Protein AF-A0A2E7MCP9-F1 (afdb_monomer)

Radius of gyration: 29.77 Å; Cα contacts (8 Å, |Δi|>4): 727; chains: 1; bounding box: 70×108×78 Å

Foldseek 3Di:
DDDDDPDPDDDDDDPPDDAFKKKKFKDFPNHTDDIDTDDPAKFFEWCAPPGPHHDDDPPPQTDNGAKIWGDDVNWIWIAGPTPNFKDKPNHTHPRDTHTDDQQIWIDGGRMIIHMHTDDDDDDDDDDDDDDDDDDDPDDDDDPPDDDDDDDDDDDDPDDDFADFPQVVVLLVLLLVLLADLAFEEEEEAAQLCSVVSLLSSQCSHPQVVADEAEDELVPDDLVCSLCQAQWAAQPLDDPSNHTDHHSLVNRPQGAYEYEAPLNDAPVVLVQVLCCLVVQWGAHRPGPDIDGRNHRYYYYHHDDLVVCCVVVSHPPSSCVRNVPHYRYRDFQLSRQCSLVSLLQVLQVVPAPDQRAAEDPQNSVVSNPDPPSNGSVQSSVQSNQLNRVDPDSYRDPVSGDRDPCSVPPPPDPDPDDDDDDDDDQDLVNLVVLLVVLCVVVVNPLVNSCVVVVHDSVVNVVSCVVSVNDDDDDDDDDDDDDDDPDDD

Structure (mmCIF, N/CA/C/O backbone):
data_AF-A0A2E7MCP9-F1
#
_entry.id   AF-A0A2E7MCP9-F1
#
loop_
_atom_site.group_PDB
_atom_site.id
_atom_site.type_symbol
_atom_site.label_atom_id
_atom_site.label_alt_id
_atom_site.label_comp_id
_atom_site.label_asym_id
_atom_site.label_entity_id
_atom_site.label_seq_id
_atom_site.pdbx_PDB_ins_code
_atom_site.Cartn_x
_atom_site.Cartn_y
_atom_site.Cartn_z
_atom_site.occupancy
_atom_site.B_iso_or_equiv
_atom_site.auth_seq_id
_atom_site.auth_comp_id
_atom_site.auth_asym_id
_atom_site.auth_atom_id
_atom_site.pdbx_PDB_model_num
ATOM 1 N N . MET A 1 1 ? -6.381 66.215 -7.737 1.00 43.28 1 MET A N 1
ATOM 2 C CA . MET A 1 1 ? -7.112 64.954 -7.479 1.00 43.28 1 MET A CA 1
ATOM 3 C C . MET A 1 1 ? -7.066 64.076 -8.720 1.00 43.28 1 MET A C 1
ATOM 5 O O . MET A 1 1 ? -7.737 64.404 -9.688 1.00 43.28 1 MET A O 1
ATOM 9 N N . LYS A 1 2 ? -6.268 63.003 -8.702 1.00 30.89 2 LYS A N 1
ATOM 10 C CA . LYS A 1 2 ? -6.578 61.686 -9.289 1.00 30.89 2 LYS A CA 1
ATOM 11 C C . LYS A 1 2 ? -5.417 60.742 -8.963 1.00 30.89 2 LYS A C 1
ATOM 13 O O . LYS A 1 2 ? -4.257 61.071 -9.175 1.00 30.89 2 LYS A O 1
ATOM 18 N N . SER A 1 3 ? -5.788 59.647 -8.314 1.00 30.17 3 SER A N 1
ATOM 19 C CA . SER A 1 3 ? -4.945 58.634 -7.688 1.00 30.17 3 SER A CA 1
ATOM 20 C C . SER A 1 3 ? -4.241 57.767 -8.736 1.00 30.17 3 SER A C 1
ATOM 22 O O . SER A 1 3 ? -4.821 57.402 -9.757 1.00 30.17 3 SER A O 1
ATOM 24 N N . THR A 1 4 ? -2.975 57.473 -8.461 1.00 31.97 4 THR A N 1
ATOM 25 C CA . THR A 1 4 ? -2.096 56.540 -9.163 1.00 31.97 4 THR A CA 1
ATOM 26 C C . THR A 1 4 ? -2.498 55.092 -8.867 1.00 31.97 4 THR A C 1
ATOM 28 O O . THR A 1 4 ? -2.631 54.706 -7.710 1.00 31.97 4 THR A O 1
ATOM 31 N N . ASN A 1 5 ? -2.647 54.276 -9.912 1.00 29.77 5 ASN A N 1
ATOM 32 C CA . ASN A 1 5 ? -2.808 52.824 -9.812 1.00 29.77 5 ASN A CA 1
ATOM 33 C C . ASN A 1 5 ? -1.615 52.145 -10.519 1.00 29.77 5 ASN A C 1
ATOM 35 O O . ASN A 1 5 ? -1.566 52.172 -11.750 1.00 29.77 5 ASN A O 1
ATOM 39 N N . PRO A 1 6 ? -0.626 51.584 -9.798 1.00 28.30 6 PRO A N 1
ATOM 40 C CA . PRO A 1 6 ? 0.521 50.920 -10.403 1.00 28.30 6 PRO A CA 1
ATOM 41 C C . PRO A 1 6 ? 0.312 49.398 -10.416 1.00 28.30 6 PRO A C 1
ATOM 43 O O . PRO A 1 6 ? 0.850 48.676 -9.585 1.00 28.30 6 PRO A O 1
ATOM 46 N N . LEU A 1 7 ? -0.467 48.894 -11.374 1.00 29.62 7 LEU A N 1
ATOM 47 C CA . LEU A 1 7 ? -0.565 47.457 -11.675 1.00 29.62 7 LEU A CA 1
ATOM 48 C C . LEU A 1 7 ? -0.579 47.229 -13.190 1.00 29.62 7 LEU A C 1
ATOM 50 O O . LEU A 1 7 ? -1.516 46.680 -13.758 1.00 29.62 7 LEU A O 1
ATOM 54 N N . ALA A 1 8 ? 0.480 47.674 -13.858 1.00 31.83 8 ALA A N 1
ATOM 55 C CA . ALA A 1 8 ? 0.742 47.333 -15.251 1.00 31.83 8 ALA A CA 1
ATOM 56 C C . ALA A 1 8 ? 2.246 47.428 -15.525 1.00 31.83 8 ALA A C 1
ATOM 58 O O . ALA A 1 8 ? 2.688 48.372 -16.161 1.00 31.83 8 ALA A O 1
ATOM 59 N N . ASN A 1 9 ? 3.035 46.507 -14.959 1.00 31.52 9 ASN A N 1
ATOM 60 C CA . ASN A 1 9 ? 4.353 46.099 -15.469 1.00 31.52 9 ASN A CA 1
ATOM 61 C C . ASN A 1 9 ? 4.980 45.046 -14.546 1.00 31.52 9 ASN A C 1
ATOM 63 O O . ASN A 1 9 ? 5.752 45.377 -13.658 1.00 31.52 9 ASN A O 1
ATOM 67 N N . LEU A 1 10 ? 4.653 43.769 -14.761 1.00 29.30 10 LEU A N 1
ATOM 68 C CA . LEU A 1 10 ? 5.465 42.626 -14.315 1.00 29.30 10 LEU A CA 1
ATOM 69 C C . LEU A 1 10 ? 5.114 41.400 -15.172 1.00 29.30 10 LEU A C 1
ATOM 71 O O . LEU A 1 10 ? 4.518 40.420 -14.736 1.00 29.30 10 LEU A O 1
ATOM 75 N N . ARG A 1 11 ? 5.473 41.481 -16.454 1.00 35.03 11 ARG A N 1
ATOM 76 C CA . ARG A 1 11 ? 5.697 40.316 -17.316 1.00 35.03 11 ARG A CA 1
ATOM 77 C C . ARG A 1 11 ? 7.065 40.474 -17.960 1.00 35.03 11 ARG A C 1
ATOM 79 O O . ARG A 1 11 ? 7.162 40.921 -19.095 1.00 35.03 11 ARG A O 1
ATOM 86 N N . LYS A 1 12 ? 8.109 40.153 -17.201 1.00 33.12 12 LYS A N 1
ATOM 87 C CA . LYS A 1 12 ? 9.425 39.724 -17.689 1.00 33.12 12 LYS A CA 1
ATOM 88 C C . LYS A 1 12 ? 10.235 39.219 -16.492 1.00 33.12 12 LYS A C 1
ATOM 90 O O . LYS A 1 12 ? 10.178 39.801 -15.419 1.00 33.12 12 LYS A O 1
ATOM 95 N N . ASP A 1 13 ? 10.917 38.106 -16.725 1.00 37.12 13 ASP A N 1
ATOM 96 C CA . ASP A 1 13 ? 11.891 37.428 -15.870 1.00 37.12 13 ASP A CA 1
ATOM 97 C C . ASP A 1 13 ? 11.443 36.745 -14.570 1.00 37.12 13 ASP A C 1
ATOM 99 O O . ASP A 1 13 ? 11.336 37.321 -13.494 1.00 37.12 13 ASP A O 1
ATOM 103 N N . SER A 1 14 ? 11.352 35.414 -14.655 1.00 28.69 14 SER A N 1
ATOM 104 C CA . SER A 1 14 ? 11.778 34.526 -13.566 1.00 28.69 14 SER A CA 1
ATOM 105 C C . SER A 1 14 ? 12.477 33.276 -14.119 1.00 28.69 14 SER A C 1
ATOM 107 O O . SER A 1 14 ? 12.122 32.137 -13.818 1.00 28.69 14 SER A O 1
ATOM 109 N N . ARG A 1 15 ? 13.536 33.472 -14.922 1.00 33.66 15 ARG A N 1
ATOM 110 C CA . ARG A 1 15 ? 14.598 32.459 -15.029 1.00 33.66 15 ARG A CA 1
ATOM 111 C C . ARG A 1 15 ? 15.288 32.394 -13.663 1.00 33.66 15 ARG A C 1
ATOM 113 O O . ARG A 1 15 ? 16.106 33.246 -13.336 1.00 33.66 15 ARG A O 1
ATOM 120 N N . ARG A 1 16 ? 14.918 31.416 -12.829 1.00 32.38 16 ARG A N 1
ATOM 121 C CA . ARG A 1 16 ? 15.667 31.112 -11.598 1.00 32.38 16 ARG A CA 1
ATOM 122 C C . ARG A 1 16 ? 17.108 30.736 -11.982 1.00 32.38 16 ARG A C 1
ATOM 124 O O . ARG A 1 16 ? 17.268 29.938 -12.908 1.00 32.38 16 ARG A O 1
ATOM 131 N N . PRO A 1 17 ? 18.140 31.248 -11.291 1.00 31.36 17 PRO A N 1
ATOM 132 C CA . PRO A 1 17 ? 19.518 30.887 -11.595 1.00 31.36 17 PRO A CA 1
ATOM 133 C C . PRO A 1 17 ? 19.727 29.388 -11.332 1.00 31.36 17 PRO A C 1
ATOM 135 O O . PRO A 1 17 ? 19.459 28.894 -10.233 1.00 31.36 17 PRO A O 1
ATOM 138 N N . ARG A 1 18 ? 20.179 28.649 -12.355 1.00 40.28 18 ARG A N 1
ATOM 139 C CA . ARG A 1 18 ? 20.712 27.291 -12.194 1.00 40.28 18 ARG A CA 1
ATOM 140 C C . ARG A 1 18 ? 22.057 27.434 -11.479 1.00 40.28 18 ARG A C 1
ATOM 142 O O . ARG A 1 18 ? 23.017 27.904 -12.073 1.00 40.28 18 ARG A O 1
ATOM 149 N N . GLY A 1 19 ? 22.100 27.110 -10.186 1.00 42.62 19 GLY A N 1
ATOM 150 C CA . GLY A 1 19 ? 23.375 26.929 -9.484 1.00 42.62 19 GLY A CA 1
ATOM 151 C C . GLY A 1 19 ? 24.185 25.787 -10.121 1.00 42.62 19 GLY A C 1
ATOM 152 O O . GLY A 1 19 ? 23.592 24.977 -10.837 1.00 42.62 19 GLY A O 1
ATOM 153 N N . PRO A 1 20 ? 25.504 25.712 -9.872 1.00 48.84 20 PRO A N 1
ATOM 154 C CA . PRO A 1 20 ? 26.382 24.731 -10.509 1.00 48.84 20 PRO A CA 1
ATOM 155 C C . PRO A 1 20 ? 25.870 23.307 -10.267 1.00 48.84 20 PRO A C 1
ATOM 157 O O . PRO A 1 20 ? 25.572 22.942 -9.124 1.00 48.84 20 PRO A O 1
ATOM 160 N N . SER A 1 21 ? 25.745 22.518 -11.335 1.00 62.84 21 SER A N 1
ATOM 161 C CA . SER A 1 21 ? 25.334 21.117 -11.235 1.00 62.84 21 SER A CA 1
ATOM 162 C C . SER A 1 21 ? 26.470 20.314 -10.584 1.00 62.84 21 SER A C 1
ATOM 164 O O . SER A 1 21 ? 27.649 20.488 -10.887 1.00 62.84 21 SER A O 1
ATOM 166 N N . GLN A 1 22 ? 26.126 19.486 -9.605 1.00 73.94 22 GLN A N 1
ATOM 167 C CA . GLN A 1 22 ? 27.057 18.664 -8.829 1.00 73.94 22 GLN A CA 1
ATOM 168 C C . GLN A 1 22 ? 26.779 17.182 -9.091 1.00 73.94 22 GLN A C 1
ATOM 170 O O . GLN A 1 22 ? 25.619 16.774 -9.111 1.00 73.94 22 GLN A O 1
ATOM 175 N N . ASN A 1 23 ? 27.806 16.359 -9.239 1.00 80.38 23 ASN A N 1
ATOM 176 C CA . ASN A 1 23 ? 27.662 14.916 -9.409 1.00 80.38 23 ASN A CA 1
ATOM 177 C C . ASN A 1 23 ? 28.069 14.191 -8.122 1.00 80.38 23 ASN A C 1
ATOM 179 O O . ASN A 1 23 ? 28.967 14.636 -7.412 1.00 80.38 23 ASN A O 1
ATOM 183 N N . LEU A 1 24 ? 27.401 13.080 -7.822 1.00 82.69 24 LEU A N 1
ATOM 184 C CA . LEU A 1 24 ? 27.770 12.146 -6.763 1.00 82.69 24 LEU A CA 1
ATOM 185 C C . LEU A 1 24 ? 28.426 10.924 -7.408 1.00 82.69 24 LEU A C 1
ATOM 187 O O . LEU A 1 24 ? 27.754 10.132 -8.068 1.00 82.69 24 LEU A O 1
ATOM 191 N N . LEU A 1 25 ? 29.735 10.782 -7.232 1.00 84.44 25 LEU A N 1
ATOM 192 C CA . LEU A 1 25 ? 30.512 9.631 -7.681 1.00 84.44 25 LEU A CA 1
ATOM 193 C C . LEU A 1 25 ? 30.605 8.606 -6.546 1.00 84.44 25 LEU A C 1
ATOM 195 O O . LEU A 1 25 ? 31.109 8.923 -5.473 1.00 84.44 25 LEU A O 1
ATOM 199 N N . PHE A 1 26 ? 30.148 7.379 -6.787 1.00 85.19 26 PHE A N 1
ATOM 200 C CA . PHE A 1 26 ? 30.194 6.277 -5.828 1.00 85.19 26 PHE A CA 1
ATOM 201 C C . PHE A 1 26 ? 31.405 5.389 -6.109 1.00 85.19 26 PHE A C 1
ATOM 203 O O . PHE A 1 26 ? 31.575 4.885 -7.220 1.00 85.19 26 PHE A O 1
ATOM 210 N N . VAL A 1 27 ? 32.239 5.187 -5.094 1.00 80.62 27 VAL A N 1
ATOM 211 C CA . VAL A 1 27 ? 33.505 4.451 -5.156 1.00 80.62 27 VAL A CA 1
ATOM 212 C C . VAL A 1 27 ? 33.468 3.314 -4.138 1.00 80.62 27 VAL A C 1
ATOM 214 O O . VAL A 1 27 ? 33.108 3.526 -2.980 1.00 80.62 27 VAL A O 1
ATOM 217 N N . LEU A 1 28 ? 33.875 2.115 -4.554 1.00 80.25 28 LEU A N 1
ATOM 218 C CA . LEU A 1 28 ? 34.007 0.935 -3.695 1.00 80.25 28 LEU A CA 1
ATOM 219 C C . LEU A 1 28 ? 35.430 0.385 -3.825 1.00 80.25 28 LEU A C 1
ATOM 221 O O . LEU A 1 28 ? 35.890 0.105 -4.932 1.00 80.25 28 LEU A O 1
ATOM 225 N N . GLY A 1 29 ? 36.158 0.258 -2.711 1.00 72.38 29 GLY A N 1
ATOM 226 C CA . GLY A 1 29 ? 37.532 -0.271 -2.724 1.00 72.38 29 GLY A CA 1
ATOM 227 C C . GLY A 1 29 ? 38.505 0.518 -3.617 1.00 72.38 29 GLY A C 1
ATOM 228 O O . GLY A 1 29 ? 39.414 -0.061 -4.204 1.00 72.38 29 GLY A O 1
ATOM 229 N N . GLY A 1 30 ? 38.282 1.828 -3.778 1.00 69.25 30 GLY A N 1
ATOM 230 C CA . GLY A 1 30 ? 39.098 2.706 -4.625 1.00 69.25 30 GLY A CA 1
ATOM 231 C C . GLY A 1 30 ? 38.777 2.664 -6.124 1.00 69.25 30 GLY A C 1
ATOM 232 O O . GLY A 1 30 ? 39.382 3.423 -6.878 1.00 69.25 30 GLY A O 1
ATOM 233 N N . ARG A 1 31 ? 37.822 1.833 -6.567 1.00 70.06 31 ARG A N 1
ATOM 234 C CA . ARG A 1 31 ? 37.329 1.807 -7.953 1.00 70.06 31 ARG A CA 1
ATOM 235 C C . ARG A 1 31 ? 36.015 2.568 -8.073 1.00 70.06 31 ARG A C 1
ATOM 237 O O . ARG A 1 31 ? 35.112 2.388 -7.254 1.00 70.06 31 ARG A O 1
ATOM 244 N N . GLU A 1 32 ? 35.912 3.412 -9.093 1.00 79.88 32 GLU A N 1
ATOM 245 C CA . GLU A 1 32 ? 34.659 4.083 -9.440 1.00 79.88 32 GLU A CA 1
ATOM 246 C C . GLU A 1 32 ? 33.616 3.044 -9.853 1.00 79.88 32 GLU A C 1
ATOM 248 O O . GLU A 1 32 ? 33.888 2.190 -10.693 1.00 79.88 32 GLU A O 1
ATOM 253 N N . SER A 1 33 ? 32.439 3.096 -9.232 1.00 78.88 33 SER A N 1
ATOM 254 C CA . SER A 1 33 ? 31.354 2.159 -9.508 1.00 78.88 33 SER A CA 1
ATOM 255 C C . SER A 1 33 ? 30.305 2.787 -10.419 1.00 78.88 33 SER A C 1
ATOM 257 O O . SER A 1 33 ? 30.012 2.231 -11.470 1.00 78.88 33 SER A O 1
ATOM 259 N N . PHE A 1 34 ? 29.749 3.940 -10.041 1.00 74.56 34 PHE A N 1
ATOM 260 C CA . PHE A 1 34 ? 28.776 4.673 -10.856 1.00 74.56 34 PHE A CA 1
ATOM 261 C C . PHE A 1 34 ? 28.677 6.139 -10.414 1.00 74.56 34 PHE A C 1
ATOM 263 O O . PHE A 1 34 ? 29.043 6.498 -9.292 1.00 74.56 34 PHE A O 1
ATOM 270 N N . ARG A 1 35 ? 28.170 6.999 -11.302 1.00 79.31 35 ARG A N 1
ATOM 271 C CA . ARG A 1 35 ? 27.974 8.436 -11.058 1.00 79.31 35 ARG A CA 1
ATOM 272 C C . ARG A 1 35 ? 26.500 8.783 -11.173 1.00 79.31 35 ARG A C 1
ATOM 274 O O . ARG A 1 35 ? 25.819 8.306 -12.074 1.00 79.31 35 ARG A O 1
ATOM 281 N N . ILE A 1 36 ? 26.013 9.631 -10.275 1.00 76.00 36 ILE A N 1
ATOM 282 C CA . ILE A 1 36 ? 24.634 10.120 -10.294 1.00 76.00 36 ILE A CA 1
ATOM 283 C C . ILE A 1 36 ? 24.666 11.650 -10.370 1.00 76.00 36 ILE A C 1
ATOM 285 O O . ILE A 1 36 ? 25.337 12.278 -9.546 1.00 76.00 36 ILE A O 1
ATOM 289 N N . PRO A 1 37 ? 23.971 12.276 -11.336 1.00 74.75 37 PRO A N 1
ATOM 290 C CA . PRO A 1 37 ? 23.863 13.730 -11.395 1.00 74.75 37 PRO A CA 1
ATOM 291 C C . PRO A 1 37 ? 23.069 14.270 -10.202 1.00 74.75 37 PRO A C 1
ATOM 293 O O . PRO A 1 37 ? 22.394 13.513 -9.505 1.00 74.75 37 PRO A O 1
ATOM 296 N N . THR A 1 38 ? 23.121 15.585 -9.956 1.00 71.62 38 THR A N 1
ATOM 297 C CA . THR A 1 38 ? 22.435 16.194 -8.800 1.00 71.62 38 THR A CA 1
ATOM 298 C C . THR A 1 38 ? 20.985 15.707 -8.723 1.00 71.62 38 THR A C 1
ATOM 300 O O . THR A 1 38 ? 20.205 15.964 -9.646 1.00 71.62 38 THR A O 1
ATOM 303 N N . PRO A 1 39 ? 20.583 15.035 -7.635 1.00 68.19 39 PRO A N 1
ATOM 304 C CA . PRO A 1 39 ? 19.268 14.432 -7.576 1.00 68.19 39 PRO A CA 1
ATOM 305 C C . PRO A 1 39 ? 18.168 15.490 -7.551 1.00 68.19 39 PRO A C 1
ATOM 307 O O . PRO A 1 39 ? 18.279 16.522 -6.887 1.00 68.19 39 PRO A O 1
ATOM 310 N N . ALA A 1 40 ? 17.080 15.237 -8.284 1.00 65.31 40 ALA A N 1
ATOM 311 C CA . ALA A 1 40 ? 15.953 16.166 -8.375 1.00 65.31 40 ALA A CA 1
ATOM 312 C C . ALA A 1 40 ? 15.158 16.273 -7.058 1.00 65.31 40 ALA A C 1
ATOM 314 O O . ALA A 1 40 ? 14.591 17.333 -6.779 1.00 65.31 40 ALA A O 1
ATOM 315 N N . HIS A 1 41 ? 15.173 15.207 -6.249 1.00 74.94 41 HIS A N 1
ATOM 316 C CA . HIS A 1 41 ? 14.449 15.036 -4.984 1.00 74.94 41 HIS A CA 1
ATOM 317 C C . HIS A 1 41 ? 15.375 14.462 -3.899 1.00 74.94 41 HIS A C 1
ATOM 319 O O . HIS A 1 41 ? 16.541 14.177 -4.173 1.00 74.94 41 HIS A O 1
ATOM 325 N N . SER A 1 42 ? 14.879 14.297 -2.667 1.00 81.06 42 SER A N 1
ATOM 326 C CA . SER A 1 42 ? 15.643 13.602 -1.631 1.00 81.06 42 SER A CA 1
ATOM 327 C C . SER A 1 42 ? 15.858 12.130 -1.995 1.00 81.06 42 SER A C 1
ATOM 329 O O . SER A 1 42 ? 14.953 11.480 -2.513 1.00 81.06 42 SER A O 1
ATOM 331 N N . LEU A 1 43 ? 17.052 11.608 -1.722 1.00 82.88 43 LEU A N 1
ATOM 332 C CA . LEU A 1 43 ? 17.430 10.222 -1.995 1.00 82.88 43 LEU A CA 1
ATOM 333 C C . LEU A 1 43 ? 17.886 9.531 -0.719 1.00 82.88 43 LEU A C 1
ATOM 335 O O . LEU A 1 43 ? 18.702 10.074 0.024 1.00 82.88 43 LEU A O 1
ATOM 339 N N . ARG A 1 44 ? 17.406 8.314 -0.492 1.00 85.31 44 ARG A N 1
ATOM 340 C CA . ARG A 1 44 ? 17.882 7.401 0.542 1.00 85.31 44 ARG A CA 1
ATOM 341 C C . ARG A 1 44 ? 18.874 6.425 -0.076 1.00 85.31 44 ARG A C 1
ATOM 343 O O . ARG A 1 44 ? 18.641 5.857 -1.144 1.00 85.31 44 ARG A O 1
ATOM 350 N N . ILE A 1 45 ? 19.982 6.230 0.621 1.00 85.88 45 ILE A N 1
ATOM 351 C CA . ILE A 1 45 ? 21.098 5.394 0.193 1.00 85.88 45 ILE A CA 1
ATOM 352 C C . ILE A 1 45 ? 21.357 4.364 1.290 1.00 85.88 45 ILE A C 1
ATOM 354 O O . ILE A 1 45 ? 21.475 4.722 2.465 1.00 85.88 45 ILE A O 1
ATOM 358 N N . GLY A 1 46 ? 21.443 3.086 0.936 1.00 85.50 46 GLY A N 1
ATOM 359 C CA . GLY A 1 46 ? 21.660 2.005 1.899 1.00 85.50 46 GLY A CA 1
ATOM 360 C C . GLY A 1 46 ? 21.494 0.622 1.279 1.00 85.50 46 GLY A C 1
ATOM 361 O O . GLY A 1 46 ? 21.338 0.491 0.069 1.00 85.50 46 GLY A O 1
ATOM 362 N N . ARG A 1 47 ? 21.515 -0.433 2.103 1.00 79.75 47 ARG A N 1
ATOM 363 C CA . ARG A 1 47 ? 21.351 -1.825 1.623 1.00 79.75 47 ARG A CA 1
ATOM 364 C C . ARG A 1 47 ? 19.894 -2.300 1.549 1.00 79.75 47 ARG A C 1
ATOM 366 O O . ARG A 1 47 ? 19.615 -3.387 1.034 1.00 79.75 47 ARG A O 1
ATOM 373 N N . GLY A 1 48 ? 18.973 -1.539 2.141 1.00 66.69 48 GLY A N 1
ATOM 374 C CA . GLY A 1 48 ? 17.555 -1.876 2.251 1.00 66.69 48 GLY A CA 1
ATOM 375 C C . GLY A 1 48 ? 16.800 -1.701 0.936 1.00 66.69 48 GLY A C 1
ATOM 376 O O . GLY A 1 48 ? 17.253 -1.014 0.028 1.00 66.69 48 GLY A O 1
ATOM 377 N N . HIS A 1 49 ? 15.632 -2.332 0.847 1.00 67.25 49 HIS A N 1
ATOM 378 C CA . HIS A 1 49 ? 14.760 -2.263 -0.329 1.00 67.25 49 HIS A CA 1
ATOM 379 C C . HIS A 1 49 ? 14.007 -0.927 -0.450 1.00 67.25 49 HIS A C 1
ATOM 381 O O . HIS A 1 49 ? 13.493 -0.622 -1.520 1.00 67.25 49 HIS A O 1
ATOM 387 N N . ASP A 1 50 ? 13.981 -0.129 0.621 1.00 71.50 50 ASP A N 1
ATOM 388 C CA . ASP A 1 50 ? 13.354 1.199 0.670 1.00 71.50 50 ASP A CA 1
ATOM 389 C C . ASP A 1 50 ? 14.283 2.334 0.200 1.00 71.50 50 ASP A C 1
ATOM 391 O O . ASP A 1 50 ? 13.903 3.505 0.253 1.00 71.50 50 ASP A O 1
ATOM 395 N N . CYS A 1 51 ? 15.516 2.011 -0.212 1.00 75.50 51 CYS A N 1
ATOM 396 C CA . CYS A 1 51 ? 16.482 2.989 -0.711 1.00 75.50 51 CYS A CA 1
ATOM 397 C C . CYS A 1 51 ? 16.361 3.170 -2.223 1.00 75.50 51 CYS A C 1
ATOM 399 O O . CYS A 1 51 ? 16.371 2.191 -2.968 1.00 75.50 51 CYS A O 1
ATOM 401 N N . GLU A 1 52 ? 16.318 4.423 -2.678 1.00 80.88 52 GLU A N 1
ATOM 402 C CA . GLU A 1 52 ? 16.374 4.754 -4.102 1.00 80.88 52 GLU A CA 1
ATOM 403 C C . GLU A 1 52 ? 17.728 4.371 -4.719 1.00 80.88 52 GLU A C 1
ATOM 405 O O . GLU A 1 52 ? 17.773 3.976 -5.881 1.00 80.88 52 GLU A O 1
ATOM 410 N N . ILE A 1 53 ? 18.815 4.443 -3.941 1.00 79.38 53 ILE A N 1
ATOM 411 C CA . ILE A 1 53 ? 20.130 3.917 -4.328 1.00 79.38 53 ILE A CA 1
ATOM 412 C C . ILE A 1 53 ? 20.487 2.772 -3.391 1.00 79.38 53 ILE A C 1
ATOM 414 O O . ILE A 1 53 ? 20.771 2.975 -2.204 1.00 79.38 53 ILE A O 1
ATOM 418 N N . ARG A 1 54 ? 20.492 1.558 -3.941 1.00 80.62 54 ARG A N 1
ATOM 419 C CA . ARG A 1 54 ? 20.859 0.359 -3.200 1.00 80.62 54 ARG A CA 1
ATOM 420 C C . ARG A 1 54 ? 22.328 0.035 -3.417 1.00 80.62 54 ARG A C 1
ATOM 422 O O . ARG A 1 54 ? 22.731 -0.312 -4.522 1.00 80.62 54 ARG A O 1
ATOM 429 N N . LEU A 1 55 ? 23.109 0.127 -2.350 1.00 80.69 55 LEU A N 1
ATOM 430 C CA . LEU A 1 55 ? 24.530 -0.195 -2.385 1.00 80.69 55 LEU A CA 1
ATOM 431 C C . LEU A 1 55 ? 24.740 -1.655 -1.955 1.00 80.69 55 LEU A C 1
ATOM 433 O O . LEU A 1 55 ? 24.272 -2.030 -0.871 1.00 80.69 55 LEU A O 1
ATOM 437 N N . PRO A 1 56 ? 25.393 -2.497 -2.779 1.00 69.19 56 PRO A N 1
ATOM 438 C CA . PRO A 1 56 ? 25.757 -3.842 -2.368 1.00 69.19 56 PRO A CA 1
ATOM 439 C C . PRO A 1 56 ? 26.797 -3.784 -1.250 1.00 69.19 56 PRO A C 1
ATOM 441 O O . PRO A 1 56 ? 27.738 -2.991 -1.275 1.00 69.19 56 PRO A O 1
ATOM 444 N N . ASP A 1 57 ? 26.592 -4.624 -0.246 1.00 69.25 57 ASP A N 1
ATOM 445 C CA . ASP A 1 57 ? 27.409 -4.652 0.958 1.00 69.25 57 ASP A CA 1
ATOM 446 C C . ASP A 1 57 ? 27.456 -6.079 1.519 1.00 69.25 57 ASP A C 1
ATOM 448 O O . ASP A 1 57 ? 26.646 -6.452 2.374 1.00 69.25 57 ASP A O 1
ATOM 452 N N . PRO A 1 58 ? 28.363 -6.915 0.988 1.00 57.16 58 PRO A N 1
ATOM 453 C CA . PRO A 1 58 ? 28.535 -8.287 1.454 1.00 57.16 58 PRO A CA 1
ATOM 454 C C . PRO A 1 58 ? 29.044 -8.359 2.905 1.00 57.16 58 PRO A C 1
ATOM 456 O O . PRO A 1 58 ? 28.832 -9.375 3.562 1.00 57.16 58 PRO A O 1
ATOM 459 N N . SER A 1 59 ? 29.640 -7.281 3.425 1.00 60.75 59 SER A N 1
ATOM 460 C CA . SER A 1 59 ? 30.170 -7.181 4.792 1.00 60.75 59 SER A CA 1
ATOM 461 C C . SER A 1 59 ? 29.121 -6.761 5.834 1.00 60.75 59 SER A C 1
ATOM 463 O O . SER A 1 59 ? 29.396 -6.797 7.030 1.00 60.75 59 SER A O 1
ATOM 465 N N . CYS A 1 60 ? 27.904 -6.394 5.406 1.00 64.31 60 CYS A N 1
ATOM 466 C CA . CYS A 1 60 ? 26.810 -5.910 6.264 1.00 64.31 60 CYS A CA 1
ATOM 467 C C . CYS A 1 60 ? 27.148 -4.663 7.117 1.00 64.31 60 CYS A C 1
ATOM 469 O O . CYS A 1 60 ? 26.529 -4.438 8.162 1.00 64.31 60 CYS A O 1
ATOM 471 N N . GLU A 1 61 ? 28.084 -3.827 6.669 1.00 70.38 61 GLU A N 1
ATOM 472 C CA . GLU A 1 61 ? 28.489 -2.572 7.314 1.00 70.38 61 GLU A CA 1
ATOM 473 C C . GLU A 1 61 ? 27.555 -1.382 7.001 1.00 70.38 61 GLU A C 1
ATOM 475 O O . GLU A 1 61 ? 27.526 -0.389 7.736 1.00 70.38 61 GLU A O 1
ATOM 480 N N . LEU A 1 62 ? 26.743 -1.482 5.949 1.00 78.31 62 LEU A N 1
ATOM 481 C CA . LEU A 1 62 ? 25.704 -0.533 5.571 1.00 78.31 62 LEU A CA 1
ATOM 482 C C . LEU A 1 62 ? 24.398 -0.811 6.316 1.00 78.31 62 LEU A C 1
ATOM 484 O O . LEU A 1 62 ? 23.963 -1.940 6.548 1.00 78.31 62 LEU A O 1
ATOM 488 N N . SER A 1 63 ? 23.686 0.261 6.640 1.00 76.62 63 SER A N 1
ATOM 489 C CA . SER A 1 63 ? 22.365 0.189 7.266 1.00 76.62 63 SER A CA 1
ATOM 490 C C . SER A 1 63 ? 21.284 0.096 6.188 1.00 76.62 63 SER A C 1
ATOM 492 O O . SER A 1 63 ? 21.513 0.440 5.026 1.00 76.62 63 SER A O 1
ATOM 494 N N . ARG A 1 64 ? 20.086 -0.391 6.553 1.00 77.81 64 ARG A N 1
ATOM 495 C CA . ARG A 1 64 ? 18.963 -0.525 5.602 1.00 77.81 64 ARG A CA 1
ATOM 496 C C . ARG A 1 64 ? 18.639 0.805 4.919 1.00 77.81 64 ARG A C 1
ATOM 498 O O . ARG A 1 64 ? 18.426 0.805 3.717 1.00 77.81 64 ARG A O 1
ATOM 505 N N . ILE A 1 65 ? 18.686 1.897 5.676 1.00 83.38 65 ILE A N 1
ATOM 506 C CA . ILE A 1 65 ? 18.816 3.272 5.195 1.00 83.38 65 ILE A CA 1
ATOM 507 C C . ILE A 1 65 ? 20.045 3.817 5.922 1.00 83.38 65 ILE A C 1
ATOM 509 O O . ILE A 1 65 ? 20.056 3.827 7.148 1.00 83.38 65 ILE A O 1
ATOM 513 N N . HIS A 1 66 ? 21.102 4.168 5.197 1.00 80.81 66 HIS A N 1
ATOM 514 C CA . HIS A 1 66 ? 22.375 4.595 5.785 1.00 80.81 66 HIS A CA 1
ATOM 515 C C . HIS A 1 66 ? 22.548 6.113 5.671 1.00 80.81 66 HIS A C 1
ATOM 517 O O . HIS A 1 66 ? 22.890 6.770 6.647 1.00 80.81 66 HIS A O 1
ATOM 523 N N . LEU A 1 67 ? 22.212 6.687 4.515 1.00 86.44 67 LEU A N 1
ATOM 524 C CA . LEU A 1 67 ? 22.279 8.123 4.258 1.00 86.44 67 LEU A CA 1
ATOM 525 C C . LEU A 1 67 ? 20.987 8.625 3.627 1.00 86.44 67 LEU A C 1
ATOM 527 O O . LEU A 1 67 ? 20.341 7.915 2.855 1.00 86.44 67 LEU A O 1
ATOM 531 N N . VAL A 1 68 ? 20.651 9.881 3.903 1.00 85.12 68 VAL A N 1
ATOM 532 C CA . VAL A 1 68 ? 19.636 10.624 3.155 1.00 85.12 68 VAL A CA 1
ATOM 533 C C . VAL A 1 68 ? 20.267 11.891 2.601 1.00 85.12 68 VAL A C 1
ATOM 535 O O . VAL A 1 68 ? 20.772 12.720 3.356 1.00 85.12 68 VAL A O 1
ATOM 538 N N . VAL A 1 69 ? 20.230 12.049 1.283 1.00 85.75 69 VAL A N 1
ATOM 539 C CA . VAL A 1 69 ? 20.640 13.268 0.586 1.00 85.75 69 VAL A CA 1
ATOM 540 C C . VAL A 1 69 ? 19.393 14.108 0.343 1.00 85.75 69 VAL A C 1
ATOM 542 O O . VAL A 1 69 ? 18.456 13.656 -0.305 1.00 85.75 69 VAL A O 1
ATOM 545 N N . GLU A 1 70 ? 19.358 15.329 0.865 1.00 82.31 70 GLU A N 1
ATOM 546 C CA . GLU A 1 70 ? 18.292 16.306 0.649 1.00 82.31 70 GLU A CA 1
ATOM 547 C C . GLU A 1 70 ? 18.775 17.418 -0.288 1.00 82.31 70 GLU A C 1
ATOM 549 O O . GLU A 1 70 ? 19.837 18.015 -0.089 1.00 82.31 70 GLU A O 1
ATOM 554 N N . ARG A 1 71 ? 17.959 17.760 -1.290 1.00 73.81 71 ARG A N 1
ATOM 555 C CA . ARG A 1 71 ? 18.218 18.917 -2.148 1.00 73.81 71 ARG A CA 1
ATOM 556 C C . ARG A 1 71 ? 17.731 20.200 -1.473 1.00 73.81 71 ARG A C 1
ATOM 558 O O . ARG A 1 71 ? 16.559 20.318 -1.121 1.00 73.81 71 ARG A O 1
ATOM 565 N N . ARG A 1 72 ? 18.610 21.195 -1.358 1.00 72.56 72 ARG A N 1
ATOM 566 C CA . ARG A 1 72 ? 18.286 22.579 -0.975 1.00 72.56 72 ARG A CA 1
ATOM 567 C C . ARG A 1 72 ? 18.503 23.501 -2.187 1.00 72.56 72 ARG A C 1
ATOM 569 O O . ARG A 1 72 ? 19.245 23.148 -3.107 1.00 72.56 72 ARG A O 1
ATOM 576 N N . PRO A 1 73 ? 17.872 24.687 -2.246 1.00 62.53 73 PRO A N 1
ATOM 577 C CA . PRO A 1 73 ? 18.152 25.652 -3.309 1.00 62.53 73 PRO A CA 1
ATOM 578 C C . PRO A 1 73 ? 19.657 25.978 -3.355 1.00 62.53 73 PRO A C 1
ATOM 580 O O . PRO A 1 73 ? 20.209 26.495 -2.387 1.00 62.53 73 PRO A O 1
ATOM 583 N N . GLY A 1 74 ? 20.338 25.613 -4.447 1.00 62.16 74 GLY A N 1
ATOM 584 C CA . GLY A 1 74 ? 21.772 25.873 -4.649 1.00 62.16 74 GLY A CA 1
ATOM 585 C C . GLY A 1 74 ? 22.748 25.057 -3.784 1.00 62.16 74 GLY A C 1
ATOM 586 O O . GLY A 1 74 ? 23.927 25.400 -3.729 1.00 62.16 74 GLY A O 1
ATOM 587 N N . SER A 1 75 ? 22.299 24.009 -3.081 1.00 70.06 75 SER A N 1
ATOM 588 C CA . SER A 1 75 ? 23.197 23.101 -2.347 1.00 70.06 75 SER A CA 1
ATOM 589 C C . SER A 1 75 ? 22.575 21.733 -2.081 1.00 70.06 75 SER A C 1
ATOM 591 O O . SER A 1 75 ? 21.357 21.597 -1.991 1.00 70.06 75 SER A O 1
ATOM 593 N N . MET A 1 76 ? 23.410 20.711 -1.925 1.00 80.38 76 MET A N 1
ATOM 594 C CA . MET A 1 76 ? 22.985 19.432 -1.362 1.00 80.38 76 MET A CA 1
ATOM 595 C C . MET A 1 76 ? 23.276 19.416 0.132 1.00 80.38 76 MET A C 1
ATOM 597 O O . MET A 1 76 ? 24.210 20.065 0.601 1.00 80.38 76 MET A O 1
ATOM 601 N N . ALA A 1 77 ? 22.474 18.683 0.886 1.00 83.00 77 ALA A N 1
ATOM 602 C CA . ALA A 1 77 ? 22.762 18.392 2.274 1.00 83.00 77 ALA A CA 1
ATOM 603 C C . ALA A 1 77 ? 22.585 16.902 2.535 1.00 83.00 77 ALA A C 1
ATOM 605 O O . ALA A 1 77 ? 21.767 16.247 1.896 1.00 83.00 77 ALA A O 1
ATOM 606 N N . ILE A 1 78 ? 23.353 16.373 3.474 1.00 85.56 78 ILE A N 1
ATOM 607 C CA . ILE A 1 78 ? 23.335 14.966 3.830 1.00 85.56 78 ILE A CA 1
ATOM 608 C C . ILE A 1 78 ? 22.965 14.791 5.294 1.00 85.56 78 ILE A C 1
ATOM 610 O O . ILE A 1 78 ? 23.359 15.580 6.156 1.00 85.56 78 ILE A O 1
ATOM 614 N N . ARG A 1 79 ? 22.186 13.750 5.563 1.00 84.56 79 ARG A N 1
ATOM 615 C CA . ARG A 1 79 ? 21.836 13.289 6.898 1.00 84.56 79 ARG A CA 1
ATOM 616 C C . ARG A 1 79 ? 22.312 11.857 7.060 1.00 84.56 79 ARG A C 1
ATOM 618 O O . ARG A 1 79 ? 22.030 11.009 6.215 1.00 84.56 79 ARG A O 1
ATOM 625 N N . ASP A 1 80 ? 22.986 11.606 8.171 1.00 84.31 80 ASP A N 1
ATOM 626 C CA . ASP A 1 80 ? 23.308 10.255 8.602 1.00 84.31 80 ASP A CA 1
ATOM 627 C C . ASP A 1 80 ? 22.074 9.596 9.225 1.00 84.31 80 ASP A C 1
ATOM 629 O O . ASP A 1 80 ? 21.415 10.174 10.091 1.00 84.31 80 ASP A O 1
ATOM 633 N N . CYS A 1 81 ? 21.727 8.410 8.743 1.00 79.00 81 CYS A N 1
ATOM 634 C CA . CYS A 1 81 ? 20.660 7.563 9.284 1.00 79.00 81 CYS A CA 1
ATOM 635 C C . CYS A 1 81 ? 21.194 6.173 9.658 1.00 79.00 81 CYS A C 1
ATOM 637 O O . CYS A 1 81 ? 20.414 5.252 9.906 1.00 79.00 81 CYS A O 1
ATOM 639 N N . SER A 1 82 ? 22.517 6.013 9.669 1.00 76.88 82 SER A N 1
ATOM 640 C CA . SER A 1 82 ? 23.183 4.745 9.901 1.00 76.88 82 SER A CA 1
ATOM 641 C C . SER A 1 82 ? 23.317 4.400 11.383 1.00 76.88 82 SER A C 1
ATOM 643 O O . SER A 1 82 ? 23.329 5.259 12.260 1.00 76.88 82 SER A O 1
ATOM 645 N N . THR A 1 83 ? 23.454 3.104 11.658 1.00 70.12 83 THR A N 1
ATOM 646 C CA . THR A 1 83 ? 23.805 2.586 12.991 1.00 70.12 83 THR A CA 1
ATOM 647 C C . THR A 1 83 ? 25.316 2.647 13.244 1.00 70.12 83 THR A C 1
ATOM 649 O O . THR A 1 83 ? 25.735 2.780 14.388 1.00 70.12 83 THR A O 1
ATOM 652 N N . ASN A 1 84 ? 26.124 2.581 12.178 1.00 66.44 84 ASN A N 1
ATOM 653 C CA . ASN A 1 84 ? 27.589 2.499 12.247 1.00 66.44 84 ASN A CA 1
ATOM 654 C C . ASN A 1 84 ? 28.292 3.861 12.092 1.00 66.44 84 ASN A C 1
ATOM 656 O O . ASN A 1 84 ? 29.513 3.941 12.214 1.00 66.44 84 ASN A O 1
ATOM 660 N N . GLY A 1 85 ? 27.523 4.929 11.867 1.00 73.19 85 GLY A N 1
ATOM 661 C CA . GLY A 1 85 ? 28.016 6.285 11.669 1.00 73.19 85 GLY A CA 1
ATOM 662 C C . GLY A 1 85 ? 28.540 6.525 10.252 1.00 73.19 85 GLY A C 1
ATOM 663 O O . GLY A 1 85 ? 29.318 5.745 9.706 1.00 73.19 85 GLY A O 1
ATOM 664 N N . SER A 1 86 ? 28.160 7.662 9.681 1.00 81.06 86 SER A N 1
ATOM 665 C CA . SER A 1 86 ? 28.688 8.171 8.417 1.00 81.06 86 SER A CA 1
ATOM 666 C C . SER A 1 86 ? 29.718 9.270 8.676 1.00 81.06 86 SER A C 1
ATOM 668 O O . SER A 1 86 ? 29.630 10.019 9.656 1.00 81.06 86 SER A O 1
ATOM 670 N N . ARG A 1 87 ? 30.702 9.418 7.784 1.00 80.00 87 ARG A N 1
ATOM 671 C CA . ARG A 1 87 ? 31.739 10.461 7.895 1.00 80.00 87 ARG A CA 1
ATOM 672 C C . ARG A 1 87 ? 31.736 11.364 6.671 1.00 80.00 87 ARG A C 1
ATOM 674 O O . ARG A 1 87 ? 31.531 10.881 5.570 1.00 80.00 87 ARG A O 1
ATOM 681 N N . VAL A 1 88 ? 32.008 12.656 6.844 1.00 82.06 88 VAL A N 1
ATOM 682 C CA . VAL A 1 88 ? 32.313 13.584 5.739 1.00 82.06 88 VAL A CA 1
ATOM 683 C C . VAL A 1 88 ? 33.705 14.147 5.966 1.00 82.06 88 VAL A C 1
ATOM 685 O O . VAL A 1 88 ? 33.971 14.716 7.026 1.00 82.06 88 VAL A O 1
ATOM 688 N N . ASN A 1 89 ? 34.601 13.960 4.998 1.00 78.44 89 ASN A N 1
ATOM 689 C CA . ASN A 1 89 ? 36.016 14.330 5.072 1.00 78.44 89 ASN A CA 1
ATOM 690 C C . ASN A 1 89 ? 36.689 13.802 6.358 1.00 78.44 89 ASN A C 1
ATOM 692 O O . ASN A 1 89 ? 37.437 14.511 7.025 1.00 78.44 89 ASN A O 1
ATOM 696 N N . GLY A 1 90 ? 36.353 12.570 6.762 1.00 69.50 90 GLY A N 1
ATOM 697 C CA . GLY A 1 90 ? 36.881 11.919 7.969 1.00 69.50 90 GLY A CA 1
ATOM 698 C C . GLY A 1 90 ? 36.203 12.302 9.295 1.00 69.50 90 GLY A C 1
ATOM 699 O O . GLY A 1 90 ? 36.380 11.586 10.285 1.00 69.50 90 GLY A O 1
ATOM 700 N N . GLN A 1 91 ? 35.376 13.354 9.326 1.00 76.12 91 GLN A N 1
ATOM 701 C CA . GLN A 1 91 ? 34.630 13.790 10.515 1.00 76.12 91 GLN A CA 1
ATOM 702 C C . GLN A 1 91 ? 33.259 13.107 10.609 1.00 76.12 91 GLN A C 1
ATOM 704 O O . GLN A 1 91 ? 32.522 13.069 9.625 1.00 76.12 91 GLN A O 1
ATOM 709 N N . ALA A 1 92 ? 32.893 12.606 11.792 1.00 73.62 92 ALA A N 1
ATOM 710 C CA . ALA A 1 92 ? 31.604 11.949 12.024 1.00 73.62 92 ALA A CA 1
ATOM 711 C C . ALA A 1 92 ? 30.415 12.918 11.877 1.00 73.62 92 ALA A C 1
ATOM 713 O O . ALA A 1 92 ? 30.454 14.056 12.353 1.00 73.62 92 ALA A O 1
ATOM 714 N N . LEU A 1 93 ? 29.342 12.458 11.231 1.00 74.75 93 LEU A N 1
ATOM 715 C CA . LEU A 1 93 ? 28.076 13.180 11.115 1.00 74.75 93 LEU A CA 1
ATOM 716 C C . LEU A 1 93 ? 27.257 13.017 12.403 1.00 74.75 93 LEU A C 1
ATOM 718 O O . LEU A 1 93 ? 26.657 11.978 12.650 1.00 74.75 93 LEU A O 1
ATOM 722 N N . SER A 1 94 ? 27.185 14.064 13.225 1.00 57.78 94 SER A N 1
ATOM 723 C CA . SER A 1 94 ? 26.352 14.069 14.437 1.00 57.78 94 SER A CA 1
ATOM 724 C C . SER A 1 94 ? 24.901 14.425 14.099 1.00 57.78 94 SER A C 1
ATOM 726 O O . SER A 1 94 ? 24.495 15.566 14.308 1.00 57.78 94 SER A O 1
ATOM 728 N N . GLY A 1 95 ? 24.156 13.496 13.477 1.00 54.91 95 GLY A N 1
ATOM 729 C CA . GLY A 1 95 ? 22.684 13.484 13.298 1.00 54.91 95 GLY A CA 1
ATOM 730 C C . GLY A 1 95 ? 21.998 14.687 12.616 1.00 54.91 95 GLY A C 1
ATOM 731 O O . GLY A 1 95 ? 20.815 14.626 12.282 1.00 54.91 95 GLY A O 1
ATOM 732 N N . THR A 1 96 ? 22.718 15.780 12.387 1.00 65.88 96 THR A N 1
ATOM 733 C CA . THR A 1 96 ? 22.245 17.052 11.842 1.00 65.88 96 THR A CA 1
ATOM 734 C C . THR A 1 96 ? 22.507 17.092 10.339 1.00 65.88 96 THR A C 1
ATOM 736 O O . THR A 1 96 ? 23.476 16.509 9.852 1.00 65.88 96 THR A O 1
ATOM 739 N N . LEU A 1 97 ? 21.654 17.797 9.592 1.00 71.62 97 LEU A N 1
ATOM 740 C CA . LEU A 1 97 ? 21.844 18.020 8.158 1.00 71.62 97 LEU A CA 1
ATOM 741 C C . LEU A 1 97 ? 23.170 18.765 7.911 1.00 71.62 97 LEU A C 1
ATOM 743 O O . LEU A 1 97 ? 23.310 19.912 8.336 1.00 71.62 97 LEU A O 1
ATOM 747 N N . ARG A 1 98 ? 24.125 18.156 7.201 1.00 79.38 98 ARG A N 1
ATOM 748 C CA . ARG A 1 98 ? 25.379 18.814 6.798 1.00 79.38 98 ARG A CA 1
ATOM 749 C C . ARG A 1 98 ? 25.313 19.205 5.330 1.00 79.38 98 ARG A C 1
ATOM 751 O O . ARG A 1 98 ? 25.008 18.370 4.488 1.00 79.38 98 ARG A O 1
ATOM 758 N N . ARG A 1 99 ? 25.611 20.465 5.011 1.00 82.12 99 ARG A N 1
ATOM 759 C CA . ARG A 1 99 ? 25.723 20.933 3.622 1.00 82.12 99 ARG A CA 1
ATOM 760 C C . ARG A 1 99 ? 26.937 20.283 2.947 1.00 82.12 99 ARG A C 1
ATOM 762 O O . ARG A 1 99 ? 28.006 20.263 3.546 1.00 82.12 99 ARG A O 1
ATOM 769 N N . LEU A 1 100 ? 26.747 19.793 1.725 1.00 81.00 100 LEU A N 1
ATOM 770 C CA . LEU A 1 100 ? 27.785 19.254 0.852 1.00 81.00 100 LEU A CA 1
ATOM 771 C C . LEU A 1 100 ? 28.256 20.320 -0.147 1.00 81.00 100 LEU A C 1
ATOM 773 O O . LEU A 1 100 ? 27.450 21.088 -0.688 1.00 81.00 100 LEU A O 1
ATOM 777 N N . VAL A 1 101 ? 29.562 20.346 -0.387 1.00 80.25 101 VAL A N 1
ATOM 778 C CA . VAL A 1 101 ? 30.263 21.244 -1.312 1.00 80.25 101 VAL A CA 1
ATOM 779 C C . VAL A 1 101 ? 31.071 20.388 -2.305 1.00 80.25 101 VAL A C 1
ATOM 781 O O . VAL A 1 101 ? 31.502 19.296 -1.931 1.00 80.25 101 VAL A O 1
ATOM 784 N N . PRO A 1 102 ? 31.282 20.817 -3.568 1.00 78.81 102 PRO A N 1
ATOM 785 C CA . PRO A 1 102 ? 32.152 20.085 -4.488 1.00 78.81 102 PRO A CA 1
ATOM 786 C C . PRO A 1 102 ? 33.543 19.888 -3.874 1.00 78.81 102 PRO A C 1
ATOM 788 O O . PRO A 1 102 ? 34.122 2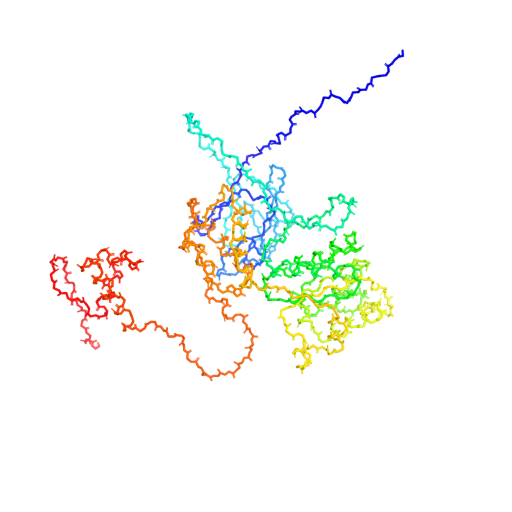0.834 -3.345 1.00 78.81 102 PRO A O 1
ATOM 791 N N . GLY A 1 103 ? 34.048 18.658 -3.919 1.00 76.31 103 GLY A N 1
ATOM 792 C CA . GLY A 1 103 ? 35.265 18.204 -3.245 1.00 76.31 103 GLY A CA 1
ATOM 793 C C . GLY A 1 103 ? 35.019 17.386 -1.971 1.00 76.31 103 GLY A C 1
ATOM 794 O O . GLY A 1 103 ? 35.934 16.694 -1.524 1.00 76.31 103 GLY A O 1
ATOM 795 N N . ASP A 1 104 ? 33.806 17.410 -1.405 1.00 84.75 104 ASP A N 1
ATOM 796 C CA . ASP A 1 104 ? 33.485 16.623 -0.212 1.00 84.75 104 ASP A CA 1
ATOM 797 C C . ASP A 1 104 ? 33.481 15.116 -0.496 1.00 84.75 104 ASP A C 1
ATOM 799 O O . ASP A 1 104 ? 32.991 14.643 -1.527 1.00 84.75 104 ASP A O 1
ATOM 803 N N . ARG A 1 105 ? 33.998 14.354 0.470 1.00 84.81 105 ARG A N 1
ATOM 804 C CA . ARG A 1 105 ? 34.049 12.890 0.471 1.00 84.81 105 ARG A CA 1
ATOM 805 C C . ARG A 1 105 ? 33.227 12.357 1.631 1.00 84.81 105 ARG A C 1
ATOM 807 O O . ARG A 1 105 ? 33.546 12.616 2.790 1.00 84.81 105 ARG A O 1
ATOM 814 N N . VAL A 1 106 ? 32.179 11.606 1.331 1.00 85.50 106 VAL A N 1
ATOM 815 C CA . VAL A 1 106 ? 31.317 10.968 2.326 1.00 85.50 106 VAL A CA 1
ATOM 816 C C . VAL A 1 106 ? 31.654 9.486 2.403 1.00 85.50 106 VAL A C 1
ATOM 818 O O . VAL A 1 106 ? 31.612 8.794 1.395 1.00 85.50 106 VAL A O 1
ATOM 821 N N . THR A 1 107 ? 31.952 8.979 3.591 1.00 83.75 107 THR A N 1
ATOM 822 C CA . THR A 1 107 ? 32.175 7.551 3.836 1.00 83.75 107 THR A CA 1
ATOM 823 C C . THR A 1 107 ? 30.933 6.933 4.470 1.00 83.75 107 THR A C 1
ATOM 825 O O . THR A 1 107 ? 30.441 7.440 5.483 1.00 83.75 107 THR A O 1
ATOM 828 N N . ALA A 1 108 ? 30.461 5.839 3.876 1.00 82.56 108 ALA A N 1
ATOM 829 C CA . ALA A 1 108 ? 29.319 5.041 4.305 1.00 82.56 108 ALA A CA 1
ATOM 830 C C . ALA A 1 108 ? 29.672 3.551 4.197 1.00 82.56 108 ALA A C 1
ATOM 832 O O . ALA A 1 108 ? 29.658 2.985 3.103 1.00 82.56 108 ALA A O 1
ATOM 833 N N . GLY A 1 109 ? 30.029 2.916 5.317 1.00 80.94 109 GLY A N 1
ATOM 834 C CA . GLY A 1 109 ? 30.592 1.558 5.301 1.00 80.94 109 GLY A CA 1
ATOM 835 C C . GLY A 1 109 ? 31.796 1.460 4.340 1.00 80.94 109 GLY A C 1
ATOM 836 O O . GLY A 1 109 ? 32.665 2.334 4.394 1.00 80.94 109 GLY A O 1
ATOM 837 N N . PRO A 1 110 ? 31.838 0.476 3.416 1.00 79.69 110 PRO A N 1
ATOM 838 C CA . PRO A 1 110 ? 32.938 0.321 2.460 1.00 79.69 110 PRO A CA 1
ATOM 839 C C . PRO A 1 110 ? 32.879 1.304 1.273 1.00 79.69 110 PRO A C 1
ATOM 841 O O . PRO A 1 110 ? 33.759 1.279 0.409 1.00 79.69 110 PRO A O 1
ATOM 844 N N . TRP A 1 111 ? 31.850 2.155 1.206 1.00 81.44 111 TRP A N 1
ATOM 845 C CA . TRP A 1 111 ? 31.616 3.077 0.098 1.00 81.44 111 TRP A CA 1
ATOM 846 C C . TRP A 1 111 ? 32.121 4.489 0.400 1.00 81.44 111 TRP A C 1
ATOM 848 O O . TRP A 1 111 ? 31.877 5.047 1.472 1.00 81.44 111 TRP A O 1
ATOM 858 N N . GLU A 1 112 ? 32.766 5.099 -0.592 1.00 85.62 112 GLU A N 1
ATOM 859 C CA . GLU A 1 112 ? 33.131 6.516 -0.615 1.00 85.62 112 GLU A CA 1
ATOM 860 C C . GLU A 1 112 ? 32.287 7.225 -1.689 1.00 85.62 112 GLU A C 1
ATOM 862 O O . GLU A 1 112 ? 32.274 6.822 -2.848 1.00 85.62 112 GLU A O 1
ATOM 867 N N . ILE A 1 113 ? 31.568 8.280 -1.312 1.00 87.00 113 ILE A N 1
ATOM 868 C CA . ILE A 1 113 ? 30.771 9.118 -2.212 1.00 87.00 113 ILE A CA 1
ATOM 869 C C . ILE A 1 113 ? 31.487 10.459 -2.357 1.00 87.00 113 ILE A C 1
ATOM 871 O O . ILE A 1 113 ? 31.647 11.183 -1.374 1.00 87.00 113 ILE A O 1
ATOM 875 N N . ARG A 1 114 ? 31.914 10.806 -3.569 1.00 86.88 114 ARG A N 1
ATOM 876 C CA . ARG A 1 114 ? 32.608 12.063 -3.872 1.00 86.88 114 ARG A CA 1
ATOM 877 C C . ARG A 1 114 ? 31.662 13.039 -4.551 1.00 86.88 114 ARG A C 1
ATOM 879 O O . ARG A 1 114 ? 30.935 12.661 -5.466 1.00 86.88 114 ARG A O 1
ATOM 886 N N . VAL A 1 115 ? 31.674 14.291 -4.107 1.00 84.00 115 VAL A N 1
ATOM 887 C CA . VAL A 1 115 ? 30.893 15.368 -4.723 1.00 84.00 115 VAL A CA 1
ATOM 888 C C . VAL A 1 115 ? 31.772 16.083 -5.746 1.00 84.00 115 VAL A C 1
ATOM 890 O O . VAL A 1 115 ? 32.766 16.696 -5.375 1.00 84.00 115 VAL A O 1
ATOM 893 N N . GLU A 1 116 ? 31.418 16.044 -7.025 1.00 82.62 116 GLU A N 1
ATOM 894 C CA . GLU A 1 116 ? 32.178 16.678 -8.113 1.00 82.62 116 GLU A CA 1
ATOM 895 C C . GLU A 1 116 ? 31.391 17.840 -8.728 1.00 82.62 116 GLU A C 1
ATOM 897 O O . GLU A 1 116 ? 30.163 17.802 -8.793 1.00 82.62 116 GLU A O 1
ATOM 902 N N . SER A 1 117 ? 32.072 18.890 -9.188 1.00 75.00 117 SER A N 1
ATOM 903 C CA . SER A 1 117 ? 31.448 19.951 -9.991 1.00 75.00 117 SER A CA 1
ATOM 904 C C . SER A 1 117 ? 31.356 19.515 -11.450 1.00 75.00 117 SER A C 1
ATOM 906 O O . SER A 1 117 ? 32.358 19.078 -12.012 1.00 75.00 117 SER A O 1
ATOM 908 N N . SER A 1 118 ? 30.200 19.682 -12.095 1.00 63.91 118 SER A N 1
ATOM 909 C CA . SER A 1 118 ? 30.100 19.479 -13.540 1.00 63.91 118 SER A CA 1
ATOM 910 C C . SER A 1 118 ? 30.816 20.619 -14.276 1.00 63.91 118 SER A C 1
ATOM 912 O O . SER A 1 118 ? 30.306 21.739 -14.337 1.00 63.91 118 SER A O 1
ATOM 914 N N . THR A 1 119 ? 31.990 20.363 -14.839 1.00 44.91 119 THR A N 1
ATOM 915 C CA . THR A 1 119 ? 32.553 21.218 -15.889 1.00 44.91 119 THR A CA 1
ATOM 916 C C . THR A 1 119 ? 31.876 20.852 -17.204 1.00 44.91 119 THR A C 1
ATOM 918 O O . THR A 1 119 ? 32.129 19.778 -17.747 1.00 44.91 119 THR A O 1
ATOM 921 N N . GLU A 1 120 ? 30.987 21.715 -17.699 1.00 40.78 120 GLU A N 1
ATOM 922 C CA . GLU A 1 120 ? 30.541 21.654 -19.093 1.00 40.78 120 GLU A CA 1
ATOM 923 C C . GLU A 1 120 ? 31.768 21.901 -19.983 1.00 40.78 120 GLU A C 1
ATOM 925 O O . GLU A 1 120 ? 32.439 22.927 -19.865 1.00 40.78 120 GLU A O 1
ATOM 930 N N . ALA A 1 121 ? 32.105 20.921 -20.820 1.00 32.84 121 ALA A N 1
ATOM 931 C CA . ALA A 1 121 ? 33.142 21.054 -21.827 1.00 32.84 121 ALA A CA 1
ATOM 932 C C . ALA A 1 121 ? 32.641 21.992 -22.932 1.00 32.84 121 ALA A C 1
ATOM 934 O O . ALA A 1 121 ? 31.710 21.674 -23.670 1.00 32.84 121 ALA A O 1
ATOM 935 N N . THR A 1 122 ? 33.270 23.156 -23.034 1.00 31.73 122 THR A N 1
ATOM 936 C CA . THR A 1 122 ? 33.140 24.079 -24.158 1.00 31.73 122 THR A CA 1
ATOM 937 C C . THR A 1 122 ? 33.672 23.407 -25.423 1.00 31.73 122 THR A C 1
ATOM 939 O O . THR A 1 122 ? 34.864 23.133 -25.506 1.00 31.73 122 THR A O 1
ATOM 942 N N . THR A 1 123 ? 32.827 23.187 -26.428 1.00 29.09 123 THR A N 1
ATOM 943 C CA . THR A 1 123 ? 33.277 23.123 -27.829 1.00 29.09 123 THR A CA 1
ATOM 944 C C . THR A 1 123 ? 32.222 23.758 -28.730 1.00 29.09 123 THR A C 1
ATOM 946 O O . THR A 1 123 ? 31.113 23.254 -28.851 1.00 29.09 123 THR A O 1
ATOM 949 N N . SER A 1 124 ? 32.607 24.935 -29.231 1.00 31.14 124 SER A N 1
ATOM 950 C CA . SER A 1 124 ? 32.290 25.578 -30.515 1.00 31.14 124 SER A CA 1
ATOM 951 C C . SER A 1 124 ? 30.939 25.327 -31.194 1.00 31.14 124 SER A C 1
ATOM 953 O O . SER A 1 124 ? 30.630 24.217 -31.617 1.00 31.14 124 SER A O 1
ATOM 955 N N . ASP A 1 125 ? 30.243 26.454 -31.382 1.00 31.05 125 ASP A N 1
ATOM 956 C CA . ASP A 1 125 ? 29.343 26.809 -32.483 1.00 31.05 125 ASP A CA 1
ATOM 957 C C . ASP A 1 125 ? 29.434 25.919 -33.730 1.00 31.05 125 ASP A C 1
ATOM 959 O O . ASP A 1 125 ? 30.503 25.780 -34.314 1.00 31.05 125 ASP A O 1
ATOM 963 N N . GLU A 1 126 ? 28.278 25.457 -34.207 1.00 29.27 126 GLU A N 1
ATOM 964 C CA . GLU A 1 126 ? 27.801 25.802 -35.549 1.00 29.27 126 GLU A CA 1
ATOM 965 C C . GLU A 1 126 ? 26.298 25.516 -35.668 1.00 29.27 126 GLU A C 1
ATOM 967 O O . GLU A 1 126 ? 25.771 24.492 -35.228 1.00 29.27 126 GLU A O 1
ATOM 972 N N . ALA A 1 127 ? 25.592 26.499 -36.217 1.00 34.34 127 ALA A N 1
ATOM 973 C CA . ALA A 1 127 ? 24.158 26.498 -36.417 1.00 34.34 127 ALA A CA 1
ATOM 974 C C . ALA A 1 127 ? 23.752 25.506 -37.516 1.00 34.34 127 ALA A C 1
ATOM 976 O O . ALA A 1 127 ? 24.231 25.600 -38.642 1.00 34.34 127 ALA A O 1
ATOM 977 N N . MET A 1 128 ? 22.774 24.644 -37.235 1.00 28.42 128 MET A N 1
ATOM 978 C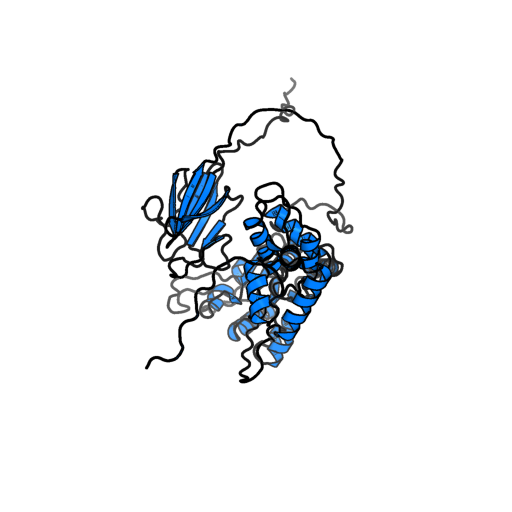 CA . MET A 1 128 ? 21.875 24.148 -38.274 1.00 28.42 128 MET A CA 1
ATOM 979 C C . MET A 1 128 ? 20.444 24.041 -37.757 1.00 28.42 128 MET A C 1
ATOM 981 O O . MET A 1 128 ? 20.110 23.340 -36.805 1.00 28.42 128 MET A O 1
ATOM 985 N N . GLU A 1 129 ? 19.622 24.812 -38.445 1.00 34.41 129 GLU A N 1
ATOM 986 C CA . GLU A 1 129 ? 18.177 24.898 -38.422 1.00 34.41 129 GLU A CA 1
ATOM 987 C C . GLU A 1 129 ? 17.545 23.531 -38.736 1.00 34.41 129 GLU A C 1
ATOM 989 O O . GLU A 1 129 ? 17.991 22.812 -39.632 1.00 34.41 129 GLU A O 1
ATOM 994 N N . SER A 1 130 ? 16.490 23.152 -38.013 1.00 25.53 130 SER A N 1
ATOM 995 C CA . SER A 1 130 ? 15.622 22.036 -38.401 1.00 25.53 130 SER A CA 1
ATOM 996 C C . SER A 1 130 ? 14.187 22.243 -37.907 1.00 25.53 130 SER A C 1
ATOM 998 O O . SER A 1 130 ? 13.968 22.913 -36.893 1.00 25.53 130 SER A O 1
ATOM 1000 N N . PRO A 1 131 ? 13.195 21.733 -38.658 1.00 25.48 131 PRO A N 1
ATOM 1001 C CA . PRO A 1 131 ? 11.870 22.324 -38.740 1.00 25.48 131 PRO A CA 1
ATOM 1002 C C . PRO A 1 131 ? 10.932 21.868 -37.623 1.00 25.48 131 PRO A C 1
ATOM 1004 O O . PRO A 1 131 ? 11.008 20.767 -37.081 1.00 25.48 131 PRO A O 1
ATOM 1007 N N . THR A 1 132 ? 9.993 22.753 -37.312 1.00 25.03 132 THR A N 1
ATOM 1008 C CA . THR A 1 132 ? 8.909 22.552 -36.357 1.00 25.03 132 THR A CA 1
ATOM 1009 C C . THR A 1 132 ? 7.918 21.509 -36.884 1.00 25.03 132 THR A C 1
ATOM 1011 O O . THR A 1 132 ? 7.279 21.727 -37.910 1.00 25.03 132 THR A O 1
ATOM 1014 N N . VAL A 1 133 ? 7.730 20.407 -36.154 1.00 24.66 133 VAL A N 1
ATOM 1015 C CA . VAL A 1 133 ? 6.549 19.536 -36.287 1.00 24.66 133 VAL A CA 1
ATOM 1016 C C . VAL A 1 133 ? 5.672 19.759 -35.047 1.00 24.66 133 VAL A C 1
ATOM 1018 O O . VAL A 1 133 ? 6.187 19.680 -33.927 1.00 24.66 133 VAL A O 1
ATOM 1021 N N . PRO A 1 134 ? 4.376 20.090 -35.188 1.00 26.06 134 PRO A N 1
ATOM 1022 C CA . PRO A 1 134 ? 3.527 20.423 -34.051 1.00 26.06 134 PRO A CA 1
ATOM 1023 C C . PRO A 1 134 ? 3.167 19.171 -33.235 1.00 26.06 134 PRO A C 1
ATOM 1025 O O . PRO A 1 134 ? 2.723 18.161 -33.774 1.00 26.06 134 PRO A O 1
ATOM 1028 N N . MET A 1 135 ? 3.345 19.257 -31.912 1.00 26.17 135 MET A N 1
ATOM 1029 C CA . MET A 1 135 ? 2.840 18.276 -30.949 1.00 26.17 135 MET A CA 1
ATOM 1030 C C . MET A 1 135 ? 1.316 18.371 -30.828 1.00 26.17 135 MET A C 1
ATOM 1032 O O . MET A 1 135 ? 0.790 19.392 -30.384 1.00 26.17 135 MET A O 1
ATOM 1036 N N . ASP A 1 136 ? 0.634 17.263 -31.098 1.00 24.00 136 ASP A N 1
ATOM 1037 C CA . ASP A 1 136 ? -0.741 17.037 -30.667 1.00 24.00 136 ASP A CA 1
ATOM 1038 C C . ASP A 1 136 ? -0.753 16.703 -29.162 1.00 24.00 136 ASP A C 1
ATOM 1040 O O . ASP A 1 136 ? -0.262 15.664 -28.707 1.00 24.00 136 ASP A O 1
ATOM 1044 N N . ARG A 1 137 ? -1.263 17.639 -28.356 1.00 32.34 137 ARG A N 1
ATOM 1045 C CA . ARG A 1 137 ? -1.572 17.430 -26.939 1.00 32.34 137 ARG A CA 1
ATOM 1046 C C . ARG A 1 137 ? -3.009 16.942 -26.827 1.00 32.34 137 ARG A C 1
ATOM 1048 O O . ARG A 1 137 ? -3.909 17.723 -26.539 1.00 32.34 137 ARG A O 1
ATOM 1055 N N . SER A 1 138 ? -3.212 15.639 -26.944 1.00 26.58 138 SER A N 1
ATOM 1056 C CA . SER A 1 138 ? -4.499 15.040 -26.603 1.00 26.58 138 SER A CA 1
ATOM 1057 C C . SER A 1 138 ? -4.312 13.633 -26.038 1.00 26.58 138 SER A C 1
ATOM 1059 O O . SER A 1 138 ? -4.098 12.670 -26.760 1.00 26.58 138 SER A O 1
ATOM 1061 N N . THR A 1 139 ? -4.318 13.521 -24.702 1.00 27.70 139 THR A N 1
ATOM 1062 C CA . THR A 1 139 ? -5.063 12.515 -23.899 1.00 27.70 139 THR A CA 1
ATOM 1063 C C . THR A 1 139 ? -4.595 12.530 -22.434 1.00 27.70 139 THR A C 1
ATOM 1065 O O . THR A 1 139 ? -3.950 11.605 -21.931 1.00 27.70 139 THR A O 1
ATOM 1068 N N . LEU A 1 140 ? -4.957 13.602 -21.729 1.00 30.69 140 LEU A N 1
ATOM 1069 C CA . LEU A 1 140 ? -5.364 13.507 -20.329 1.00 30.69 140 LEU A CA 1
ATOM 1070 C C . LEU A 1 140 ? -6.828 13.058 -20.357 1.00 30.69 140 LEU A C 1
ATOM 1072 O O . LEU A 1 140 ? -7.614 13.606 -21.123 1.00 30.69 140 LEU A O 1
ATOM 1076 N N . VAL A 1 141 ? -7.183 12.022 -19.602 1.00 32.25 141 VAL A N 1
ATOM 1077 C CA . VAL A 1 141 ? -8.595 11.664 -19.435 1.00 32.25 141 VAL A CA 1
ATOM 1078 C C . VAL A 1 141 ? -9.157 12.610 -18.380 1.00 32.25 141 VAL A C 1
ATOM 1080 O O . VAL A 1 141 ? -8.992 12.367 -17.186 1.00 32.25 141 VAL A O 1
ATOM 1083 N N . GLU A 1 142 ? -9.775 13.698 -18.833 1.00 28.86 142 GLU A N 1
ATOM 1084 C CA . GLU A 1 142 ? -10.838 14.359 -18.082 1.00 28.86 142 GLU A CA 1
ATOM 1085 C C . GLU A 1 142 ? -12.038 13.409 -18.070 1.00 28.86 142 GLU A C 1
ATOM 1087 O O . GLU A 1 142 ? -12.467 12.889 -19.102 1.00 28.86 142 GLU A O 1
ATOM 1092 N N . VAL A 1 143 ? -12.518 13.090 -16.872 1.00 33.81 143 VAL A N 1
ATOM 1093 C CA . VAL A 1 143 ? -13.779 12.374 -16.701 1.00 33.81 143 VAL A CA 1
ATOM 1094 C C . VAL A 1 143 ? -14.858 13.445 -16.719 1.00 33.81 143 VAL A C 1
ATOM 1096 O O . VAL A 1 143 ? -15.131 14.063 -15.693 1.00 33.81 143 VAL A O 1
ATOM 1099 N N . ASP A 1 144 ? -15.426 13.690 -17.896 1.00 26.47 144 ASP A N 1
ATOM 1100 C CA . ASP A 1 144 ? -16.603 14.539 -18.035 1.00 26.47 144 ASP A CA 1
ATOM 1101 C C . ASP A 1 144 ? -17.783 13.928 -17.275 1.00 26.47 144 ASP A C 1
ATOM 1103 O O . ASP A 1 144 ? -18.154 12.769 -17.486 1.00 26.47 144 ASP A O 1
ATOM 1107 N N . GLY A 1 145 ? -18.380 14.740 -16.399 1.00 30.00 145 GLY A N 1
ATOM 1108 C CA . GLY A 1 145 ? -19.711 14.481 -15.862 1.00 30.00 145 GLY A CA 1
ATOM 1109 C C . GLY A 1 145 ? -19.898 14.624 -14.354 1.00 30.00 145 GLY A C 1
ATOM 1110 O O . GLY A 1 145 ? -20.571 13.772 -13.793 1.00 30.00 145 GLY A O 1
ATOM 1111 N N . VAL A 1 146 ? -19.371 15.674 -13.705 1.00 30.81 146 VAL A N 1
ATOM 1112 C CA . VAL A 1 146 ? -20.075 16.425 -12.636 1.00 30.81 146 VAL A CA 1
ATOM 1113 C C . VAL A 1 146 ? -19.544 17.863 -12.640 1.00 30.81 146 VAL A C 1
ATOM 1115 O O . VAL A 1 146 ? -18.344 18.091 -12.514 1.00 30.81 146 VAL A O 1
ATOM 1118 N N . SER A 1 147 ? -20.445 18.824 -12.816 1.00 26.84 147 SER A N 1
ATOM 1119 C CA . SER A 1 147 ? -20.166 20.249 -12.956 1.00 26.84 147 SER A CA 1
ATOM 1120 C C . SER A 1 147 ? -19.479 20.888 -11.737 1.00 26.84 147 SER A C 1
ATOM 1122 O O . SER A 1 147 ? -19.955 20.801 -10.610 1.00 26.84 147 SER A O 1
ATOM 1124 N N . ASP A 1 148 ? -18.409 21.607 -12.069 1.00 28.39 148 ASP A N 1
ATOM 1125 C CA . ASP A 1 148 ? -18.006 22.938 -11.608 1.00 28.39 148 ASP A CA 1
ATOM 1126 C C . ASP A 1 148 ? -17.373 23.169 -10.212 1.00 28.39 148 ASP A C 1
ATOM 1128 O O . ASP A 1 148 ? -17.919 22.890 -9.146 1.00 28.39 148 ASP A O 1
ATOM 1132 N N . SER A 1 149 ? -16.230 23.865 -10.267 1.00 30.89 149 SER A N 1
ATOM 1133 C CA . SER A 1 149 ? -15.616 24.706 -9.228 1.00 30.89 149 SER A CA 1
ATOM 1134 C C . SER A 1 149 ? -15.012 24.076 -7.955 1.00 30.89 149 SER A C 1
ATOM 1136 O O . SER A 1 149 ? -15.399 24.418 -6.840 1.00 30.89 149 SER A O 1
ATOM 1138 N N . ARG A 1 150 ? -13.920 23.296 -8.062 1.00 28.94 150 ARG A N 1
ATOM 1139 C CA . ARG A 1 150 ? -12.904 23.231 -6.978 1.00 28.94 150 ARG A CA 1
ATOM 1140 C C . ARG A 1 150 ? -11.479 23.234 -7.523 1.00 28.94 150 ARG A C 1
ATOM 1142 O O . ARG A 1 150 ? -10.959 22.231 -7.995 1.00 28.94 150 ARG A O 1
ATOM 1149 N N . GLN A 1 151 ? -10.860 24.407 -7.417 1.00 30.16 151 GLN A N 1
ATOM 1150 C CA . GLN A 1 151 ? -9.439 24.666 -7.617 1.00 30.16 151 GLN A CA 1
ATOM 1151 C C . GLN A 1 151 ? -8.551 23.579 -6.997 1.00 30.16 151 GLN A C 1
ATOM 1153 O O . GLN A 1 151 ? -8.640 23.299 -5.802 1.00 30.16 151 GLN A O 1
ATOM 1158 N N . SER A 1 152 ? -7.665 23.038 -7.836 1.00 34.66 152 SER A N 1
ATOM 1159 C CA . SER A 1 152 ? -6.323 22.524 -7.535 1.00 34.66 152 SER A CA 1
ATOM 1160 C C . SER A 1 152 ? -5.920 22.548 -6.051 1.00 34.66 152 SER A C 1
ATOM 1162 O O . SER A 1 152 ? -5.279 23.492 -5.581 1.00 34.66 152 SER A O 1
ATOM 1164 N N . ARG A 1 153 ? -6.252 21.490 -5.309 1.00 33.75 153 ARG A N 1
ATOM 1165 C CA . ARG A 1 153 ? -5.716 21.242 -3.966 1.00 33.75 153 ARG A CA 1
ATOM 1166 C C . ARG A 1 153 ? -5.259 19.789 -3.868 1.00 33.75 153 ARG A C 1
ATOM 1168 O O . ARG A 1 153 ? -6.077 18.884 -3.917 1.00 33.75 153 ARG A O 1
ATOM 1175 N N . GLY A 1 154 ? -3.941 19.611 -3.754 1.00 31.59 154 GLY A N 1
ATOM 1176 C CA . GLY A 1 154 ? -3.297 18.372 -3.306 1.00 31.59 154 GLY A CA 1
ATOM 1177 C C . GLY A 1 154 ? -3.403 17.175 -4.249 1.00 31.59 154 GLY A C 1
ATOM 1178 O O . GLY A 1 154 ? -3.815 16.109 -3.815 1.00 31.59 154 GLY A O 1
ATOM 1179 N N . LEU A 1 155 ? -3.021 17.318 -5.521 1.00 36.03 155 LEU A N 1
ATOM 1180 C CA . LEU A 1 155 ? -2.829 16.140 -6.372 1.00 36.03 155 LEU A CA 1
ATOM 1181 C C . LEU A 1 155 ? -1.638 15.325 -5.851 1.00 36.03 155 LEU A C 1
ATOM 1183 O O . LEU A 1 155 ? -0.582 15.882 -5.551 1.00 36.03 155 LEU A O 1
ATOM 1187 N N . CYS A 1 156 ? -1.827 14.010 -5.761 1.00 39.03 156 CYS A N 1
ATOM 1188 C CA . CYS A 1 156 ? -0.784 13.033 -5.475 1.00 39.03 156 CYS A CA 1
ATOM 1189 C C . CYS A 1 156 ? 0.499 13.352 -6.273 1.00 39.03 156 CYS A C 1
ATOM 1191 O O . CYS A 1 156 ? 0.436 13.558 -7.487 1.00 39.03 156 CYS A O 1
ATOM 1193 N N . GLU A 1 157 ? 1.674 13.344 -5.630 1.00 47.59 157 GLU A N 1
ATOM 1194 C CA . GLU A 1 157 ? 2.965 13.537 -6.322 1.00 47.59 157 GLU A CA 1
ATOM 1195 C C . GLU A 1 157 ? 3.238 12.448 -7.386 1.00 47.59 157 GLU A C 1
ATOM 1197 O O . GLU A 1 157 ? 4.148 12.577 -8.219 1.00 47.59 157 GLU A O 1
ATOM 1202 N N . GLN A 1 158 ? 2.447 11.367 -7.381 1.00 60.56 158 GLN A N 1
ATOM 1203 C CA . GLN A 1 158 ? 2.451 10.310 -8.387 1.00 60.56 158 GLN A CA 1
ATOM 1204 C C . GLN A 1 158 ? 1.032 10.058 -8.930 1.00 60.56 158 GLN A C 1
ATOM 1206 O O . GLN A 1 158 ? 0.198 9.496 -8.220 1.00 60.56 158 GLN A O 1
ATOM 1211 N N . PRO A 1 159 ? 0.727 10.452 -10.181 1.00 80.19 159 PRO A N 1
ATOM 1212 C CA . PRO A 1 159 ? -0.565 10.161 -10.790 1.00 80.19 159 PRO A CA 1
ATOM 1213 C C . PRO A 1 159 ? -0.752 8.655 -11.012 1.00 80.19 159 PRO A C 1
ATOM 1215 O O . PRO A 1 159 ? 0.203 7.928 -11.291 1.00 80.19 159 PRO A O 1
ATOM 1218 N N . ILE A 1 160 ? -2.003 8.191 -10.958 1.00 86.50 160 ILE A N 1
ATOM 1219 C CA . ILE A 1 160 ? -2.356 6.844 -11.417 1.00 86.50 160 ILE A CA 1
ATOM 1220 C C . ILE A 1 160 ? -2.320 6.852 -12.947 1.00 86.50 160 ILE A C 1
ATOM 1222 O O . ILE A 1 160 ? -3.127 7.514 -13.595 1.00 86.50 160 ILE A O 1
ATOM 1226 N N . VAL A 1 161 ? -1.367 6.121 -13.523 1.00 88.44 161 VAL A N 1
ATOM 1227 C CA . VAL A 1 161 ? -1.145 6.051 -14.971 1.00 88.44 161 VAL A CA 1
ATOM 1228 C C . VAL A 1 161 ? -1.762 4.768 -15.525 1.00 88.44 161 VAL A C 1
ATOM 1230 O O . VAL A 1 161 ? -1.429 3.668 -15.084 1.00 88.44 161 VAL A O 1
ATOM 1233 N N . GLY A 1 162 ? -2.669 4.910 -16.491 1.00 88.69 162 GLY A N 1
ATOM 1234 C CA . GLY A 1 162 ? -3.310 3.785 -17.166 1.00 88.69 162 GLY A CA 1
ATOM 1235 C C . GLY A 1 162 ? -4.503 4.217 -18.018 1.00 88.69 162 GLY A C 1
ATOM 1236 O O . GLY A 1 162 ? -5.196 5.184 -17.702 1.00 88.69 162 GLY A O 1
ATOM 1237 N N . ARG A 1 163 ? -4.734 3.513 -19.124 1.00 91.12 163 ARG A N 1
ATOM 1238 C CA . ARG A 1 163 ? -5.828 3.750 -20.078 1.00 91.12 163 ARG A CA 1
ATOM 1239 C C . ARG A 1 163 ? -6.656 2.493 -20.344 1.00 91.12 163 ARG A C 1
ATOM 1241 O O . ARG A 1 163 ? -7.712 2.607 -20.966 1.00 91.12 163 ARG A O 1
ATOM 1248 N N . SER A 1 164 ? -6.230 1.331 -19.850 1.00 93.25 164 SER A N 1
ATOM 1249 C CA . SER A 1 164 ? -6.961 0.076 -20.005 1.00 93.25 164 SER A CA 1
ATOM 1250 C C . SER A 1 164 ? -8.381 0.142 -19.439 1.00 93.25 164 SER A C 1
ATOM 1252 O O . SER A 1 164 ? -8.685 0.834 -18.462 1.00 93.25 164 SER A O 1
ATOM 1254 N N . SER A 1 165 ? -9.288 -0.634 -20.034 1.00 92.56 165 SER A N 1
ATOM 1255 C CA . SER A 1 165 ? -10.664 -0.719 -19.535 1.00 92.56 165 SER A CA 1
ATOM 1256 C C . SER A 1 165 ? -10.712 -1.251 -18.092 1.00 92.56 165 SER A C 1
ATOM 1258 O O . SER A 1 165 ? -11.560 -0.826 -17.307 1.00 92.56 165 SER A O 1
ATOM 1260 N N . ALA A 1 166 ? -9.770 -2.124 -17.717 1.00 92.62 166 ALA A N 1
ATOM 1261 C CA . ALA A 1 166 ? -9.645 -2.678 -16.374 1.00 92.62 166 ALA A CA 1
ATOM 1262 C C . ALA A 1 166 ? -9.347 -1.597 -15.323 1.00 92.62 166 ALA A C 1
ATOM 1264 O O . ALA A 1 166 ? -10.073 -1.502 -14.329 1.00 92.62 166 ALA A O 1
ATOM 1265 N N . ILE A 1 167 ? -8.335 -0.748 -15.549 1.00 93.19 167 ILE A N 1
ATOM 1266 C CA . ILE A 1 167 ? -8.005 0.319 -14.594 1.00 93.19 167 ILE A CA 1
ATOM 1267 C C . ILE A 1 167 ? -9.078 1.412 -14.577 1.00 93.19 167 ILE A C 1
ATOM 1269 O O . ILE A 1 167 ? -9.440 1.880 -13.501 1.00 93.19 167 ILE A O 1
ATOM 1273 N N . ARG A 1 168 ? -9.683 1.748 -15.727 1.00 93.31 168 ARG A N 1
ATOM 1274 C CA . ARG A 1 168 ? -10.800 2.709 -15.790 1.00 93.31 168 ARG A CA 1
ATOM 1275 C C . ARG A 1 168 ? -12.005 2.248 -14.971 1.00 93.31 168 ARG A C 1
ATOM 1277 O O . ARG A 1 168 ? -12.548 3.033 -14.199 1.00 93.31 168 ARG A O 1
ATOM 1284 N N . ARG A 1 169 ? -12.397 0.970 -15.074 1.00 93.69 169 ARG A N 1
ATOM 1285 C CA . ARG A 1 169 ? -13.473 0.398 -14.240 1.00 93.69 169 ARG A CA 1
ATOM 1286 C C . ARG A 1 169 ? -13.121 0.433 -12.752 1.00 93.69 169 ARG A C 1
ATOM 1288 O O . ARG A 1 169 ? -13.983 0.755 -11.937 1.00 93.69 169 ARG A O 1
ATOM 1295 N N . CYS A 1 170 ? -11.869 0.132 -12.402 1.00 94.38 170 CYS A N 1
ATOM 1296 C CA . CYS A 1 170 ? -11.380 0.223 -11.026 1.00 94.38 170 CYS A CA 1
ATOM 1297 C C . CYS A 1 170 ? -11.493 1.657 -10.485 1.00 94.38 170 CYS A C 1
ATOM 1299 O O . CYS A 1 170 ? -12.067 1.861 -9.419 1.00 94.38 170 CYS A O 1
ATOM 1301 N N . LEU A 1 171 ? -11.018 2.655 -11.234 1.00 93.88 171 LEU A N 1
ATOM 1302 C CA . LEU A 1 171 ? -11.071 4.066 -10.838 1.00 93.88 171 LEU A CA 1
ATOM 1303 C C . LEU A 1 171 ? -12.506 4.594 -10.738 1.00 93.88 171 LEU A C 1
ATOM 1305 O O . LEU A 1 171 ? -12.846 5.249 -9.758 1.00 93.88 171 LEU A O 1
ATOM 1309 N N . ALA A 1 172 ? -13.380 4.246 -11.686 1.00 93.94 172 ALA A N 1
ATOM 1310 C CA . ALA A 1 172 ? -14.793 4.619 -11.623 1.00 93.94 172 ALA A CA 1
ATOM 1311 C C . ALA A 1 172 ? -15.487 4.028 -10.383 1.00 93.94 172 ALA A C 1
ATOM 1313 O O . ALA A 1 172 ? -16.277 4.700 -9.718 1.00 93.94 172 ALA A O 1
ATOM 1314 N N . ARG A 1 173 ? -15.168 2.774 -10.031 1.00 95.00 173 ARG A N 1
ATOM 1315 C CA . ARG A 1 173 ? -15.663 2.150 -8.798 1.00 95.00 173 ARG A CA 1
ATOM 1316 C C . ARG A 1 173 ? -15.090 2.833 -7.557 1.00 95.00 173 ARG A C 1
ATOM 1318 O O . ARG A 1 173 ? -15.848 3.078 -6.626 1.00 95.00 173 ARG A O 1
ATOM 1325 N N . ALA A 1 174 ? -13.801 3.174 -7.552 1.00 95.06 174 ALA A N 1
ATOM 1326 C CA . ALA A 1 174 ? -13.173 3.914 -6.460 1.00 95.06 174 ALA A CA 1
ATOM 1327 C C . ALA A 1 174 ? -13.861 5.269 -6.232 1.00 95.06 174 ALA A C 1
ATOM 1329 O O . ALA A 1 174 ? -14.243 5.571 -5.108 1.00 95.06 174 ALA A O 1
ATOM 1330 N N . ALA A 1 175 ? -14.124 6.031 -7.297 1.00 94.38 175 ALA A N 1
ATOM 1331 C CA . ALA A 1 175 ? -14.816 7.317 -7.215 1.00 94.38 175 ALA A CA 1
ATOM 1332 C C . ALA A 1 175 ? -16.226 7.199 -6.613 1.00 94.38 175 ALA A C 1
ATOM 1334 O O . ALA A 1 175 ? -16.610 8.014 -5.775 1.00 94.38 175 ALA A O 1
ATOM 1335 N N . ARG A 1 176 ? -16.981 6.151 -6.976 1.00 94.56 176 ARG A N 1
ATOM 1336 C CA . ARG A 1 176 ? -18.295 5.866 -6.370 1.00 94.56 176 ARG A CA 1
ATOM 1337 C C . ARG A 1 176 ? -18.172 5.512 -4.890 1.00 94.56 176 ARG A C 1
ATOM 1339 O O . ARG A 1 176 ? -18.906 6.055 -4.075 1.00 94.56 176 ARG A O 1
ATOM 1346 N N . LEU A 1 177 ? -17.236 4.630 -4.537 1.00 95.00 177 LEU A N 1
ATOM 1347 C CA . LEU A 1 177 ? -16.996 4.231 -3.147 1.00 95.00 177 LEU A CA 1
ATOM 1348 C C . LEU A 1 177 ? -16.501 5.396 -2.280 1.00 95.00 177 LEU A C 1
ATOM 1350 O O . LEU A 1 177 ? -16.770 5.423 -1.081 1.00 95.00 177 LEU A O 1
ATOM 1354 N N . ALA A 1 178 ? -15.803 6.372 -2.861 1.00 95.12 178 ALA A N 1
ATOM 1355 C CA . ALA A 1 178 ? -15.300 7.537 -2.143 1.00 95.12 178 ALA A CA 1
ATOM 1356 C C . ALA A 1 178 ? -16.421 8.405 -1.537 1.00 95.12 178 ALA A C 1
ATOM 1358 O O . ALA A 1 178 ? -16.188 9.007 -0.490 1.00 95.12 178 ALA A O 1
ATOM 1359 N N . GLN A 1 179 ? -17.624 8.403 -2.132 1.00 94.00 179 GLN A N 1
ATOM 1360 C CA . GLN A 1 179 ? -18.794 9.164 -1.661 1.00 94.00 179 GLN A CA 1
ATOM 1361 C C . GLN A 1 179 ? -19.442 8.584 -0.392 1.00 94.00 179 GLN A C 1
ATOM 1363 O O . GLN A 1 179 ? -20.226 9.260 0.266 1.00 94.00 179 GLN A O 1
ATOM 1368 N N . PHE A 1 180 ? -19.126 7.338 -0.034 1.00 93.12 180 PHE A N 1
ATOM 1369 C CA . PHE A 1 180 ? -19.676 6.680 1.150 1.00 93.12 180 PHE A CA 1
ATOM 1370 C C . PHE A 1 180 ? -18.654 6.650 2.282 1.00 93.12 180 PHE A C 1
ATOM 1372 O O . PHE A 1 180 ? -17.459 6.487 2.048 1.00 93.12 180 PHE A O 1
ATOM 1379 N N . ASP A 1 181 ? -19.127 6.741 3.522 1.00 89.31 181 ASP A N 1
ATOM 1380 C CA . ASP A 1 181 ? -18.267 6.756 4.714 1.00 89.31 181 ASP A CA 1
ATOM 1381 C C . ASP A 1 181 ? -17.937 5.355 5.265 1.00 89.31 181 ASP A C 1
ATOM 1383 O O . ASP A 1 181 ? -17.287 5.195 6.295 1.00 89.31 181 ASP A O 1
ATOM 1387 N N . MET A 1 182 ? -18.384 4.314 4.566 1.00 91.25 182 MET A N 1
ATOM 1388 C CA . MET A 1 182 ? -18.155 2.923 4.942 1.00 91.25 182 MET A CA 1
ATOM 1389 C C . MET A 1 182 ? -16.682 2.498 4.776 1.00 91.25 182 MET A C 1
ATOM 1391 O O . MET A 1 182 ? -15.965 3.058 3.928 1.00 91.25 182 MET A O 1
ATOM 1395 N N . PRO A 1 183 ? -16.232 1.472 5.529 1.00 94.75 183 PRO A N 1
ATOM 1396 C CA . PRO A 1 183 ? -14.936 0.846 5.311 1.00 94.75 183 PRO A CA 1
ATOM 1397 C C . PRO A 1 183 ? -14.792 0.310 3.885 1.00 94.75 183 PRO A C 1
ATOM 1399 O O . PRO A 1 183 ? -15.731 -0.280 3.352 1.00 94.75 183 PRO A O 1
ATOM 1402 N N . VAL A 1 184 ? -13.615 0.492 3.279 1.00 96.75 184 VAL A N 1
ATOM 1403 C CA . VAL A 1 184 ? -13.305 -0.030 1.937 1.00 96.75 184 VAL A CA 1
ATOM 1404 C C . VAL A 1 184 ? -12.085 -0.938 1.992 1.00 96.75 184 VAL A C 1
ATOM 1406 O O . VAL A 1 184 ? -11.047 -0.537 2.512 1.00 96.75 184 VAL A O 1
ATOM 1409 N N . VAL A 1 185 ? -12.182 -2.131 1.403 1.00 97.19 185 VAL A N 1
ATOM 1410 C CA . VAL A 1 185 ? -11.056 -3.058 1.235 1.00 97.19 185 VAL A CA 1
ATOM 1411 C C . VAL A 1 185 ? -10.572 -3.033 -0.215 1.00 97.19 185 VAL A C 1
ATOM 1413 O O . VAL A 1 185 ? -11.296 -3.381 -1.150 1.00 97.19 185 VAL A O 1
ATOM 1416 N N . VAL A 1 186 ? -9.319 -2.631 -0.401 1.00 97.38 186 VAL A N 1
ATOM 1417 C CA . VAL A 1 186 ? -8.592 -2.617 -1.669 1.00 97.38 186 VAL A CA 1
ATOM 1418 C C . VAL A 1 186 ? -7.822 -3.928 -1.806 1.00 97.38 186 VAL A C 1
ATOM 1420 O O . VAL A 1 186 ? -6.764 -4.129 -1.211 1.00 97.38 186 VAL A O 1
ATOM 1423 N N . HIS A 1 187 ? -8.358 -4.839 -2.605 1.00 95.94 187 HIS A N 1
ATOM 1424 C CA . HIS A 1 187 ? -7.754 -6.137 -2.856 1.00 95.94 187 HIS A CA 1
ATOM 1425 C C . HIS A 1 187 ? -6.923 -6.115 -4.141 1.00 95.94 187 HIS A C 1
ATOM 1427 O O . HIS A 1 187 ? -7.381 -5.635 -5.180 1.00 95.94 187 HIS A O 1
ATOM 1433 N N . GLY A 1 188 ? -5.715 -6.666 -4.103 1.00 94.62 188 GLY A N 1
ATOM 1434 C CA . GLY A 1 188 ? -4.882 -6.798 -5.295 1.00 94.62 188 GLY A CA 1
ATOM 1435 C C . GLY A 1 188 ? -3.488 -7.327 -4.998 1.00 94.62 188 GLY A C 1
ATOM 1436 O O . GLY A 1 188 ? -2.984 -7.219 -3.877 1.00 94.62 188 GLY A O 1
ATOM 1437 N N . GLU A 1 189 ? -2.847 -7.863 -6.032 1.00 93.06 189 GLU A N 1
ATOM 1438 C CA . GLU A 1 189 ? -1.493 -8.409 -5.944 1.00 93.06 189 GLU A CA 1
ATOM 1439 C C . GLU A 1 189 ? -0.478 -7.363 -5.458 1.00 93.06 189 GLU A C 1
ATOM 1441 O O . GLU A 1 189 ? -0.667 -6.140 -5.567 1.00 93.06 189 GLU A O 1
ATOM 1446 N N . THR A 1 190 ? 0.625 -7.847 -4.899 1.00 87.56 190 THR A N 1
ATOM 1447 C CA . THR A 1 190 ? 1.737 -7.004 -4.463 1.00 87.56 190 THR A CA 1
ATOM 1448 C C . THR A 1 190 ? 2.303 -6.215 -5.646 1.00 87.56 190 THR A C 1
ATOM 1450 O O . THR A 1 190 ? 2.454 -6.729 -6.750 1.00 87.56 190 THR A O 1
ATOM 1453 N N . GLY A 1 191 ? 2.586 -4.928 -5.427 1.00 88.25 191 GLY A N 1
ATOM 1454 C CA . GLY A 1 191 ? 3.153 -4.057 -6.462 1.00 88.25 191 GLY A CA 1
ATOM 1455 C C . GLY A 1 191 ? 2.154 -3.503 -7.488 1.00 88.25 191 GLY A C 1
ATOM 1456 O O . GLY A 1 191 ? 2.580 -2.858 -8.438 1.00 88.25 191 GLY A O 1
ATOM 1457 N N . THR A 1 192 ? 0.839 -3.694 -7.320 1.00 92.44 192 THR A N 1
ATOM 1458 C CA . THR A 1 192 ? -0.196 -3.156 -8.240 1.00 92.44 192 THR A CA 1
ATOM 1459 C C . THR A 1 192 ? -0.544 -1.673 -8.045 1.00 92.44 192 THR A C 1
ATOM 1461 O O . THR A 1 192 ? -1.247 -1.101 -8.885 1.00 92.44 192 THR A O 1
ATOM 1464 N N . GLY A 1 193 ? -0.065 -1.050 -6.960 1.00 91.25 193 GLY A N 1
ATOM 1465 C CA . GLY A 1 193 ? -0.352 0.349 -6.612 1.00 91.25 193 GLY A CA 1
ATOM 1466 C C . GLY A 1 193 ? -1.567 0.554 -5.696 1.00 91.25 193 GLY A C 1
ATOM 1467 O O . GLY A 1 193 ? -2.232 1.580 -5.799 1.00 91.25 193 GLY A O 1
ATOM 1468 N N . LYS A 1 194 ? -1.870 -0.402 -4.801 1.00 94.31 194 LYS A N 1
ATOM 1469 C CA . LYS A 1 194 ? -2.999 -0.318 -3.848 1.00 94.31 194 LYS A CA 1
ATOM 1470 C C . LYS A 1 194 ? -2.996 0.968 -3.013 1.00 94.31 194 LYS A C 1
ATOM 1472 O O . LYS A 1 194 ? -4.052 1.558 -2.817 1.00 94.31 194 LYS A O 1
ATOM 1477 N N . GLU A 1 195 ? -1.821 1.430 -2.590 1.00 92.12 195 GLU A N 1
ATOM 1478 C CA . GLU A 1 195 ? -1.661 2.670 -1.821 1.00 92.12 195 GLU A CA 1
ATOM 1479 C C . GLU A 1 195 ? -2.130 3.912 -2.598 1.00 92.12 195 GLU A C 1
ATOM 1481 O O . GLU A 1 195 ? -2.830 4.752 -2.041 1.00 92.12 195 GLU A O 1
ATOM 1486 N N . LEU A 1 196 ? -1.839 3.999 -3.904 1.00 93.44 196 LEU A N 1
ATOM 1487 C CA . LEU A 1 196 ? -2.315 5.106 -4.746 1.00 93.44 196 LEU A CA 1
ATOM 1488 C C . LEU A 1 196 ? -3.843 5.095 -4.875 1.00 93.44 196 LEU A C 1
ATOM 1490 O O . LEU A 1 196 ? -4.482 6.144 -4.867 1.00 93.44 196 LEU A O 1
ATOM 1494 N N . ILE A 1 197 ? -4.439 3.904 -4.960 1.00 95.31 197 ILE A N 1
ATOM 1495 C CA . ILE A 1 197 ? -5.896 3.738 -5.005 1.00 95.31 197 ILE A CA 1
ATOM 1496 C C . ILE A 1 197 ? -6.531 4.120 -3.661 1.00 95.31 197 ILE A C 1
ATOM 1498 O O . ILE A 1 197 ? -7.541 4.819 -3.642 1.00 95.31 197 ILE A O 1
ATOM 1502 N N . ALA A 1 198 ? -5.932 3.713 -2.540 1.00 95.44 198 ALA A N 1
ATOM 1503 C CA . ALA A 1 198 ? -6.383 4.092 -1.203 1.00 95.44 198 ALA A CA 1
ATOM 1504 C C . ALA A 1 198 ? -6.293 5.605 -0.969 1.00 95.44 198 ALA A C 1
ATOM 1506 O O . ALA A 1 198 ? -7.226 6.215 -0.445 1.00 95.44 198 ALA A O 1
ATOM 1507 N N . ARG A 1 199 ? -5.210 6.227 -1.440 1.00 94.56 199 ARG A N 1
ATOM 1508 C CA . ARG A 1 199 ? -5.052 7.678 -1.417 1.00 94.56 199 ARG A CA 1
ATOM 1509 C C . ARG A 1 199 ? -6.117 8.370 -2.267 1.00 94.56 199 ARG A C 1
ATOM 1511 O O . ARG A 1 199 ? -6.765 9.295 -1.791 1.00 94.56 199 ARG A O 1
ATOM 1518 N N . SER A 1 200 ? -6.372 7.867 -3.473 1.00 94.50 200 SER A N 1
ATOM 1519 C CA . SER A 1 200 ? -7.429 8.388 -4.345 1.00 94.50 200 SER A CA 1
ATOM 1520 C C . SER A 1 200 ? -8.822 8.277 -3.713 1.00 94.50 200 SER A C 1
ATOM 1522 O O . SER A 1 200 ? -9.614 9.206 -3.845 1.00 94.50 200 SER A O 1
ATOM 1524 N N . LEU A 1 201 ? -9.119 7.196 -2.980 1.00 95.62 201 LEU A N 1
ATOM 1525 C CA . LEU A 1 201 ? -10.371 7.065 -2.222 1.00 95.62 201 LEU A CA 1
ATOM 1526 C C . LEU A 1 201 ? -10.534 8.175 -1.177 1.00 95.62 201 LEU A C 1
ATOM 1528 O O . LEU A 1 201 ? -11.639 8.681 -1.000 1.00 95.62 201 LEU A O 1
ATOM 1532 N N . HIS A 1 202 ? -9.452 8.557 -0.498 1.00 96.31 202 HIS A N 1
ATOM 1533 C CA . HIS A 1 202 ? -9.460 9.665 0.454 1.00 96.31 202 HIS A CA 1
ATOM 1534 C C . HIS A 1 202 ? -9.628 11.018 -0.249 1.00 96.31 202 HIS A C 1
ATOM 1536 O O . HIS A 1 202 ? -10.538 11.771 0.105 1.00 96.31 202 HIS A O 1
ATOM 1542 N N . ASP A 1 203 ? -8.811 11.292 -1.269 1.00 94.56 203 ASP A N 1
ATOM 1543 C CA . ASP A 1 203 ? -8.797 12.574 -1.985 1.00 94.56 203 ASP A CA 1
ATOM 1544 C C . ASP A 1 203 ? -10.135 12.853 -2.712 1.00 94.56 203 ASP A C 1
ATOM 1546 O O . ASP A 1 203 ? -10.530 14.005 -2.868 1.00 94.56 203 ASP A O 1
ATOM 1550 N N . LEU A 1 204 ? -10.867 11.808 -3.125 1.00 94.69 204 LEU A N 1
ATOM 1551 C CA . LEU A 1 204 ? -12.192 11.916 -3.758 1.00 94.69 204 LEU A CA 1
ATOM 1552 C C . LEU A 1 204 ? -13.365 11.933 -2.761 1.00 94.69 204 LEU A C 1
ATOM 1554 O O . LEU A 1 204 ? -14.521 12.057 -3.173 1.00 94.69 204 LEU A O 1
ATOM 1558 N N . SER A 1 205 ? -13.101 11.766 -1.465 1.00 95.31 205 SER A N 1
ATOM 1559 C CA . SER A 1 205 ? -14.141 11.703 -0.434 1.00 95.31 205 SER A CA 1
ATOM 1560 C C . SER A 1 205 ? -14.475 13.072 0.161 1.00 95.31 205 SER A C 1
ATOM 1562 O O . SER A 1 205 ? -13.727 14.041 0.032 1.00 95.31 205 SER A O 1
ATOM 1564 N N . HIS A 1 206 ? -15.554 13.137 0.945 1.00 94.00 206 HIS A N 1
ATOM 1565 C CA . HIS A 1 206 ? -15.877 14.312 1.767 1.00 94.00 206 HIS A CA 1
ATOM 1566 C C . HIS A 1 206 ? -14.805 14.641 2.825 1.00 94.00 206 HIS A C 1
ATOM 1568 O O . HIS A 1 206 ? -14.827 15.724 3.405 1.00 94.00 206 HIS A O 1
ATOM 1574 N N . ARG A 1 207 ? -13.859 13.722 3.071 1.00 94.50 207 ARG A N 1
ATOM 1575 C CA . ARG A 1 207 ? -12.775 13.852 4.052 1.00 94.50 207 ARG A CA 1
ATOM 1576 C C . ARG A 1 207 ? -11.438 14.256 3.417 1.00 94.50 207 ARG A C 1
ATOM 1578 O O . ARG A 1 207 ? -10.434 14.228 4.111 1.00 94.50 207 ARG A O 1
ATOM 1585 N N . ALA A 1 208 ? -11.406 14.673 2.149 1.00 94.06 208 ALA A N 1
ATOM 1586 C CA . ALA A 1 208 ? -10.172 15.014 1.424 1.00 94.06 208 ALA A CA 1
ATOM 1587 C C . ALA A 1 208 ? -9.309 16.117 2.078 1.00 94.06 208 ALA A C 1
ATOM 1589 O O . ALA A 1 208 ? -8.110 16.202 1.834 1.00 94.06 208 ALA A O 1
ATOM 1590 N N . THR A 1 209 ? -9.908 16.988 2.898 1.00 94.56 209 THR A N 1
ATOM 1591 C CA . THR A 1 209 ? -9.182 18.034 3.645 1.00 94.56 209 THR A CA 1
ATOM 1592 C C . THR A 1 209 ? -8.775 17.601 5.054 1.00 94.56 209 THR A C 1
ATOM 1594 O O . THR A 1 209 ? -8.185 18.392 5.785 1.00 94.56 209 THR A O 1
ATOM 1597 N N . GLN A 1 210 ? -9.153 16.394 5.471 1.00 96.19 210 GLN A N 1
ATOM 1598 C CA . GLN A 1 210 ? -8.865 15.834 6.788 1.00 96.19 210 GLN A CA 1
ATOM 1599 C C . GLN A 1 210 ? -7.572 15.003 6.745 1.00 96.19 210 GLN A C 1
ATOM 1601 O O . GLN A 1 210 ? -7.080 14.692 5.660 1.00 96.19 210 GLN A O 1
ATOM 1606 N N . PRO A 1 211 ? -7.001 14.615 7.898 1.00 96.00 211 PRO A N 1
ATOM 1607 C CA . PRO A 1 211 ? -5.790 13.804 7.925 1.00 96.00 211 PRO A CA 1
ATOM 1608 C C . PRO A 1 211 ? -5.935 12.477 7.165 1.00 96.00 211 PRO A C 1
ATOM 1610 O O . PRO A 1 211 ? -6.959 11.797 7.247 1.00 96.00 211 PRO A O 1
ATOM 1613 N N . TYR A 1 212 ? -4.875 12.085 6.463 1.00 96.25 212 TYR A N 1
ATOM 1614 C CA . TYR A 1 212 ? -4.712 10.749 5.897 1.00 96.25 212 TYR A CA 1
ATOM 1615 C C . TYR A 1 212 ? -3.529 10.085 6.587 1.00 96.25 212 TYR A C 1
ATOM 1617 O O . TYR A 1 212 ? -2.385 10.498 6.391 1.00 96.25 212 TYR A O 1
ATOM 1625 N N . VAL A 1 213 ? -3.809 9.076 7.405 1.00 96.00 213 VAL A N 1
ATOM 1626 C CA . VAL A 1 213 ? -2.803 8.362 8.194 1.00 96.00 213 VAL A CA 1
ATOM 1627 C C . VAL A 1 213 ? -2.639 6.968 7.615 1.00 96.00 213 VAL A C 1
ATOM 1629 O O . VAL A 1 213 ? -3.586 6.190 7.614 1.00 96.00 213 VAL A O 1
ATOM 1632 N N . ALA A 1 214 ? -1.450 6.650 7.111 1.00 94.12 214 ALA A N 1
ATOM 1633 C CA . ALA A 1 214 ? -1.146 5.357 6.506 1.00 94.12 214 ALA A CA 1
ATOM 1634 C C . ALA A 1 214 ? -0.242 4.516 7.411 1.00 94.12 214 ALA A C 1
ATOM 1636 O O . ALA A 1 214 ? 0.735 5.017 7.965 1.00 94.12 214 ALA A O 1
ATOM 1637 N N . LEU A 1 215 ? -0.545 3.223 7.509 1.00 93.44 215 LEU A N 1
ATOM 1638 C CA . LEU A 1 215 ? 0.264 2.235 8.206 1.00 93.44 215 LEU A CA 1
ATOM 1639 C C . LEU A 1 215 ? 0.373 0.961 7.374 1.00 93.44 215 LEU A C 1
ATOM 1641 O O . LEU A 1 215 ? -0.638 0.409 6.953 1.00 93.44 215 LEU A O 1
ATOM 1645 N N . ASN A 1 216 ? 1.590 0.447 7.213 1.00 91.00 216 ASN A N 1
ATOM 1646 C CA . ASN A 1 216 ? 1.805 -0.903 6.704 1.00 91.00 216 ASN A CA 1
ATOM 1647 C C . ASN A 1 216 ? 1.875 -1.893 7.874 1.00 91.00 216 ASN A C 1
ATOM 1649 O O . ASN A 1 216 ? 2.853 -1.906 8.622 1.00 91.00 216 ASN A O 1
ATOM 1653 N N . CYS A 1 217 ? 0.849 -2.731 8.022 1.00 89.88 217 CYS A N 1
ATOM 1654 C CA . CYS A 1 217 ? 0.737 -3.707 9.104 1.00 89.88 217 CYS A CA 1
ATOM 1655 C C . CYS A 1 217 ? 1.803 -4.811 9.042 1.00 89.88 217 CYS A C 1
ATOM 1657 O O . CYS A 1 217 ? 2.136 -5.380 10.077 1.00 89.88 217 CYS A O 1
ATOM 1659 N N . GLY A 1 218 ? 2.380 -5.087 7.869 1.00 85.25 218 GLY A N 1
ATOM 1660 C CA . GLY A 1 218 ? 3.479 -6.043 7.716 1.00 85.25 218 GLY A CA 1
ATOM 1661 C C . GLY A 1 218 ? 4.845 -5.501 8.155 1.00 85.25 218 GLY A C 1
ATOM 1662 O O . GLY A 1 218 ? 5.763 -6.282 8.399 1.00 85.25 218 GLY A O 1
ATOM 1663 N N . ALA A 1 219 ? 4.997 -4.177 8.271 1.00 82.50 219 ALA A N 1
ATOM 1664 C CA . ALA A 1 219 ? 6.268 -3.535 8.617 1.00 82.50 219 ALA A CA 1
ATOM 1665 C C . ALA A 1 219 ? 6.431 -3.250 10.123 1.00 82.50 219 ALA A C 1
ATOM 1667 O O . ALA A 1 219 ? 7.540 -2.953 10.573 1.00 82.50 219 ALA A O 1
ATOM 1668 N N . ILE A 1 220 ? 5.350 -3.315 10.908 1.00 84.56 220 ILE A N 1
ATOM 1669 C CA . ILE A 1 220 ? 5.384 -3.000 12.342 1.00 84.56 220 ILE A CA 1
ATOM 1670 C C . ILE A 1 220 ? 5.789 -4.218 13.177 1.00 84.56 220 ILE A C 1
ATOM 1672 O O . ILE A 1 220 ? 5.355 -5.344 12.932 1.00 84.56 220 ILE A O 1
ATOM 1676 N N . HIS A 1 221 ? 6.585 -3.992 14.222 1.00 85.31 221 HIS A N 1
ATOM 1677 C CA . HIS A 1 221 ? 6.881 -5.036 15.199 1.00 85.31 221 HIS A CA 1
ATOM 1678 C C . HIS A 1 221 ? 5.626 -5.373 16.009 1.00 85.31 221 HIS A C 1
ATOM 1680 O O . HIS A 1 221 ? 4.929 -4.480 16.489 1.00 85.31 221 HIS A O 1
ATOM 1686 N N . ARG A 1 222 ? 5.356 -6.670 16.207 1.00 82.12 222 ARG A N 1
ATOM 1687 C CA . ARG A 1 222 ? 4.145 -7.150 16.899 1.00 82.12 222 ARG A CA 1
ATOM 1688 C C . ARG A 1 222 ? 3.976 -6.555 18.299 1.00 82.12 222 ARG A C 1
ATOM 1690 O O . ARG A 1 222 ? 2.863 -6.211 18.676 1.00 82.12 222 ARG A O 1
ATOM 1697 N N . GLU A 1 223 ? 5.075 -6.388 19.029 1.00 82.44 223 GLU A N 1
ATOM 1698 C CA . GLU A 1 223 ? 5.081 -5.842 20.392 1.00 82.44 223 GLU A CA 1
ATOM 1699 C C . GLU A 1 223 ? 4.692 -4.358 20.443 1.00 82.44 223 GLU A C 1
ATOM 1701 O O . GLU A 1 223 ? 4.036 -3.915 21.381 1.00 82.44 223 GLU A O 1
ATOM 1706 N N . THR A 1 224 ? 5.057 -3.577 19.422 1.00 86.81 224 THR A N 1
ATOM 1707 C CA . THR A 1 224 ? 4.766 -2.136 19.373 1.00 86.81 224 THR A CA 1
ATOM 1708 C C . THR A 1 224 ? 3.499 -1.812 18.591 1.00 86.81 224 THR A C 1
ATOM 1710 O O . THR A 1 224 ? 2.969 -0.712 18.726 1.00 86.81 224 THR A O 1
ATOM 1713 N N . ALA A 1 225 ? 2.970 -2.771 17.830 1.00 89.19 225 ALA A N 1
ATOM 1714 C CA . ALA A 1 225 ? 1.834 -2.591 16.938 1.00 89.19 225 ALA A CA 1
ATOM 1715 C C . ALA A 1 225 ? 0.593 -2.004 17.624 1.00 89.19 225 ALA A C 1
ATOM 1717 O O . ALA A 1 225 ? 0.013 -1.037 17.129 1.00 89.19 225 ALA A O 1
ATOM 1718 N N . ALA A 1 226 ? 0.211 -2.552 18.782 1.00 90.31 226 ALA A N 1
ATOM 1719 C CA . ALA A 1 226 ? -0.953 -2.085 19.536 1.00 90.31 226 ALA A CA 1
ATOM 1720 C C . ALA A 1 226 ? -0.762 -0.644 20.034 1.00 90.31 226 ALA A C 1
ATOM 1722 O O . ALA A 1 226 ? -1.645 0.196 19.875 1.00 90.31 226 ALA A O 1
ATOM 1723 N N . SER A 1 227 ? 0.427 -0.346 20.557 1.00 91.62 227 SER A N 1
ATOM 1724 C CA . SER A 1 227 ? 0.819 0.981 21.035 1.00 91.62 227 SER A CA 1
ATOM 1725 C C . SER A 1 227 ? 0.865 2.014 19.903 1.00 91.62 227 SER A C 1
ATOM 1727 O O . SER A 1 227 ? 0.455 3.155 20.096 1.00 91.62 227 SER A O 1
ATOM 1729 N N . THR A 1 228 ? 1.309 1.624 18.705 1.00 92.19 228 THR A N 1
ATOM 1730 C CA . THR A 1 228 ? 1.296 2.485 17.516 1.00 92.19 228 THR A CA 1
ATOM 1731 C C . THR A 1 228 ? -0.129 2.753 17.031 1.00 92.19 228 THR A C 1
ATOM 1733 O O . THR A 1 228 ? -0.488 3.905 16.814 1.00 92.19 228 THR A O 1
ATOM 1736 N N . LEU A 1 229 ? -0.963 1.721 16.890 1.00 92.69 229 LEU A N 1
ATOM 1737 C CA . LEU A 1 229 ? -2.326 1.866 16.369 1.00 92.69 229 LEU A CA 1
ATOM 1738 C C . LEU A 1 229 ? -3.251 2.616 17.336 1.00 92.69 229 LEU A C 1
ATOM 1740 O O . LEU A 1 229 ? -3.912 3.575 16.938 1.00 92.69 229 LEU A O 1
ATOM 1744 N N . PHE A 1 230 ? -3.292 2.189 18.598 1.00 92.94 230 PHE A N 1
ATOM 1745 C CA . PHE A 1 230 ? -4.298 2.628 19.571 1.00 92.94 230 PHE A CA 1
ATOM 1746 C C . PHE A 1 230 ? -3.761 3.612 20.614 1.00 92.94 230 PHE A C 1
ATOM 1748 O O . PHE A 1 230 ? -4.543 4.187 21.368 1.00 92.94 230 PHE A O 1
ATOM 1755 N N . GLY A 1 231 ? -2.446 3.832 20.654 1.00 93.12 231 GLY A N 1
ATOM 1756 C CA . GLY A 1 231 ? -1.816 4.672 21.665 1.00 93.12 231 GLY A CA 1
ATOM 1757 C C . GLY A 1 231 ? -1.708 3.975 23.019 1.00 93.12 231 GLY A C 1
ATOM 1758 O O . GLY A 1 231 ? -2.213 2.869 23.239 1.00 93.12 231 GLY A O 1
ATOM 1759 N N . HIS A 1 232 ? -1.028 4.632 23.951 1.00 93.88 232 HIS A N 1
ATOM 1760 C CA . HIS A 1 232 ? -0.886 4.150 25.322 1.00 93.88 232 HIS A CA 1
ATOM 1761 C C . HIS A 1 232 ? -0.800 5.298 26.320 1.00 93.88 232 HIS A C 1
ATOM 1763 O O . HIS A 1 232 ? -0.304 6.380 26.000 1.00 93.88 232 HIS A O 1
ATOM 1769 N N . GLU A 1 233 ? -1.237 5.030 27.546 1.00 94.12 233 GLU A N 1
ATOM 1770 C CA . GLU A 1 233 ? -1.013 5.908 28.692 1.00 94.12 233 GLU A CA 1
ATOM 1771 C C . GLU A 1 233 ? 0.341 5.631 29.358 1.00 94.12 233 GLU A C 1
ATOM 1773 O O . GLU A 1 233 ? 0.950 4.570 29.181 1.00 94.12 233 GLU A O 1
ATOM 1778 N N . ALA A 1 234 ? 0.831 6.597 30.137 1.00 91.81 234 ALA A N 1
ATOM 1779 C CA . ALA A 1 234 ? 2.043 6.397 30.924 1.00 91.81 234 ALA A CA 1
ATOM 1780 C C . ALA A 1 234 ? 1.853 5.219 31.900 1.00 91.81 234 ALA A C 1
ATOM 1782 O O . ALA A 1 234 ? 0.842 5.127 32.590 1.00 91.81 234 ALA A O 1
ATOM 1783 N N . GLY A 1 235 ? 2.827 4.310 31.947 1.00 88.12 235 GLY A N 1
ATOM 1784 C CA . GLY A 1 235 ? 2.791 3.106 32.779 1.00 88.12 235 GLY A CA 1
ATOM 1785 C C . GLY A 1 235 ? 2.054 1.908 32.170 1.00 88.12 235 GLY A C 1
ATOM 1786 O O . GLY A 1 235 ? 1.933 0.891 32.842 1.00 88.12 235 GLY A O 1
ATOM 1787 N N . ALA A 1 236 ? 1.598 1.976 30.913 1.00 87.81 236 ALA A N 1
ATOM 1788 C CA . ALA A 1 236 ? 0.865 0.875 30.276 1.00 87.81 236 ALA A CA 1
ATOM 1789 C C . ALA A 1 236 ? 1.672 -0.432 30.117 1.00 87.81 236 ALA A C 1
ATOM 1791 O O . ALA A 1 236 ? 1.089 -1.512 30.099 1.00 87.81 236 ALA A O 1
ATOM 1792 N N . PHE A 1 237 ? 2.996 -0.340 29.968 1.00 86.50 237 PHE A N 1
ATOM 1793 C CA . PHE A 1 237 ? 3.922 -1.473 29.873 1.00 86.50 237 PHE A CA 1
ATOM 1794 C C . PHE A 1 237 ? 5.340 -1.045 30.285 1.00 86.50 237 PHE A C 1
ATOM 1796 O O . PHE A 1 237 ? 5.623 0.144 30.475 1.00 86.50 237 PHE A O 1
ATOM 1803 N N . THR A 1 238 ? 6.256 -2.005 30.418 1.00 81.94 238 THR A N 1
ATOM 1804 C CA . THR A 1 238 ? 7.664 -1.750 30.750 1.00 81.94 238 THR A CA 1
ATOM 1805 C C . THR A 1 238 ? 8.323 -0.866 29.682 1.00 81.94 238 THR A C 1
ATOM 1807 O O . THR A 1 238 ? 8.521 -1.266 28.541 1.00 81.94 238 THR A O 1
ATOM 1810 N N . GLY A 1 239 ? 8.642 0.382 30.042 1.00 81.75 239 GLY A N 1
ATOM 1811 C CA . GLY A 1 239 ? 9.198 1.385 29.120 1.00 81.75 239 GLY A CA 1
ATOM 1812 C C . GLY A 1 239 ? 8.216 2.477 28.672 1.00 81.75 239 GLY A C 1
ATOM 1813 O O . GLY A 1 239 ? 8.654 3.481 28.108 1.00 81.75 239 GLY A O 1
ATOM 1814 N N . ALA A 1 240 ? 6.923 2.365 28.996 1.00 85.56 240 ALA A N 1
ATOM 1815 C CA . ALA A 1 240 ? 5.902 3.381 28.721 1.00 85.56 240 ALA A CA 1
ATOM 1816 C C . ALA A 1 240 ? 6.020 4.596 29.665 1.00 85.56 240 ALA A C 1
ATOM 1818 O O . ALA A 1 240 ? 5.171 4.832 30.520 1.00 85.56 240 ALA A O 1
ATOM 1819 N N . ARG A 1 241 ? 7.102 5.377 29.556 1.00 88.31 241 ARG A N 1
ATOM 1820 C CA . ARG A 1 241 ? 7.366 6.520 30.458 1.00 88.31 241 ARG A CA 1
ATOM 1821 C C . ARG A 1 241 ? 6.439 7.720 30.237 1.00 88.31 241 ARG A C 1
ATOM 1823 O O . ARG A 1 241 ? 6.324 8.562 31.121 1.00 88.31 241 ARG A O 1
ATOM 1830 N N . ARG A 1 242 ? 5.835 7.848 29.054 1.00 90.62 242 ARG A N 1
ATOM 1831 C CA . ARG A 1 242 ? 4.962 8.968 28.669 1.00 90.62 242 ARG A CA 1
ATOM 1832 C C . ARG A 1 242 ? 3.773 8.442 27.875 1.00 90.62 242 ARG A C 1
ATOM 1834 O O . ARG A 1 242 ? 3.902 7.416 27.219 1.00 90.62 242 ARG A O 1
ATOM 1841 N N . ARG A 1 243 ? 2.657 9.175 27.901 1.00 91.88 243 ARG A N 1
ATOM 1842 C CA . ARG A 1 243 ? 1.521 8.938 27.002 1.00 91.88 243 ARG A CA 1
ATOM 1843 C C . ARG A 1 243 ? 1.969 9.102 25.547 1.00 91.88 243 ARG A C 1
ATOM 1845 O O . ARG A 1 243 ? 2.720 10.031 25.237 1.00 91.88 243 ARG A O 1
ATOM 1852 N N . ARG A 1 244 ? 1.470 8.244 24.660 1.00 92.44 244 ARG A N 1
ATOM 1853 C CA . ARG A 1 244 ? 1.639 8.364 23.209 1.00 92.44 244 ARG A CA 1
ATOM 1854 C C . ARG A 1 244 ? 0.287 8.258 22.518 1.00 92.44 244 ARG A C 1
ATOM 1856 O O . ARG A 1 244 ? -0.443 7.293 22.736 1.00 92.44 244 ARG A O 1
ATOM 1863 N N . THR A 1 245 ? 0.001 9.238 21.673 1.00 93.00 245 THR A N 1
ATOM 1864 C CA . THR A 1 245 ? -1.154 9.256 20.772 1.00 93.00 245 THR A CA 1
ATOM 1865 C C . THR A 1 245 ? -1.071 8.092 19.781 1.00 93.00 245 THR A C 1
ATOM 1867 O O . THR A 1 245 ? 0.009 7.789 19.270 1.00 93.00 245 THR A O 1
ATOM 1870 N N . GLY A 1 246 ? -2.195 7.414 19.546 1.00 93.50 246 GLY A N 1
ATOM 1871 C CA . GLY A 1 246 ? -2.300 6.349 18.545 1.00 93.50 246 GLY A CA 1
ATOM 1872 C C . GLY A 1 246 ? -2.675 6.877 17.163 1.00 93.50 246 GLY A C 1
ATOM 1873 O O . GLY A 1 246 ? -3.291 7.933 17.045 1.00 93.50 246 GLY A O 1
ATOM 1874 N N . LEU A 1 247 ? -2.392 6.106 16.114 1.00 94.25 247 LEU A N 1
ATOM 1875 C CA . LEU A 1 247 ? -2.723 6.484 14.733 1.00 94.25 247 LEU A CA 1
ATOM 1876 C C . LEU A 1 247 ? -4.227 6.685 14.490 1.00 94.25 247 LEU A C 1
ATOM 1878 O O . LEU A 1 247 ? -4.605 7.523 13.676 1.00 94.25 247 LEU A O 1
ATOM 1882 N N . PHE A 1 248 ? -5.094 5.958 15.201 1.00 94.75 248 PHE A N 1
ATOM 1883 C CA . PHE A 1 248 ? -6.543 6.194 15.139 1.00 94.75 248 PHE A CA 1
ATOM 1884 C C . PHE A 1 248 ? -6.941 7.567 15.703 1.00 94.75 248 PHE A C 1
ATOM 1886 O O . PHE A 1 248 ? -7.837 8.217 15.167 1.00 94.75 248 PHE A O 1
ATOM 1893 N N . GLU A 1 249 ? -6.265 8.018 16.762 1.00 93.94 249 GLU A N 1
ATOM 1894 C CA . GLU A 1 249 ? -6.474 9.346 17.350 1.00 93.94 249 GLU A CA 1
ATOM 1895 C C . GLU A 1 249 ? -5.894 10.436 16.434 1.00 93.94 249 GLU A C 1
ATOM 1897 O O . GLU A 1 249 ? -6.566 11.433 16.180 1.00 93.94 249 GLU A O 1
ATOM 1902 N N . GLU A 1 250 ? -4.707 10.214 15.853 1.00 94.06 250 GLU A N 1
ATOM 1903 C CA . GLU A 1 250 ? -4.094 11.119 14.864 1.00 94.06 250 GLU A CA 1
ATOM 1904 C C . GLU A 1 250 ? -4.944 11.272 13.595 1.00 94.06 250 GLU A C 1
ATOM 1906 O O . GLU A 1 250 ? -5.044 12.366 13.036 1.00 94.06 250 GLU A O 1
ATOM 1911 N N . ALA A 1 251 ? -5.590 10.191 13.146 1.00 94.69 251 ALA A N 1
ATOM 1912 C CA . ALA A 1 251 ? -6.480 10.230 11.994 1.00 94.69 251 ALA A CA 1
ATOM 1913 C C . ALA A 1 251 ? -7.733 11.075 12.266 1.00 94.69 251 ALA A C 1
ATOM 1915 O O . ALA A 1 251 ? -8.268 11.675 11.335 1.00 94.69 251 ALA A O 1
ATOM 1916 N N . GLY A 1 252 ? -8.207 11.148 13.515 1.00 93.12 252 GLY A N 1
ATOM 1917 C CA . GLY A 1 252 ? -9.331 11.992 13.922 1.00 93.12 252 GLY A CA 1
ATOM 1918 C C . GLY A 1 252 ? -10.593 11.763 13.080 1.00 93.12 252 GLY A C 1
ATOM 1919 O O . GLY A 1 252 ? -11.118 10.656 13.007 1.00 93.12 252 GLY A O 1
ATOM 1920 N N . ALA A 1 253 ? -11.090 12.818 12.425 1.00 94.31 253 ALA A N 1
ATOM 1921 C CA . ALA A 1 253 ? -12.204 12.751 11.467 1.00 94.31 253 ALA A CA 1
ATOM 1922 C C . ALA A 1 253 ? -11.740 12.524 10.011 1.00 94.31 253 ALA A C 1
ATOM 1924 O O . ALA A 1 253 ? -12.479 12.774 9.060 1.00 94.31 253 ALA A O 1
ATOM 1925 N N . GLY A 1 254 ? -10.511 12.069 9.813 1.00 96.31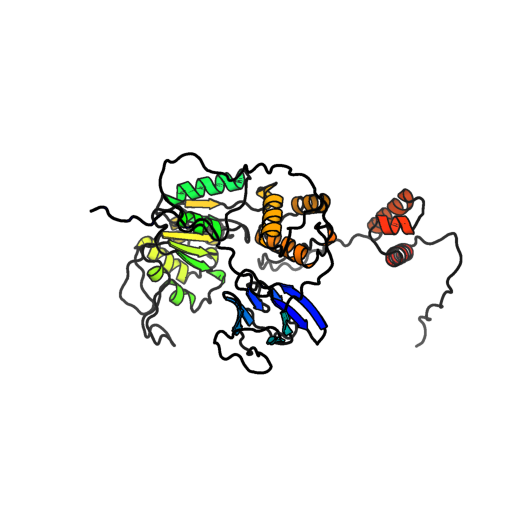 254 GLY A N 1
ATOM 1926 C CA . GLY A 1 254 ? -9.920 11.791 8.516 1.00 96.31 254 GLY A CA 1
ATOM 1927 C C . GLY A 1 254 ? -10.065 10.342 8.082 1.00 96.31 254 GLY A C 1
ATOM 1928 O O . GLY A 1 254 ? -11.124 9.724 8.223 1.00 96.31 254 GLY A O 1
ATOM 1929 N N . THR A 1 255 ? -9.004 9.806 7.494 1.00 97.38 255 THR A N 1
ATOM 1930 C CA . THR A 1 255 ? -8.945 8.440 6.973 1.00 97.38 255 THR A CA 1
ATOM 1931 C C . THR A 1 255 ? -7.716 7.735 7.516 1.00 97.38 255 THR A C 1
ATOM 1933 O O . THR A 1 255 ? -6.612 8.273 7.448 1.00 97.38 255 THR A O 1
ATOM 1936 N N . ILE A 1 256 ? -7.913 6.521 8.022 1.00 97.19 256 ILE A N 1
ATOM 1937 C CA . ILE A 1 256 ? -6.829 5.603 8.350 1.00 97.19 256 ILE A CA 1
ATOM 1938 C C . ILE A 1 256 ? -6.707 4.564 7.235 1.00 97.19 256 ILE A C 1
ATOM 1940 O O . ILE A 1 256 ? -7.685 3.906 6.870 1.00 97.19 256 ILE A O 1
ATOM 1944 N N . PHE A 1 257 ? -5.509 4.443 6.676 1.00 97.69 257 PHE A N 1
ATOM 1945 C CA . PHE A 1 257 ? -5.156 3.448 5.681 1.00 97.69 257 PHE A CA 1
ATOM 1946 C C . PHE A 1 257 ? -4.305 2.346 6.313 1.00 97.69 257 PHE A C 1
ATOM 1948 O O . PHE A 1 257 ? -3.224 2.623 6.827 1.00 97.69 257 PHE A O 1
ATOM 1955 N N . LEU A 1 258 ? -4.789 1.105 6.264 1.00 96.44 258 LEU A N 1
ATOM 1956 C CA . LEU A 1 258 ? -4.083 -0.077 6.759 1.00 96.44 258 LEU A CA 1
ATOM 1957 C C . LEU A 1 258 ? -3.674 -0.967 5.581 1.00 96.44 258 LEU A C 1
ATOM 1959 O O . LEU A 1 258 ? -4.505 -1.699 5.039 1.00 96.44 258 LEU A O 1
ATOM 1963 N N . ASP A 1 259 ? -2.407 -0.902 5.178 1.00 95.62 259 ASP A N 1
ATOM 1964 C CA . ASP A 1 259 ? -1.849 -1.805 4.171 1.00 95.62 259 ASP A CA 1
ATOM 1965 C C . ASP A 1 259 ? -1.476 -3.150 4.794 1.00 95.62 259 ASP A C 1
ATOM 1967 O O . ASP A 1 259 ? -1.033 -3.228 5.940 1.00 95.62 259 ASP A O 1
ATOM 1971 N N . GLU A 1 260 ? -1.666 -4.213 4.023 1.00 94.56 260 GLU A N 1
ATOM 1972 C CA . GLU A 1 260 ? -1.522 -5.603 4.452 1.00 94.56 260 GLU A CA 1
ATOM 1973 C C . GLU A 1 260 ? -2.301 -5.950 5.737 1.00 94.56 260 GLU A C 1
ATOM 1975 O O . GLU A 1 260 ? -1.790 -6.603 6.646 1.00 94.56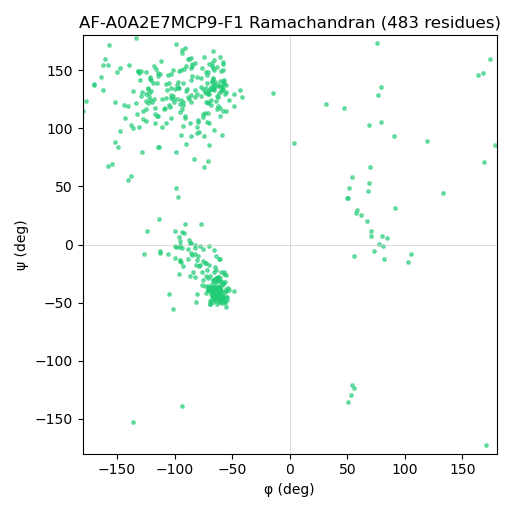 260 GLU A O 1
ATOM 1980 N N . ILE A 1 261 ? -3.589 -5.578 5.793 1.00 95.38 261 ILE A N 1
ATOM 1981 C CA . ILE A 1 261 ? -4.477 -5.859 6.943 1.00 95.38 261 ILE A CA 1
ATOM 1982 C C . ILE A 1 261 ? -4.553 -7.356 7.309 1.00 95.38 261 ILE A C 1
ATOM 1984 O O . ILE A 1 261 ? -4.782 -7.711 8.464 1.00 95.38 261 ILE A O 1
ATOM 1988 N N . GLY A 1 262 ? -4.316 -8.244 6.339 1.00 93.25 262 GLY A N 1
ATOM 1989 C CA . GLY A 1 262 ? -4.236 -9.693 6.544 1.00 93.25 262 GLY A CA 1
ATOM 1990 C C . GLY A 1 262 ? -2.997 -10.169 7.322 1.00 93.25 262 GLY A C 1
ATOM 1991 O O . GLY A 1 262 ? -2.849 -11.372 7.526 1.00 93.25 262 GLY A O 1
ATOM 1992 N N . GLU A 1 263 ? -2.097 -9.268 7.724 1.00 92.31 263 GLU A N 1
ATOM 1993 C CA . GLU A 1 263 ? -0.952 -9.554 8.604 1.00 92.31 263 GLU A CA 1
ATOM 1994 C C . GLU A 1 263 ? -1.201 -9.172 10.072 1.00 92.31 263 GLU A C 1
ATOM 1996 O O . GLU A 1 263 ? -0.346 -9.402 10.930 1.00 92.31 263 GLU A O 1
ATOM 2001 N N . LEU A 1 264 ? -2.366 -8.596 10.395 1.00 93.06 264 LEU A N 1
ATOM 2002 C CA . LEU A 1 264 ? -2.705 -8.248 11.774 1.00 93.06 264 LEU A CA 1
ATOM 2003 C C . LEU A 1 264 ? -2.764 -9.491 12.669 1.00 93.06 264 LEU A C 1
ATOM 2005 O O . LEU A 1 264 ? -3.363 -10.505 12.311 1.00 93.06 264 LEU A O 1
ATOM 2009 N N . SER A 1 265 ? -2.212 -9.385 13.880 1.00 92.75 265 SER A N 1
ATOM 2010 C CA . SER A 1 265 ? -2.360 -10.429 14.897 1.00 92.75 265 SER A CA 1
ATOM 2011 C C . SER A 1 265 ? -3.814 -10.532 15.391 1.00 92.75 265 SER A C 1
ATOM 2013 O O . SER A 1 265 ? -4.547 -9.539 15.338 1.00 92.75 265 SER A O 1
ATOM 2015 N N . PRO A 1 266 ? -4.245 -11.694 15.921 1.00 92.19 266 PRO A N 1
ATOM 2016 C CA . PRO A 1 266 ? -5.612 -11.884 16.416 1.00 92.19 266 PRO A CA 1
ATOM 2017 C C . PRO A 1 266 ? -6.070 -10.831 17.442 1.00 92.19 266 PRO A C 1
ATOM 2019 O O . PRO A 1 266 ? -7.211 -10.372 17.384 1.00 92.19 266 PRO A O 1
ATOM 2022 N N . ASP A 1 267 ? -5.173 -10.385 18.326 1.00 90.94 267 ASP A N 1
ATOM 2023 C CA . ASP A 1 267 ? -5.478 -9.368 19.345 1.00 90.94 267 ASP A CA 1
ATOM 2024 C C . ASP A 1 267 ? -5.741 -7.984 18.731 1.00 90.94 267 ASP A C 1
ATOM 2026 O O . ASP A 1 267 ? -6.640 -7.247 19.154 1.00 90.94 267 ASP A O 1
ATOM 2030 N N . LEU A 1 268 ? -4.986 -7.633 17.684 1.00 93.38 268 LEU A N 1
ATOM 2031 C CA . LEU A 1 268 ? -5.192 -6.391 16.939 1.00 93.38 268 LEU A CA 1
ATOM 2032 C C . LEU A 1 268 ? -6.469 -6.453 16.107 1.00 93.38 268 LEU A C 1
ATOM 2034 O O . LEU A 1 268 ? -7.161 -5.446 16.003 1.00 93.38 268 LEU A O 1
ATOM 2038 N N . GLN A 1 269 ? -6.808 -7.624 15.560 1.00 95.44 269 GLN A N 1
ATOM 2039 C CA . GLN A 1 269 ? -8.072 -7.832 14.853 1.00 95.44 269 GLN A CA 1
ATOM 2040 C C . GLN A 1 269 ? -9.270 -7.621 15.791 1.00 95.44 269 GLN A C 1
ATOM 2042 O O . GLN A 1 269 ? -10.211 -6.921 15.426 1.00 95.44 269 GLN A O 1
ATOM 2047 N N . ALA A 1 270 ? -9.221 -8.156 17.017 1.00 93.81 270 ALA A N 1
ATOM 2048 C CA . ALA A 1 270 ? -10.271 -7.943 18.017 1.00 93.81 270 ALA A CA 1
ATOM 2049 C C . ALA A 1 270 ? -10.393 -6.463 18.430 1.00 93.81 270 ALA A C 1
ATOM 2051 O O . ALA A 1 270 ? -11.495 -5.924 18.530 1.00 93.81 270 ALA A O 1
ATOM 2052 N N . SER A 1 271 ? -9.258 -5.785 18.619 1.00 92.38 271 SER A N 1
ATOM 2053 C CA . SER A 1 271 ? -9.230 -4.354 18.950 1.00 92.38 271 SER A CA 1
ATOM 2054 C C . SER A 1 271 ? -9.772 -3.490 17.807 1.00 92.38 271 SER A C 1
ATOM 2056 O O . SER A 1 271 ? -10.569 -2.584 18.041 1.00 92.38 271 SER A O 1
ATOM 2058 N N . LEU A 1 272 ? -9.397 -3.802 16.563 1.00 95.00 272 LEU A N 1
ATOM 2059 C CA . LEU A 1 272 ? -9.898 -3.126 15.368 1.00 95.00 272 LEU A CA 1
ATOM 2060 C C . LEU A 1 272 ? -11.406 -3.323 15.196 1.00 95.00 272 LEU A C 1
ATOM 2062 O O . LEU A 1 272 ? -12.112 -2.358 14.915 1.00 95.00 272 LEU A O 1
ATOM 2066 N N . LEU A 1 273 ? -11.904 -4.547 15.390 1.00 95.12 273 LEU A N 1
ATOM 2067 C CA . LEU A 1 273 ? -13.337 -4.831 15.342 1.00 95.12 273 LEU A CA 1
ATOM 2068 C C . LEU A 1 273 ? -14.096 -3.951 16.336 1.00 95.12 273 LEU A C 1
ATOM 2070 O O . LEU A 1 273 ? -15.044 -3.280 15.941 1.00 95.12 273 LEU A O 1
ATOM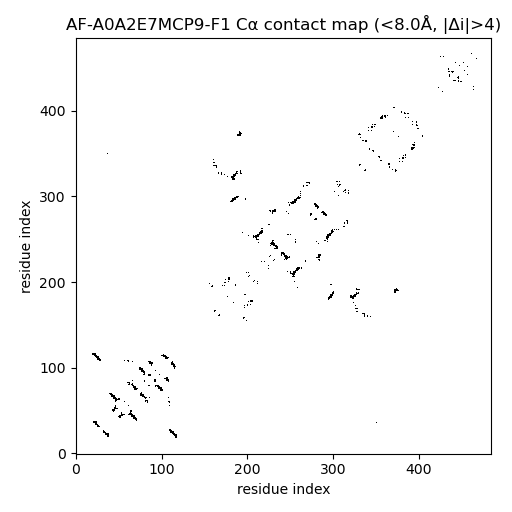 2074 N N . ARG A 1 274 ? -13.630 -3.883 17.589 1.00 92.69 274 ARG A N 1
ATOM 2075 C CA . ARG A 1 274 ? -14.260 -3.052 18.620 1.00 92.69 274 ARG A CA 1
ATOM 2076 C C . ARG A 1 274 ? -14.315 -1.583 18.207 1.00 92.69 274 ARG A C 1
ATOM 2078 O O . ARG A 1 274 ? -15.369 -0.972 18.319 1.00 92.69 274 ARG A O 1
ATOM 2085 N N . VAL A 1 275 ? -13.220 -1.046 17.664 1.00 93.81 275 VAL A N 1
ATOM 2086 C CA . VAL A 1 275 ? -13.178 0.330 17.142 1.00 93.81 275 VAL A CA 1
ATOM 2087 C C . VAL A 1 275 ? -14.208 0.542 16.030 1.00 93.81 275 VAL A C 1
ATOM 2089 O O . VAL A 1 275 ? -14.911 1.549 16.029 1.00 93.81 275 VAL A O 1
ATOM 2092 N N . LEU A 1 276 ? -14.333 -0.408 15.100 1.00 93.25 276 LEU A N 1
ATOM 2093 C CA . LEU A 1 276 ? -15.291 -0.324 13.996 1.00 93.25 276 LEU A CA 1
ATOM 2094 C C . LEU A 1 276 ? -16.747 -0.489 14.441 1.00 93.25 276 LEU A C 1
ATOM 2096 O O . LEU A 1 276 ? -17.641 0.021 13.764 1.00 93.25 276 LEU A O 1
ATOM 2100 N N . GLU A 1 277 ? -17.003 -1.227 15.518 1.00 92.00 277 GLU A N 1
ATOM 2101 C CA . GLU A 1 277 ? -18.341 -1.462 16.066 1.00 92.00 277 GLU A CA 1
ATOM 2102 C C . GLU A 1 277 ? -18.826 -0.306 16.933 1.00 92.00 277 GLU A C 1
ATOM 2104 O O . GLU A 1 277 ? -19.942 0.170 16.729 1.00 92.00 277 GLU A O 1
ATOM 2109 N N . THR A 1 278 ? -17.997 0.151 17.873 1.00 92.06 278 THR A N 1
ATOM 2110 C CA . THR A 1 278 ? -18.392 1.161 18.862 1.00 92.06 278 THR A CA 1
ATOM 2111 C C . THR A 1 278 ? -18.069 2.585 18.423 1.00 92.06 278 THR A C 1
ATOM 2113 O O . THR A 1 278 ? -18.620 3.526 18.984 1.00 92.06 278 THR A O 1
ATOM 2116 N N . GLY A 1 279 ? -17.169 2.773 17.450 1.00 91.25 279 GLY A N 1
ATOM 2117 C CA . GLY A 1 279 ? -16.646 4.100 17.104 1.00 91.25 279 GLY A CA 1
ATOM 2118 C C . GLY A 1 279 ? -15.793 4.709 18.221 1.00 91.25 279 GLY A C 1
ATOM 2119 O O . GLY A 1 279 ? -15.597 5.924 18.270 1.00 91.25 279 GLY A O 1
ATOM 2120 N N . GLU A 1 280 ? -15.293 3.875 19.132 1.00 93.31 280 GLU A N 1
ATOM 2121 C CA . GLU A 1 280 ? -14.486 4.274 20.279 1.00 93.31 280 GLU A CA 1
ATOM 2122 C C . GLU A 1 280 ? -13.227 3.416 20.352 1.00 93.31 280 GLU A C 1
ATOM 2124 O O . GLU A 1 280 ? -13.266 2.206 20.133 1.00 93.31 280 GLU A O 1
ATOM 2129 N N . LEU A 1 281 ? -12.109 4.035 20.713 1.00 92.69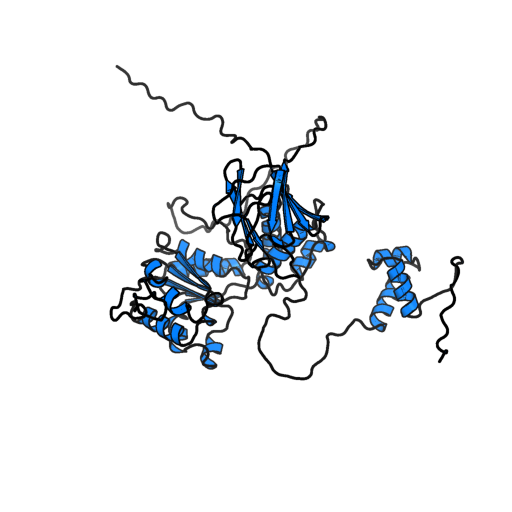 281 LEU A N 1
ATOM 2130 C CA . LEU A 1 281 ? -10.848 3.352 20.962 1.00 92.69 281 LEU A CA 1
ATOM 2131 C C . LEU A 1 281 ? -10.468 3.493 22.438 1.00 92.69 281 LEU A C 1
ATOM 2133 O O . LEU A 1 281 ? -10.753 4.501 23.085 1.00 92.69 281 LEU A O 1
ATOM 2137 N N . ARG A 1 282 ? -9.800 2.479 22.982 1.00 91.25 282 ARG A N 1
ATOM 2138 C CA . ARG A 1 282 ? -9.268 2.495 24.346 1.00 91.25 282 ARG A CA 1
ATOM 2139 C C . ARG A 1 282 ? -7.743 2.394 24.274 1.00 91.25 282 ARG A C 1
ATOM 2141 O O . ARG A 1 282 ? -7.257 1.333 23.881 1.00 91.25 282 ARG A O 1
ATOM 2148 N N . PRO A 1 283 ? -6.990 3.447 24.647 1.00 92.12 283 PRO A N 1
ATOM 2149 C CA . PRO A 1 283 ? -5.534 3.376 24.682 1.00 92.12 283 PRO A CA 1
ATOM 2150 C C . PRO A 1 283 ? -5.051 2.285 25.641 1.00 92.12 283 PRO A C 1
ATOM 2152 O O . PRO A 1 283 ? -5.698 2.004 26.658 1.00 92.12 283 PRO A O 1
ATOM 2155 N N . MET A 1 284 ? -3.895 1.686 25.351 1.00 90.69 284 MET A N 1
ATOM 2156 C CA . MET A 1 284 ? -3.316 0.665 26.227 1.00 90.69 284 MET A CA 1
ATOM 2157 C C . MET A 1 284 ? -3.062 1.236 27.626 1.00 90.69 284 MET A C 1
ATOM 2159 O O . MET A 1 284 ? -2.559 2.352 27.769 1.00 90.69 284 MET A O 1
ATOM 2163 N N . GLY A 1 285 ? -3.422 0.474 28.660 1.00 87.88 285 GLY A N 1
ATOM 2164 C CA . GLY A 1 285 ? -3.294 0.899 30.058 1.00 87.88 285 GLY A CA 1
ATOM 2165 C C . GLY A 1 285 ? -4.314 1.952 30.514 1.00 87.88 285 GLY A C 1
ATOM 2166 O O . GLY A 1 285 ? -4.379 2.244 31.702 1.00 87.88 285 GLY A O 1
ATOM 2167 N N . SER A 1 286 ? -5.151 2.490 29.619 1.00 89.62 286 SER A N 1
ATOM 2168 C CA . SER A 1 286 ? -6.229 3.412 29.991 1.00 89.62 286 SER A CA 1
ATOM 2169 C C . SER A 1 286 ? -7.483 2.652 30.423 1.00 89.62 286 SER A C 1
ATOM 2171 O O . SER A 1 286 ? -7.731 1.536 29.969 1.00 89.62 286 SER A O 1
ATOM 2173 N N . THR A 1 287 ? -8.321 3.259 31.262 1.00 87.94 287 THR A N 1
ATOM 2174 C CA . THR A 1 287 ? -9.722 2.848 31.494 1.00 87.94 287 THR A CA 1
ATOM 2175 C C . THR A 1 287 ? -10.722 3.702 30.720 1.00 87.94 287 THR A C 1
ATOM 2177 O O . THR A 1 287 ? -11.886 3.325 30.614 1.00 87.94 287 THR A O 1
ATOM 2180 N N . LYS A 1 288 ? -10.270 4.822 30.147 1.00 89.62 288 LYS A N 1
ATOM 2181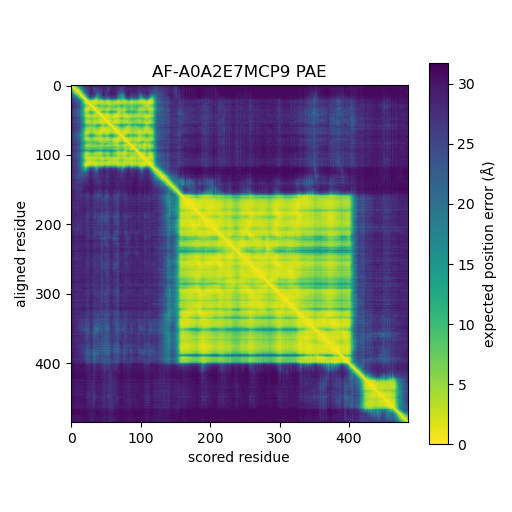 C CA . LYS A 1 288 ? -11.094 5.770 29.395 1.00 89.62 288 LYS A CA 1
ATOM 2182 C C . LYS A 1 288 ? -11.074 5.433 27.908 1.00 89.62 288 LYS A C 1
ATOM 2184 O O . LYS A 1 288 ? -10.017 5.113 27.360 1.00 89.62 288 LYS A O 1
ATOM 2189 N N . THR A 1 289 ? -12.232 5.531 27.267 1.00 92.75 289 THR A N 1
ATOM 2190 C CA . THR A 1 289 ? -12.355 5.475 25.810 1.00 92.75 289 THR A CA 1
ATOM 2191 C C . THR A 1 289 ? -12.248 6.876 25.213 1.00 92.75 289 THR A C 1
ATOM 2193 O O . THR A 1 289 ? -12.525 7.876 25.879 1.00 92.75 289 THR A O 1
ATOM 2196 N N . ILE A 1 290 ? -11.803 6.953 23.961 1.00 92.00 290 ILE A N 1
ATOM 2197 C CA . ILE A 1 290 ? -11.767 8.180 23.164 1.00 92.00 290 ILE A CA 1
ATOM 2198 C C . ILE A 1 290 ? -12.426 7.915 21.799 1.00 92.00 290 ILE A C 1
ATOM 2200 O O . ILE A 1 290 ? -12.382 6.785 21.307 1.00 92.00 290 ILE A O 1
ATOM 2204 N N . PRO A 1 291 ? -13.065 8.918 21.175 1.00 91.31 291 PRO A N 1
ATOM 2205 C CA . PRO A 1 291 ? -13.798 8.716 19.928 1.00 91.31 291 PRO A CA 1
ATOM 2206 C C . PRO A 1 291 ? -12.863 8.401 18.750 1.00 91.31 291 PRO A C 1
ATOM 2208 O O . PRO A 1 291 ? -11.886 9.108 18.513 1.00 91.31 291 PRO A O 1
ATOM 2211 N N . ALA A 1 292 ? -13.218 7.384 17.965 1.00 91.56 292 ALA A N 1
ATOM 2212 C CA . ALA A 1 292 ? -12.521 6.940 16.760 1.00 91.56 292 ALA A CA 1
ATOM 2213 C C . ALA A 1 292 ? -13.409 7.176 15.526 1.00 91.56 292 ALA A C 1
ATOM 2215 O O . ALA A 1 292 ? -14.144 6.297 15.083 1.00 91.56 292 ALA A O 1
ATOM 2216 N N . ARG A 1 293 ? -13.379 8.400 14.984 1.00 89.62 293 ARG A N 1
ATOM 2217 C CA . ARG A 1 293 ? -14.286 8.848 13.902 1.00 89.62 293 ARG A CA 1
ATOM 2218 C C . ARG A 1 293 ? -13.696 8.728 12.497 1.00 89.62 293 ARG A C 1
ATOM 2220 O O . ARG A 1 293 ? -14.289 9.242 11.540 1.00 89.62 293 ARG A O 1
ATOM 2227 N N . CYS A 1 294 ? -12.517 8.133 12.365 1.00 94.38 294 CYS A N 1
ATOM 2228 C CA . CYS A 1 294 ? -11.824 8.049 11.091 1.00 94.38 294 CYS A CA 1
ATOM 2229 C C . CYS A 1 294 ? -12.453 6.973 10.205 1.00 94.38 294 CYS A C 1
ATOM 2231 O O . CYS A 1 294 ? -12.832 5.897 10.669 1.00 94.38 294 CYS A O 1
ATOM 2233 N N . ARG A 1 295 ? -12.498 7.240 8.903 1.00 95.75 295 ARG A N 1
ATOM 2234 C CA . ARG A 1 295 ? -12.872 6.240 7.905 1.00 95.75 295 ARG A CA 1
ATOM 2235 C C . ARG A 1 295 ? -11.744 5.223 7.741 1.00 95.75 295 ARG A C 1
ATOM 2237 O O . ARG A 1 295 ? -10.591 5.621 7.586 1.00 95.75 295 ARG A O 1
ATOM 2244 N N . LEU A 1 296 ? -12.072 3.934 7.710 1.00 96.56 296 LEU A N 1
ATOM 2245 C CA . LEU A 1 296 ? -11.107 2.873 7.416 1.00 96.56 296 LEU A CA 1
ATOM 2246 C C . LEU A 1 296 ? -11.008 2.616 5.905 1.00 96.56 296 LEU A C 1
ATOM 2248 O O . LEU A 1 296 ? -12.002 2.313 5.246 1.00 96.56 296 LEU A O 1
ATOM 2252 N N . VAL A 1 297 ? -9.790 2.646 5.372 1.00 97.56 297 VAL A N 1
ATOM 2253 C CA . VAL A 1 297 ? -9.445 2.034 4.085 1.00 97.56 297 VAL A CA 1
ATOM 2254 C C . VAL A 1 297 ? -8.397 0.964 4.364 1.00 97.56 297 VAL A C 1
ATOM 2256 O O . VAL A 1 297 ? -7.377 1.236 4.981 1.00 97.56 297 VAL A O 1
ATOM 2259 N N . ALA A 1 298 ? -8.635 -0.269 3.946 1.00 97.12 298 ALA A N 1
ATOM 2260 C CA . ALA A 1 298 ? -7.703 -1.371 4.144 1.00 97.12 298 ALA A CA 1
ATOM 2261 C C . ALA A 1 298 ? -7.205 -1.886 2.797 1.00 97.12 298 ALA A C 1
ATOM 2263 O O . ALA A 1 298 ? -7.929 -1.816 1.807 1.00 97.12 298 ALA A O 1
ATOM 2264 N N . ALA A 1 299 ? -5.997 -2.432 2.745 1.00 96.44 299 ALA A N 1
ATOM 2265 C CA . ALA A 1 299 ? -5.475 -3.110 1.569 1.00 96.44 299 ALA A CA 1
ATOM 2266 C C . ALA A 1 299 ? -4.877 -4.469 1.926 1.00 96.44 299 ALA A C 1
ATOM 2268 O O . ALA A 1 299 ? -4.356 -4.673 3.020 1.00 96.44 299 ALA A O 1
ATOM 2269 N N . THR A 1 300 ? -4.972 -5.423 1.001 1.00 95.44 300 THR A N 1
ATOM 2270 C CA . THR A 1 300 ? -4.318 -6.730 1.141 1.00 95.44 300 THR A CA 1
ATOM 2271 C C . THR A 1 300 ? -4.211 -7.452 -0.198 1.00 95.44 300 THR A C 1
ATOM 2273 O O . THR A 1 300 ? -5.005 -7.220 -1.114 1.00 95.44 300 THR A O 1
ATOM 2276 N N . HIS A 1 301 ? -3.221 -8.334 -0.312 1.00 94.00 301 HIS A N 1
ATOM 2277 C CA . HIS A 1 301 ? -3.131 -9.320 -1.389 1.00 94.00 301 HIS A CA 1
ATOM 2278 C C . HIS A 1 301 ? -3.710 -10.695 -1.004 1.00 94.00 301 HIS A C 1
ATOM 2280 O O . HIS A 1 301 ? -3.938 -11.517 -1.888 1.00 94.00 301 HIS A O 1
ATOM 2286 N N . LYS A 1 302 ? -3.962 -10.953 0.288 1.00 93.06 302 LYS A N 1
ATOM 2287 C CA . LYS A 1 302 ? -4.507 -12.230 0.770 1.00 93.06 302 LYS A CA 1
ATOM 2288 C C . LYS A 1 302 ? -6.005 -12.338 0.491 1.00 93.06 302 LYS A C 1
ATOM 2290 O O . LYS A 1 302 ? -6.728 -11.338 0.463 1.00 93.06 302 LYS A O 1
ATOM 2295 N N . ASP A 1 303 ? -6.480 -13.569 0.336 1.00 93.62 303 ASP A N 1
ATOM 2296 C CA . ASP A 1 303 ? -7.908 -13.875 0.359 1.00 93.62 303 ASP A CA 1
ATOM 2297 C C . ASP A 1 303 ? -8.389 -13.921 1.817 1.00 93.62 303 ASP A C 1
ATOM 2299 O O . ASP A 1 303 ? -8.244 -14.929 2.507 1.00 93.62 303 ASP A O 1
ATOM 2303 N N . LEU A 1 304 ? -8.964 -12.813 2.294 1.00 93.56 304 LEU A N 1
ATOM 2304 C CA . LEU A 1 304 ? -9.451 -12.707 3.672 1.00 93.56 304 LEU A CA 1
ATOM 2305 C C . LEU A 1 304 ? -10.568 -13.709 3.994 1.00 93.56 304 LEU A C 1
ATOM 2307 O O . LEU A 1 304 ? -10.693 -14.111 5.148 1.00 93.56 304 LEU A O 1
ATOM 2311 N N . ALA A 1 305 ? -11.357 -14.141 3.004 1.00 93.25 305 ALA A N 1
ATOM 2312 C CA . ALA A 1 305 ? -12.389 -15.150 3.225 1.00 93.25 305 ALA A CA 1
ATOM 2313 C C . ALA A 1 305 ? -11.754 -16.524 3.477 1.00 93.25 305 ALA A C 1
ATOM 2315 O O . ALA A 1 305 ? -12.203 -17.274 4.347 1.00 93.25 305 ALA A O 1
ATOM 2316 N N . HIS A 1 306 ? -10.684 -16.848 2.747 1.00 95.44 306 HIS A N 1
ATOM 2317 C CA . HIS A 1 306 ? -9.887 -18.043 3.010 1.00 95.44 306 HIS A CA 1
ATOM 2318 C C . HIS A 1 306 ? -9.169 -17.958 4.364 1.00 95.44 306 HIS A C 1
ATOM 2320 O O . HIS A 1 306 ? -9.270 -18.890 5.160 1.00 95.44 306 HIS A O 1
ATOM 2326 N N . GLU A 1 307 ? -8.511 -16.838 4.671 1.00 95.12 307 GLU A N 1
ATOM 2327 C CA . GLU A 1 307 ? -7.844 -16.627 5.966 1.00 95.12 307 GLU A CA 1
ATOM 2328 C C . GLU A 1 307 ? -8.821 -16.741 7.148 1.00 95.12 307 GLU A C 1
ATOM 2330 O O . GLU A 1 307 ? -8.460 -17.283 8.196 1.00 95.12 307 GLU A O 1
ATOM 2335 N N . ALA A 1 308 ? -10.071 -16.300 6.963 1.00 94.19 308 ALA A N 1
ATOM 2336 C CA . ALA A 1 308 ? -11.127 -16.442 7.958 1.00 94.19 308 ALA A CA 1
ATOM 2337 C C . ALA A 1 308 ? -11.527 -17.903 8.195 1.00 94.19 308 ALA A C 1
ATOM 2339 O O . ALA A 1 308 ? -11.621 -18.342 9.341 1.00 94.19 308 ALA A O 1
ATOM 2340 N N . LYS A 1 309 ? -11.683 -18.689 7.123 1.00 94.25 309 LYS A N 1
ATOM 2341 C CA . LYS A 1 309 ? -11.949 -20.137 7.217 1.00 94.25 309 LYS A CA 1
ATOM 2342 C C . LYS A 1 309 ? -10.813 -20.901 7.896 1.00 94.25 309 LYS A C 1
ATOM 2344 O O . LYS A 1 309 ? -11.055 -21.918 8.532 1.00 94.25 309 LYS A O 1
ATOM 2349 N N . GLN A 1 310 ? -9.584 -20.413 7.758 1.00 94.56 310 GLN A N 1
ATOM 2350 C CA . GLN A 1 310 ? -8.388 -21.002 8.359 1.00 94.56 310 GLN A CA 1
ATOM 2351 C C . GLN A 1 310 ? -8.130 -20.525 9.800 1.00 94.56 310 GLN A C 1
ATOM 2353 O O . GLN A 1 310 ? -7.118 -20.898 10.390 1.00 94.56 310 GLN A O 1
ATOM 2358 N N . GLY A 1 311 ? -8.993 -19.670 10.362 1.00 92.44 311 GLY A N 1
ATOM 2359 C CA . GLY A 1 311 ? -8.856 -19.141 11.723 1.00 92.44 311 GLY A CA 1
ATOM 2360 C C . GLY A 1 311 ? -7.712 -18.138 11.918 1.00 92.44 311 GLY A C 1
ATOM 2361 O O . GLY A 1 311 ? -7.446 -17.731 13.046 1.00 92.44 311 GLY A O 1
ATOM 2362 N N . ARG A 1 312 ? -7.032 -17.718 10.841 1.00 93.81 312 ARG A N 1
ATOM 2363 C CA . ARG A 1 312 ? -5.951 -16.714 10.882 1.00 93.81 312 ARG A CA 1
ATOM 2364 C C . ARG A 1 312 ? -6.484 -15.284 10.842 1.00 93.81 312 ARG A C 1
ATOM 2366 O O . ARG A 1 312 ? -5.829 -14.358 11.321 1.00 93.81 312 ARG A O 1
ATOM 2373 N N . PHE A 1 313 ? -7.687 -15.116 10.304 1.00 96.25 313 PHE A N 1
ATOM 2374 C CA . PHE A 1 313 ? -8.435 -13.869 10.339 1.00 96.25 313 PHE A CA 1
ATOM 2375 C C . PHE A 1 313 ? -9.780 -14.095 11.031 1.00 96.25 313 PHE A C 1
ATOM 2377 O O . PHE A 1 313 ? -10.396 -15.148 10.877 1.00 96.25 313 PHE A O 1
ATOM 2384 N N . ARG A 1 314 ? -10.265 -13.139 11.819 1.00 96.50 314 ARG A N 1
ATOM 2385 C CA . ARG A 1 314 ? -11.561 -13.304 12.477 1.00 96.50 314 ARG A CA 1
ATOM 2386 C C . ARG A 1 314 ? -12.700 -13.103 11.478 1.00 96.50 314 ARG A C 1
ATOM 2388 O O . ARG A 1 314 ? -12.716 -12.144 10.705 1.00 96.50 314 ARG A O 1
ATOM 2395 N N . SER A 1 315 ? -13.675 -14.011 11.516 1.00 95.38 315 SER A N 1
ATOM 2396 C CA . SER A 1 315 ? -14.833 -13.970 10.614 1.00 95.38 315 SER A CA 1
ATOM 2397 C C . SER A 1 315 ? -15.703 -12.728 10.842 1.00 95.38 315 SER A C 1
ATOM 2399 O O . SER A 1 315 ? -16.170 -12.128 9.880 1.00 95.38 315 SER A O 1
ATOM 2401 N N . ASP A 1 316 ? -15.875 -12.305 12.096 1.00 95.38 316 ASP A N 1
ATOM 2402 C CA . ASP A 1 316 ? -16.629 -11.100 12.470 1.00 95.38 316 ASP A CA 1
ATOM 2403 C C . ASP A 1 316 ? -16.026 -9.821 11.855 1.00 95.38 316 ASP A C 1
ATOM 2405 O O . ASP A 1 316 ? -16.724 -9.054 11.189 1.00 95.38 316 ASP A O 1
ATOM 2409 N N . LEU A 1 317 ? -14.708 -9.641 11.974 1.00 95.94 317 LEU A N 1
ATOM 2410 C CA . LEU A 1 317 ? -13.980 -8.535 11.361 1.00 95.94 317 LEU A CA 1
ATOM 2411 C C . LEU A 1 317 ? -14.075 -8.578 9.838 1.00 95.94 317 LEU A C 1
ATOM 2413 O O . LEU A 1 317 ? -14.301 -7.534 9.228 1.00 95.94 317 LEU A O 1
ATOM 2417 N N . TYR A 1 318 ? -13.945 -9.762 9.227 1.00 95.31 318 TYR A N 1
ATOM 2418 C CA . TYR A 1 318 ? -14.097 -9.927 7.781 1.00 95.31 318 TYR A CA 1
ATOM 2419 C C . TYR A 1 318 ? -15.448 -9.390 7.305 1.00 95.31 318 TYR A C 1
ATOM 2421 O O . TYR A 1 318 ? -15.478 -8.507 6.448 1.00 95.31 318 TYR A O 1
ATOM 2429 N N . TYR A 1 319 ? -16.557 -9.836 7.899 1.00 93.50 319 TYR A N 1
ATOM 2430 C CA . TYR A 1 319 ? -17.885 -9.361 7.504 1.00 93.50 319 TYR A CA 1
ATOM 2431 C C . TYR A 1 319 ? -18.082 -7.862 7.769 1.00 93.50 319 TYR A C 1
ATOM 2433 O O . TYR A 1 319 ? -18.760 -7.196 6.986 1.00 93.50 319 TYR A O 1
ATOM 2441 N N . ARG A 1 320 ? -17.451 -7.303 8.813 1.00 93.81 320 ARG A N 1
ATOM 2442 C CA . ARG A 1 320 ? -17.525 -5.866 9.126 1.00 93.81 320 ARG A CA 1
ATOM 2443 C C . ARG A 1 320 ? -16.816 -4.982 8.098 1.00 93.81 320 ARG A C 1
ATOM 2445 O O . ARG A 1 320 ? -17.297 -3.884 7.826 1.00 93.81 320 ARG A O 1
ATOM 2452 N N . ILE A 1 321 ? -15.684 -5.423 7.543 1.00 93.31 321 ILE A N 1
ATOM 2453 C CA . ILE A 1 321 ? -14.895 -4.618 6.589 1.00 93.31 321 ILE A CA 1
ATOM 2454 C C . ILE A 1 321 ? -15.206 -4.934 5.123 1.00 93.31 321 ILE A C 1
ATOM 2456 O O . ILE A 1 321 ? -15.044 -4.070 4.267 1.00 93.31 321 ILE A O 1
ATOM 2460 N N . HIS A 1 322 ? -15.693 -6.137 4.815 1.00 88.12 322 HIS A N 1
ATOM 2461 C CA . HIS A 1 322 ? -15.920 -6.613 3.445 1.00 88.12 322 HIS A CA 1
ATOM 2462 C C . HIS A 1 322 ? -17.194 -6.036 2.789 1.00 88.12 322 HIS A C 1
ATOM 2464 O O . HIS A 1 322 ? -17.684 -6.560 1.788 1.00 88.12 322 HIS A O 1
ATOM 2470 N N . VAL A 1 323 ? -17.747 -4.944 3.326 1.00 85.44 323 VAL A N 1
ATOM 2471 C CA . VAL A 1 323 ? -18.966 -4.307 2.801 1.00 85.44 323 VAL A CA 1
ATOM 2472 C C . VAL A 1 323 ? -18.699 -3.625 1.455 1.00 85.44 323 VAL A C 1
ATOM 2474 O O . VAL A 1 323 ? -19.510 -3.720 0.535 1.00 85.44 323 VAL A O 1
ATOM 2477 N N . ALA A 1 324 ? -17.542 -2.977 1.300 1.00 91.06 324 ALA A N 1
ATOM 2478 C CA . ALA A 1 324 ? -17.131 -2.352 0.048 1.00 91.06 324 ALA A CA 1
ATOM 2479 C C . ALA A 1 324 ? -15.760 -2.865 -0.397 1.00 91.06 324 ALA A C 1
ATOM 2481 O O . ALA A 1 324 ? -14.726 -2.470 0.134 1.00 91.06 324 ALA A O 1
ATOM 2482 N N . ASN A 1 325 ? -15.752 -3.708 -1.431 1.00 91.75 325 ASN A N 1
ATOM 2483 C CA . ASN A 1 325 ? -14.519 -4.246 -2.004 1.00 91.75 325 ASN A CA 1
ATOM 2484 C C . ASN A 1 325 ? -14.179 -3.585 -3.336 1.00 91.75 325 ASN A C 1
ATOM 2486 O O . ASN A 1 325 ? -15.045 -3.387 -4.204 1.00 91.75 325 ASN A O 1
ATOM 2490 N N . LEU A 1 326 ? -12.894 -3.303 -3.513 1.00 95.12 326 LEU A N 1
ATOM 2491 C CA . LEU A 1 326 ? -12.310 -2.759 -4.726 1.00 95.12 326 LEU A CA 1
ATOM 2492 C C . LEU A 1 326 ? -11.142 -3.643 -5.160 1.00 95.12 326 LEU A C 1
ATOM 2494 O O . LEU A 1 326 ? -10.139 -3.734 -4.461 1.00 95.12 326 LEU A O 1
ATOM 2498 N N . ARG A 1 327 ? -11.265 -4.290 -6.321 1.00 95.50 327 ARG A N 1
ATOM 2499 C CA . ARG A 1 327 ? -10.197 -5.122 -6.880 1.00 95.50 327 ARG A CA 1
ATOM 2500 C C . ARG A 1 327 ? -9.323 -4.300 -7.821 1.00 95.50 327 ARG A C 1
ATOM 2502 O O . ARG A 1 327 ? -9.815 -3.798 -8.830 1.00 95.50 327 ARG A O 1
ATOM 2509 N N . VAL A 1 328 ? -8.035 -4.210 -7.511 1.00 96.12 328 VAL A N 1
ATOM 2510 C CA . VAL A 1 328 ? -7.026 -3.585 -8.368 1.00 96.12 328 VAL A CA 1
ATOM 2511 C C . VAL A 1 328 ? -6.526 -4.632 -9.371 1.00 96.12 328 VAL A C 1
ATOM 2513 O O . VAL A 1 328 ? -6.058 -5.690 -8.944 1.00 96.12 328 VAL A O 1
ATOM 2516 N N . PRO A 1 329 ? -6.627 -4.385 -10.691 1.00 95.31 329 PRO A N 1
ATOM 2517 C CA . PRO A 1 329 ? -6.180 -5.348 -11.696 1.00 95.31 329 PRO A CA 1
ATOM 2518 C C . PRO A 1 329 ? -4.659 -5.519 -11.656 1.00 95.31 329 PRO A C 1
ATOM 2520 O O . PRO A 1 329 ? -3.928 -4.538 -11.457 1.00 95.31 329 PRO A O 1
ATOM 2523 N N . SER A 1 330 ? -4.189 -6.747 -11.880 1.00 95.94 330 SER A N 1
ATOM 2524 C CA . SER A 1 330 ? -2.763 -7.035 -12.058 1.00 95.94 330 SER A CA 1
ATOM 2525 C C . SER A 1 330 ? -2.246 -6.385 -13.346 1.00 95.94 330 SER A C 1
ATOM 2527 O O . SER A 1 330 ? -3.033 -6.049 -14.227 1.00 95.94 330 SER A O 1
ATOM 2529 N N . LEU A 1 331 ? -0.939 -6.162 -13.469 1.00 94.44 331 LEU A N 1
ATOM 2530 C CA . LEU A 1 331 ? -0.344 -5.470 -14.612 1.00 94.44 331 LEU A CA 1
ATOM 2531 C C . LEU A 1 331 ? -0.567 -6.238 -15.926 1.00 94.44 331 LEU A C 1
ATOM 2533 O O . LEU A 1 331 ? -0.896 -5.623 -16.937 1.00 94.44 331 LEU A O 1
ATOM 2537 N N . ARG A 1 332 ? -0.496 -7.574 -15.886 1.00 92.44 332 ARG A N 1
ATOM 2538 C CA . ARG A 1 332 ? -0.802 -8.449 -17.031 1.00 92.44 332 ARG A CA 1
ATOM 2539 C C . ARG A 1 332 ? -2.244 -8.308 -17.539 1.00 92.44 332 ARG A C 1
ATOM 2541 O O . ARG A 1 332 ? -2.481 -8.437 -18.732 1.00 92.44 332 ARG A O 1
ATOM 2548 N N . ASP A 1 333 ? -3.192 -7.955 -16.668 1.00 91.75 333 ASP A N 1
ATOM 2549 C CA . ASP A 1 333 ? -4.597 -7.745 -17.050 1.00 91.75 333 ASP A CA 1
ATOM 2550 C C . ASP A 1 333 ? -4.851 -6.342 -17.642 1.00 91.75 333 ASP A C 1
ATOM 2552 O O . ASP A 1 333 ? -5.981 -6.013 -18.012 1.00 91.75 333 ASP A O 1
ATOM 2556 N N . ARG A 1 334 ? -3.824 -5.476 -17.694 1.00 92.81 334 ARG A N 1
ATOM 2557 C CA . ARG A 1 334 ? -3.932 -4.086 -18.173 1.00 92.81 334 ARG A CA 1
ATOM 2558 C C . ARG A 1 334 ? -3.449 -3.888 -19.618 1.00 92.81 334 ARG A C 1
ATOM 2560 O O . ARG A 1 334 ? -3.563 -2.776 -20.128 1.00 92.81 334 ARG A O 1
ATOM 2567 N N . GLY A 1 335 ? -2.958 -4.929 -20.296 1.00 88.25 335 GLY A N 1
ATOM 2568 C CA . GLY A 1 335 ? -2.560 -4.866 -21.710 1.00 88.25 335 GLY A CA 1
ATOM 2569 C C . GLY A 1 335 ? -1.522 -3.771 -21.995 1.00 88.25 335 GLY A C 1
ATOM 2570 O O . GLY A 1 335 ? -0.473 -3.725 -21.354 1.00 88.25 335 GLY A O 1
ATOM 2571 N N . ASP A 1 336 ? -1.830 -2.855 -22.920 1.00 87.81 336 ASP A N 1
ATOM 2572 C CA . ASP A 1 336 ? -0.915 -1.785 -23.363 1.00 87.81 336 ASP A CA 1
ATOM 2573 C C . ASP A 1 336 ? -0.527 -0.765 -22.276 1.00 87.81 336 ASP A C 1
ATOM 2575 O O . ASP A 1 336 ? 0.416 0.013 -22.460 1.00 87.81 336 ASP A O 1
ATOM 2579 N N . ASP A 1 337 ? -1.178 -0.789 -21.107 1.00 94.19 337 ASP A N 1
ATOM 2580 C CA . ASP A 1 337 ? -0.738 0.009 -19.958 1.00 94.19 337 ASP A CA 1
ATOM 2581 C C . ASP A 1 337 ? 0.695 -0.344 -19.523 1.00 94.19 337 ASP A C 1
ATOM 2583 O O . ASP A 1 337 ? 1.360 0.503 -18.930 1.00 94.19 337 ASP A O 1
ATOM 2587 N N . ILE A 1 338 ? 1.196 -1.549 -19.835 1.00 95.25 338 ILE A N 1
ATOM 2588 C CA . ILE A 1 338 ? 2.591 -1.944 -19.579 1.00 95.25 338 ILE A CA 1
ATOM 2589 C C . ILE A 1 338 ? 3.553 -0.959 -20.250 1.00 95.25 338 ILE A C 1
ATOM 2591 O O . ILE A 1 338 ? 4.443 -0.414 -19.597 1.00 95.25 338 ILE A O 1
ATOM 2595 N N . LEU A 1 339 ? 3.348 -0.678 -21.539 1.00 95.19 339 LEU A N 1
ATOM 2596 C CA . LEU A 1 339 ? 4.210 0.235 -22.287 1.00 95.19 339 LEU A CA 1
ATOM 2597 C C . LEU A 1 339 ? 3.976 1.688 -21.891 1.00 95.19 339 LEU A C 1
ATOM 2599 O O . LEU A 1 339 ? 4.928 2.467 -21.828 1.00 95.19 339 LEU A O 1
ATOM 2603 N N . LEU A 1 340 ? 2.731 2.062 -21.590 1.00 95.06 340 LEU A N 1
ATOM 2604 C CA . LEU A 1 340 ? 2.409 3.390 -21.068 1.00 95.06 340 LEU A CA 1
ATOM 2605 C C . LEU A 1 340 ? 3.186 3.669 -19.770 1.00 95.06 340 LEU A C 1
ATOM 2607 O O . LEU A 1 340 ? 3.801 4.726 -19.630 1.00 95.06 340 LEU A O 1
ATOM 2611 N N . LEU A 1 341 ? 3.186 2.707 -18.843 1.00 95.25 341 LEU A N 1
ATOM 2612 C CA . LEU A 1 341 ? 3.904 2.784 -17.573 1.00 95.25 341 LEU A CA 1
ATOM 2613 C C . LEU A 1 341 ? 5.421 2.755 -17.772 1.00 95.25 341 LEU A C 1
ATOM 2615 O O . LEU A 1 341 ? 6.120 3.550 -17.149 1.00 95.25 341 LEU A O 1
ATOM 2619 N N . ALA A 1 342 ? 5.932 1.903 -18.663 1.00 95.06 342 ALA A N 1
ATOM 2620 C CA . ALA A 1 342 ? 7.359 1.847 -18.965 1.00 95.06 342 ALA A CA 1
ATOM 2621 C C . ALA A 1 342 ? 7.869 3.204 -19.473 1.00 95.06 342 ALA A C 1
ATOM 2623 O O . ALA A 1 342 ? 8.799 3.779 -18.910 1.00 95.06 342 ALA A O 1
ATOM 2624 N N . ASN A 1 343 ? 7.180 3.778 -20.463 1.00 94.00 343 ASN A N 1
ATOM 2625 C CA . ASN A 1 343 ? 7.488 5.107 -20.984 1.00 94.00 343 ASN A CA 1
ATOM 2626 C C . ASN A 1 343 ? 7.327 6.203 -19.925 1.00 94.00 343 ASN A C 1
ATOM 2628 O O . ASN A 1 343 ? 8.098 7.160 -19.904 1.00 94.00 343 ASN A O 1
ATOM 2632 N N . TYR A 1 344 ? 6.333 6.090 -19.043 1.00 94.19 344 TYR A N 1
ATOM 2633 C CA . TYR A 1 344 ? 6.173 7.019 -17.928 1.00 94.19 344 TYR A CA 1
ATOM 2634 C C . TYR A 1 344 ? 7.389 6.996 -16.992 1.00 94.19 344 TYR A C 1
ATOM 2636 O O . TYR A 1 344 ? 7.906 8.059 -16.648 1.00 94.19 344 TYR A O 1
ATOM 2644 N N . PHE A 1 345 ? 7.879 5.811 -16.617 1.00 92.75 345 PHE A N 1
ATOM 2645 C CA . PHE A 1 345 ? 9.059 5.684 -15.763 1.00 92.75 345 PHE A CA 1
ATOM 2646 C C . PHE A 1 345 ? 10.333 6.172 -16.458 1.00 92.75 345 PHE A C 1
ATOM 2648 O O . PHE A 1 345 ? 11.098 6.895 -15.823 1.00 92.75 345 PHE A O 1
ATOM 2655 N N . LEU A 1 346 ? 10.515 5.886 -17.753 1.00 92.31 346 LEU A N 1
ATOM 2656 C CA . LEU A 1 346 ? 11.625 6.428 -18.549 1.00 92.31 346 LEU A CA 1
ATOM 2657 C C . LEU A 1 346 ? 11.630 7.960 -18.535 1.00 92.31 346 LEU A C 1
ATOM 2659 O O . LEU A 1 346 ? 12.641 8.578 -18.217 1.00 92.31 346 LEU A O 1
ATOM 2663 N N . ARG A 1 347 ? 10.476 8.590 -18.789 1.00 91.44 347 ARG A N 1
ATOM 2664 C CA . ARG A 1 347 ? 10.332 10.057 -18.743 1.00 91.44 347 ARG A CA 1
ATOM 2665 C C . ARG A 1 347 ? 10.549 10.638 -17.354 1.00 91.44 347 ARG A C 1
ATOM 2667 O O . ARG A 1 347 ? 11.112 11.718 -17.232 1.00 91.44 347 ARG A O 1
ATOM 2674 N N . ARG A 1 348 ? 10.059 9.962 -16.314 1.00 88.62 348 ARG A N 1
ATOM 2675 C CA . ARG A 1 348 ? 10.125 10.469 -14.939 1.00 88.62 348 ARG A CA 1
ATOM 2676 C C . ARG A 1 348 ? 11.521 10.352 -14.331 1.00 88.62 348 ARG A C 1
ATOM 2678 O O . ARG A 1 348 ? 11.853 11.153 -13.462 1.00 88.62 348 ARG A O 1
ATOM 2685 N N . HIS A 1 349 ? 12.292 9.348 -14.736 1.00 86.62 349 HIS A N 1
ATOM 2686 C CA . HIS A 1 349 ? 13.564 9.013 -14.099 1.00 86.62 349 HIS A CA 1
ATOM 2687 C C . HIS A 1 349 ? 14.793 9.251 -14.981 1.00 86.62 349 HIS A C 1
ATOM 2689 O O . HIS A 1 349 ? 15.901 9.172 -14.456 1.00 86.62 349 HIS A O 1
ATOM 2695 N N . SER A 1 350 ? 14.630 9.580 -16.269 1.00 85.75 350 SER A N 1
ATOM 2696 C CA . SER A 1 350 ? 15.767 9.987 -17.099 1.00 85.75 350 SER A CA 1
ATOM 2697 C C . SER A 1 350 ? 16.352 11.321 -16.606 1.00 85.75 350 SER A C 1
ATOM 2699 O O . SER A 1 350 ? 15.594 12.269 -16.371 1.00 85.75 350 SER A O 1
ATOM 2701 N N . PRO A 1 351 ? 17.684 11.431 -16.450 1.00 78.19 351 PRO A N 1
ATOM 2702 C CA . PRO A 1 351 ? 18.347 12.692 -16.120 1.00 78.19 351 PRO A CA 1
ATOM 2703 C C . PRO A 1 351 ? 18.378 13.682 -17.300 1.00 78.19 351 PRO A C 1
ATOM 2705 O O . PRO A 1 351 ? 18.625 14.869 -17.090 1.00 78.19 351 PRO A O 1
ATOM 2708 N N . GLY A 1 352 ? 18.122 13.207 -18.524 1.00 81.31 352 GLY A N 1
ATOM 2709 C CA . GLY A 1 352 ? 18.114 13.986 -19.761 1.00 81.31 352 GLY A CA 1
ATOM 2710 C C . GLY A 1 352 ? 16.919 13.628 -20.653 1.00 81.31 352 GLY A C 1
ATOM 2711 O O . GLY A 1 352 ? 15.878 13.200 -20.142 1.00 81.31 352 GLY A O 1
ATOM 2712 N N . PRO A 1 353 ? 17.028 13.798 -21.984 1.00 83.38 353 PRO A N 1
ATOM 2713 C CA . PRO A 1 353 ? 16.042 13.262 -22.915 1.00 83.38 353 PRO A CA 1
ATOM 2714 C C . PRO A 1 353 ? 15.757 11.784 -22.594 1.00 83.38 353 PRO A C 1
ATOM 2716 O O . PRO A 1 353 ? 16.687 11.011 -22.361 1.00 83.38 353 PRO A O 1
ATOM 2719 N N . PRO A 1 354 ? 14.485 11.380 -22.471 1.00 87.56 354 PRO A N 1
ATOM 2720 C CA . PRO A 1 354 ? 14.158 10.006 -22.126 1.00 87.56 354 PRO A CA 1
ATOM 2721 C C . PRO A 1 354 ? 14.483 9.086 -23.305 1.00 87.56 354 PRO A C 1
ATOM 2723 O O . PRO A 1 354 ? 14.015 9.372 -24.411 1.00 87.56 354 PRO A O 1
ATOM 2726 N N . PRO A 1 355 ? 15.219 7.980 -23.089 1.00 89.75 355 PRO A N 1
ATOM 2727 C CA . PRO A 1 355 ? 15.488 7.048 -24.166 1.00 89.75 355 PRO A CA 1
ATOM 2728 C C . PRO A 1 355 ? 14.189 6.372 -24.613 1.00 89.75 355 PRO A C 1
ATOM 2730 O O . PRO A 1 355 ? 13.233 6.219 -23.843 1.00 89.75 355 PRO A O 1
ATOM 2733 N N . SER A 1 356 ? 14.149 5.976 -25.880 1.00 92.69 356 SER A N 1
ATOM 2734 C CA . SER A 1 356 ? 13.021 5.246 -26.455 1.00 92.69 356 SER A CA 1
ATOM 2735 C C . SER A 1 356 ? 13.153 3.741 -26.203 1.00 92.69 356 SER A C 1
ATOM 2737 O O . SER A 1 356 ? 14.248 3.224 -26.001 1.00 92.69 356 SER A O 1
ATOM 2739 N N . LEU A 1 357 ? 12.040 3.006 -26.195 1.00 93.25 357 LEU A N 1
ATOM 2740 C CA . LEU A 1 357 ? 12.072 1.541 -26.159 1.00 93.25 357 LEU A CA 1
ATOM 2741 C C . LEU A 1 357 ? 12.153 1.008 -27.588 1.00 93.25 357 LEU A C 1
ATOM 2743 O O . LEU A 1 357 ? 11.256 1.295 -28.387 1.00 93.25 357 LEU A O 1
ATOM 2747 N N . SER A 1 358 ? 13.157 0.177 -27.885 1.00 93.50 358 SER A N 1
ATOM 2748 C CA . SER A 1 358 ? 13.195 -0.560 -29.155 1.00 93.50 358 SER A CA 1
ATOM 2749 C C . SER A 1 358 ? 11.939 -1.430 -29.328 1.00 93.50 358 SER A C 1
ATOM 2751 O O . SER A 1 358 ? 11.319 -1.827 -28.337 1.00 93.50 358 SER A O 1
ATOM 2753 N N . SER A 1 359 ? 11.558 -1.760 -30.565 1.00 92.81 359 SER A N 1
ATOM 2754 C CA . SER A 1 359 ? 10.408 -2.640 -30.838 1.00 92.81 359 SER A CA 1
ATOM 2755 C C . SER A 1 359 ? 10.528 -3.987 -30.115 1.00 92.81 359 SER A C 1
ATOM 2757 O O . SER A 1 359 ? 9.598 -4.401 -29.429 1.00 92.81 359 SER A O 1
ATOM 2759 N N . LEU A 1 360 ? 11.714 -4.602 -30.158 1.00 91.12 360 LEU A N 1
ATOM 2760 C CA . LEU A 1 360 ? 12.006 -5.852 -29.450 1.00 91.12 360 LEU A CA 1
ATOM 2761 C C . LEU A 1 360 ? 11.861 -5.708 -27.927 1.00 91.12 360 LEU A C 1
ATOM 2763 O O . LEU A 1 360 ? 11.298 -6.582 -27.272 1.00 91.12 360 LEU A O 1
ATOM 2767 N N . SER A 1 361 ? 12.310 -4.586 -27.355 1.00 93.00 361 SER A N 1
ATOM 2768 C CA . SER A 1 361 ? 12.125 -4.287 -25.927 1.00 93.00 361 SER A CA 1
ATOM 2769 C C . SER A 1 361 ? 10.646 -4.169 -25.562 1.00 93.00 361 SER A C 1
ATOM 2771 O O . SER A 1 361 ? 10.222 -4.672 -24.526 1.00 93.00 361 SER A O 1
ATOM 2773 N N . GLN A 1 362 ? 9.841 -3.519 -26.407 1.00 94.44 362 GLN A N 1
ATOM 2774 C CA . GLN A 1 362 ? 8.399 -3.402 -26.183 1.00 94.44 362 GLN A CA 1
ATOM 2775 C C . GLN A 1 362 ? 7.717 -4.773 -26.191 1.00 94.44 362 GLN A C 1
ATOM 2777 O O . GLN A 1 362 ? 6.884 -5.046 -25.325 1.00 94.44 362 GLN A O 1
ATOM 2782 N N . ASP A 1 363 ? 8.093 -5.649 -27.121 1.00 92.62 363 ASP A N 1
ATOM 2783 C CA . ASP A 1 363 ? 7.527 -6.994 -27.207 1.00 92.62 363 ASP A CA 1
ATOM 2784 C C . ASP A 1 363 ? 7.929 -7.864 -26.012 1.00 92.62 363 ASP A C 1
ATOM 2786 O O . ASP A 1 363 ? 7.071 -8.531 -25.432 1.00 92.62 363 ASP A O 1
ATOM 2790 N N . LEU A 1 364 ? 9.182 -7.775 -25.553 1.00 92.88 364 LEU A N 1
ATOM 2791 C CA . LEU A 1 364 ? 9.621 -8.442 -24.322 1.00 92.88 364 LEU A CA 1
ATOM 2792 C C . LEU A 1 364 ? 8.833 -7.975 -23.095 1.00 92.88 364 LEU A C 1
ATOM 2794 O O . LEU A 1 364 ? 8.369 -8.797 -22.303 1.00 92.88 364 LEU A O 1
ATOM 2798 N N . LEU A 1 365 ? 8.618 -6.663 -22.954 1.00 93.62 365 LEU A N 1
ATOM 2799 C CA . LEU A 1 365 ? 7.823 -6.119 -21.852 1.00 93.62 365 LEU A CA 1
ATOM 2800 C C . LEU A 1 365 ? 6.367 -6.614 -21.895 1.00 93.62 365 LEU A C 1
ATOM 2802 O O . LEU A 1 365 ? 5.785 -6.870 -20.841 1.00 93.62 365 LEU A O 1
ATOM 2806 N N . ARG A 1 366 ? 5.772 -6.777 -23.084 1.00 92.06 366 ARG A N 1
ATOM 2807 C CA . ARG A 1 366 ? 4.408 -7.319 -23.240 1.00 92.06 366 ARG A CA 1
ATOM 2808 C C . ARG A 1 366 ? 4.314 -8.809 -22.910 1.00 92.06 366 ARG A C 1
ATOM 2810 O O . ARG A 1 366 ? 3.304 -9.237 -22.360 1.00 92.06 366 ARG A O 1
ATOM 2817 N N . GLN A 1 367 ? 5.330 -9.595 -23.265 1.00 90.31 367 GLN A N 1
ATOM 2818 C CA . GLN A 1 367 ? 5.336 -11.050 -23.069 1.00 90.31 367 GLN A CA 1
ATOM 2819 C C . GLN A 1 367 ? 5.594 -11.455 -21.611 1.00 90.31 367 GLN A C 1
ATOM 2821 O O . GLN A 1 367 ? 5.200 -12.544 -21.184 1.00 90.31 367 GLN A O 1
ATOM 2826 N N . HIS A 1 368 ? 6.238 -10.587 -20.828 1.00 90.56 368 HIS A N 1
ATOM 2827 C CA . HIS A 1 368 ? 6.523 -10.857 -19.426 1.00 90.56 368 HIS A CA 1
ATOM 2828 C C . HIS A 1 368 ? 5.241 -10.917 -18.569 1.00 90.56 368 HIS A C 1
ATOM 2830 O O . HIS A 1 368 ? 4.300 -10.146 -18.750 1.00 90.56 368 HIS A O 1
ATOM 2836 N N . ARG A 1 369 ? 5.195 -11.833 -17.588 1.00 88.94 369 ARG A N 1
ATOM 2837 C CA . ARG A 1 369 ? 4.002 -12.052 -16.737 1.00 88.94 369 ARG A CA 1
ATOM 2838 C C . ARG A 1 369 ? 3.825 -11.026 -15.617 1.00 88.94 369 ARG A C 1
ATOM 2840 O O . ARG A 1 369 ? 2.726 -10.918 -15.072 1.00 88.94 369 ARG A O 1
ATOM 2847 N N . TRP A 1 370 ? 4.892 -10.311 -15.271 1.00 93.69 370 TRP A N 1
ATOM 2848 C CA . TRP A 1 370 ? 4.926 -9.282 -14.224 1.00 93.69 370 TRP A CA 1
ATOM 2849 C C . TRP A 1 370 ? 4.433 -9.747 -12.838 1.00 93.69 370 TRP A C 1
ATOM 2851 O O . TRP A 1 370 ? 3.490 -9.155 -12.302 1.00 93.69 370 TRP A O 1
ATOM 2861 N N . PRO A 1 371 ? 5.040 -10.785 -12.227 1.00 88.69 371 PRO A N 1
ATOM 2862 C CA . PRO A 1 371 ? 4.686 -11.241 -10.875 1.00 88.69 371 PRO A CA 1
ATOM 2863 C C . PRO A 1 371 ? 4.784 -10.140 -9.801 1.00 88.69 371 PRO A C 1
ATOM 2865 O O . PRO A 1 371 ? 3.985 -10.117 -8.865 1.00 88.69 371 PRO A O 1
ATOM 2868 N N . GLY A 1 372 ? 5.716 -9.190 -9.936 1.00 87.62 372 GLY A N 1
ATOM 2869 C CA . GLY A 1 372 ? 5.841 -8.023 -9.055 1.00 87.62 372 GLY A CA 1
ATOM 2870 C C . GLY A 1 372 ? 5.104 -6.775 -9.559 1.00 87.62 372 GLY A C 1
ATOM 2871 O O . GLY A 1 372 ? 5.281 -5.683 -9.004 1.00 87.62 372 GLY A O 1
ATOM 2872 N N . ASN A 1 373 ? 4.261 -6.925 -10.587 1.00 94.69 373 ASN A N 1
ATOM 2873 C CA . ASN A 1 373 ? 3.395 -5.893 -11.150 1.00 94.69 373 ASN A CA 1
ATOM 2874 C C . ASN A 1 373 ? 4.158 -4.585 -11.474 1.00 94.69 373 ASN A C 1
ATOM 2876 O O . ASN A 1 373 ? 5.242 -4.601 -12.052 1.00 94.69 373 ASN A O 1
ATOM 2880 N N . VAL A 1 374 ? 3.595 -3.426 -11.119 1.00 93.69 374 VAL A N 1
ATOM 2881 C CA . VAL A 1 374 ? 4.150 -2.102 -11.443 1.00 93.69 374 VAL A CA 1
ATOM 2882 C C . VAL A 1 374 ? 5.473 -1.851 -10.715 1.00 93.69 374 VAL A C 1
ATOM 2884 O O . VAL A 1 374 ? 6.334 -1.148 -11.239 1.00 93.69 374 VAL A O 1
ATOM 2887 N N . ARG A 1 375 ? 5.662 -2.434 -9.522 1.00 91.62 375 ARG A N 1
ATOM 2888 C CA . ARG A 1 375 ? 6.919 -2.314 -8.766 1.00 91.62 375 ARG A CA 1
ATOM 2889 C C . ARG A 1 375 ? 8.075 -2.985 -9.506 1.00 91.62 375 ARG A C 1
ATOM 2891 O O . ARG A 1 375 ? 9.137 -2.387 -9.626 1.00 91.62 375 ARG A O 1
ATOM 2898 N N . GLU A 1 376 ? 7.851 -4.187 -10.023 1.00 92.75 376 GLU A N 1
ATOM 2899 C CA . GLU A 1 376 ? 8.838 -4.891 -10.845 1.00 92.75 376 GLU A CA 1
ATOM 2900 C C . GLU A 1 376 ? 9.115 -4.136 -12.144 1.00 92.75 376 GLU A C 1
ATOM 2902 O O . GLU A 1 376 ? 10.273 -3.849 -12.426 1.00 92.75 376 GLU A O 1
ATOM 2907 N N . LEU A 1 377 ? 8.076 -3.712 -12.875 1.00 94.44 377 LEU A N 1
ATOM 2908 C CA . LEU A 1 377 ? 8.247 -2.917 -14.097 1.00 94.44 377 LEU A CA 1
ATOM 2909 C C . LEU A 1 377 ? 9.095 -1.664 -13.855 1.00 94.44 377 LEU A C 1
ATOM 2911 O O . LEU A 1 377 ? 10.010 -1.377 -14.623 1.00 94.44 377 LEU A O 1
ATOM 2915 N N . ARG A 1 378 ? 8.826 -0.934 -12.768 1.00 92.56 378 ARG A N 1
ATOM 2916 C CA . ARG A 1 378 ? 9.625 0.234 -12.388 1.00 92.56 378 ARG A CA 1
ATOM 2917 C C . ARG A 1 378 ? 11.091 -0.141 -12.173 1.00 92.56 378 ARG A C 1
ATOM 2919 O O . ARG A 1 378 ? 11.958 0.566 -12.673 1.00 92.56 378 ARG A O 1
ATOM 2926 N N . ASN A 1 379 ? 11.374 -1.232 -11.466 1.00 91.56 379 ASN A N 1
ATOM 2927 C CA . ASN A 1 379 ? 12.745 -1.672 -11.201 1.00 91.56 379 ASN A CA 1
ATOM 2928 C C . ASN A 1 379 ? 13.476 -2.105 -12.478 1.00 91.56 379 ASN A C 1
ATOM 2930 O O . ASN A 1 379 ? 14.639 -1.750 -12.653 1.00 91.56 379 ASN A O 1
ATOM 2934 N N . VAL A 1 380 ? 12.800 -2.824 -13.378 1.00 93.50 380 VAL A N 1
ATOM 2935 C CA . VAL A 1 380 ? 13.350 -3.210 -14.688 1.00 93.50 380 VAL A CA 1
ATOM 2936 C C . VAL A 1 380 ? 13.711 -1.963 -15.497 1.00 93.50 380 VAL A C 1
ATOM 2938 O O . VAL A 1 380 ? 14.830 -1.845 -15.982 1.00 93.50 380 VAL A O 1
ATOM 2941 N N . VAL A 1 381 ? 12.801 -0.988 -15.581 1.00 92.31 381 VAL A N 1
ATOM 2942 C CA . VAL A 1 381 ? 13.034 0.257 -16.330 1.00 92.31 381 VAL A CA 1
ATOM 2943 C C . VAL A 1 381 ? 14.146 1.107 -15.709 1.00 92.31 381 VAL A C 1
ATOM 2945 O O . VAL A 1 381 ? 14.956 1.674 -16.434 1.00 92.31 381 VAL A O 1
ATOM 2948 N N . LEU A 1 382 ? 14.214 1.197 -14.379 1.00 89.44 382 LEU A N 1
ATOM 2949 C CA . LEU A 1 382 ? 15.283 1.929 -13.695 1.00 89.44 382 LEU A CA 1
ATOM 2950 C C . LEU A 1 382 ? 16.655 1.289 -13.925 1.00 89.44 382 LEU A C 1
ATOM 2952 O O . LEU A 1 382 ? 17.614 2.011 -14.172 1.00 89.44 382 LEU A O 1
ATOM 2956 N N . ARG A 1 383 ? 16.752 -0.046 -13.883 1.00 88.69 383 ARG A N 1
ATOM 2957 C CA . ARG A 1 383 ? 17.993 -0.760 -14.224 1.00 88.69 383 ARG A CA 1
ATOM 2958 C C . ARG A 1 383 ? 18.392 -0.522 -15.674 1.00 88.69 383 ARG A C 1
ATOM 2960 O O . ARG A 1 383 ? 19.543 -0.188 -15.930 1.00 88.69 383 ARG A O 1
ATOM 2967 N N . ALA A 1 384 ? 17.426 -0.572 -16.586 1.00 89.69 384 ALA A N 1
ATOM 2968 C CA . ALA A 1 384 ? 17.664 -0.271 -17.988 1.00 89.69 384 ALA A CA 1
ATOM 2969 C C . ALA A 1 384 ? 18.198 1.153 -18.194 1.00 89.69 384 ALA A C 1
ATOM 2971 O O . ALA A 1 384 ? 19.113 1.339 -18.981 1.00 89.69 384 ALA A O 1
ATOM 2972 N N . LEU A 1 385 ? 17.694 2.151 -17.458 1.00 87.50 385 LEU A N 1
ATOM 2973 C CA . LEU A 1 385 ? 18.225 3.521 -17.504 1.00 87.50 385 LEU A CA 1
ATOM 2974 C C . LEU A 1 385 ? 19.666 3.639 -16.992 1.00 87.50 385 LEU A C 1
ATOM 2976 O O . LEU A 1 385 ? 20.378 4.535 -17.425 1.00 87.50 385 LEU A O 1
ATOM 2980 N N . ILE A 1 386 ? 20.083 2.781 -16.059 1.00 87.00 386 ILE A N 1
ATOM 2981 C CA . ILE A 1 386 ? 21.457 2.770 -15.535 1.00 87.00 386 ILE A CA 1
ATOM 2982 C C . ILE A 1 386 ? 22.417 2.127 -16.543 1.00 87.00 386 ILE A C 1
ATOM 2984 O O . ILE A 1 386 ? 23.566 2.540 -16.634 1.00 87.00 386 ILE A O 1
ATOM 2988 N N . GLN A 1 387 ? 21.950 1.121 -17.285 1.00 84.00 387 GLN A N 1
ATOM 2989 C CA . GLN A 1 387 ? 22.755 0.375 -18.259 1.00 84.00 387 GLN A CA 1
ATOM 2990 C C . GLN A 1 387 ? 22.778 1.021 -19.645 1.00 84.00 387 GLN A C 1
ATOM 2992 O O . GLN A 1 387 ? 23.721 0.829 -20.404 1.00 84.00 387 GLN A O 1
ATOM 2997 N N . CYS A 1 388 ? 21.727 1.761 -19.992 1.00 82.06 388 CYS A N 1
ATOM 2998 C CA . CYS A 1 388 ? 21.572 2.369 -21.302 1.00 82.06 388 CYS A CA 1
ATOM 2999 C C . CYS A 1 388 ? 22.392 3.660 -21.385 1.00 82.06 388 CYS A C 1
ATOM 3001 O O . CYS A 1 388 ? 21.956 4.713 -20.924 1.00 82.06 388 CYS A O 1
ATOM 3003 N N . GLU A 1 389 ? 23.559 3.577 -22.018 1.00 74.06 389 GLU A N 1
ATOM 3004 C CA . GLU A 1 389 ? 24.367 4.748 -22.392 1.00 74.06 389 GLU A CA 1
ATOM 3005 C C . GLU A 1 389 ? 23.858 5.418 -23.689 1.00 74.06 389 GLU A C 1
ATOM 3007 O O . GLU A 1 389 ? 24.239 6.543 -24.007 1.00 74.06 389 GLU A O 1
ATOM 3012 N N . GLU A 1 390 ? 22.972 4.740 -24.430 1.00 73.62 390 GLU A N 1
ATOM 3013 C CA . GLU A 1 390 ? 22.412 5.173 -25.718 1.00 73.62 390 GLU A CA 1
ATOM 3014 C C . GLU A 1 390 ? 21.010 5.822 -25.594 1.00 73.62 390 GLU A C 1
ATOM 3016 O O . GLU A 1 390 ? 20.339 5.749 -24.565 1.00 73.62 390 GLU A O 1
ATOM 3021 N N . GLU A 1 391 ? 20.495 6.391 -26.693 1.00 85.81 391 GLU A N 1
ATOM 3022 C CA . GLU A 1 391 ? 19.134 6.960 -26.776 1.00 85.81 391 GLU A CA 1
ATOM 3023 C C . GLU A 1 391 ? 18.014 5.903 -26.883 1.00 85.81 391 GLU A C 1
ATOM 3025 O O . GLU A 1 391 ? 16.825 6.240 -26.908 1.00 85.81 391 GLU A O 1
ATOM 3030 N N . THR A 1 392 ? 18.360 4.614 -26.975 1.00 90.50 392 THR A N 1
ATOM 3031 C CA . THR A 1 392 ? 17.396 3.519 -27.159 1.00 90.50 392 THR A CA 1
ATOM 3032 C C . THR A 1 392 ? 17.668 2.353 -26.214 1.00 90.50 392 THR A C 1
ATOM 3034 O O . THR A 1 392 ? 18.708 1.705 -26.265 1.00 90.50 392 THR A O 1
ATOM 3037 N N . VAL A 1 393 ? 16.670 2.010 -25.403 1.00 90.69 393 VAL A N 1
ATOM 3038 C CA . VAL A 1 393 ? 16.680 0.832 -24.536 1.00 90.69 393 VAL A CA 1
ATOM 3039 C C . VAL A 1 393 ? 16.449 -0.423 -25.380 1.00 90.69 393 VAL A C 1
ATOM 3041 O O . VAL A 1 393 ? 15.349 -0.640 -25.909 1.00 90.69 393 VAL A O 1
ATOM 3044 N N . ARG A 1 394 ? 17.480 -1.265 -25.483 1.00 90.69 394 ARG A N 1
ATOM 3045 C CA . ARG A 1 394 ? 17.482 -2.564 -26.173 1.00 90.69 394 ARG A CA 1
ATOM 3046 C C . ARG A 1 394 ? 17.161 -3.723 -25.215 1.00 90.69 394 ARG A C 1
ATOM 3048 O O . ARG A 1 394 ? 17.238 -3.530 -24.002 1.00 90.69 394 ARG A O 1
ATOM 3055 N N . PRO A 1 395 ? 16.817 -4.919 -25.734 1.00 90.50 395 PRO A N 1
ATOM 3056 C CA . PRO A 1 395 ? 16.554 -6.111 -24.925 1.00 90.50 395 PRO A CA 1
ATOM 3057 C C . PRO A 1 395 ? 17.613 -6.421 -23.864 1.00 90.50 395 PRO A C 1
ATOM 3059 O O . PRO A 1 395 ? 17.267 -6.785 -22.748 1.00 90.50 395 PRO A O 1
ATOM 3062 N N . GLU A 1 396 ? 18.888 -6.235 -24.200 1.00 88.25 396 GLU A N 1
ATOM 3063 C CA . GLU A 1 396 ? 20.032 -6.492 -23.318 1.00 88.25 396 GLU A CA 1
ATOM 3064 C C . GLU A 1 396 ? 20.082 -5.595 -22.074 1.00 88.25 396 GLU A C 1
ATOM 3066 O O . GLU A 1 396 ? 20.659 -5.995 -21.071 1.00 88.25 396 GLU A O 1
ATOM 3071 N N . HIS A 1 397 ? 19.421 -4.433 -22.103 1.00 88.38 397 HIS A N 1
ATOM 3072 C CA . HIS A 1 397 ? 19.311 -3.536 -20.948 1.00 88.38 397 HIS A CA 1
ATOM 3073 C C . HIS A 1 397 ? 18.151 -3.920 -20.005 1.00 88.38 397 HIS A C 1
ATOM 3075 O O . HIS A 1 397 ? 17.981 -3.321 -18.942 1.00 88.38 397 HIS A O 1
ATOM 3081 N N . LEU A 1 398 ? 17.280 -4.858 -20.402 1.00 89.50 398 LEU A N 1
ATOM 3082 C CA . LEU A 1 398 ? 16.112 -5.264 -19.619 1.00 89.50 398 LEU A CA 1
ATOM 3083 C C . LEU A 1 398 ? 16.432 -6.489 -18.755 1.00 89.50 398 LEU A C 1
ATOM 3085 O O . LEU A 1 398 ? 16.272 -7.634 -19.172 1.00 89.50 398 LEU A O 1
ATOM 3089 N N . GLU A 1 399 ? 16.814 -6.244 -17.505 1.00 87.75 399 GLU A N 1
ATOM 3090 C CA . GLU A 1 399 ? 17.014 -7.308 -16.521 1.00 87.75 399 GLU A CA 1
ATOM 3091 C C . GLU A 1 399 ? 15.716 -7.682 -15.795 1.00 87.75 399 GLU A C 1
ATOM 3093 O O . GLU A 1 399 ? 15.255 -6.982 -14.882 1.00 87.75 399 GLU A O 1
ATOM 3098 N N . PHE A 1 400 ? 15.149 -8.827 -16.168 1.00 83.75 400 PHE A N 1
ATOM 3099 C CA . PHE A 1 400 ? 14.035 -9.456 -15.459 1.00 83.75 400 PHE A CA 1
ATOM 3100 C C . PHE A 1 400 ? 14.575 -10.328 -14.319 1.00 83.75 400 PHE A C 1
ATOM 3102 O O . PHE A 1 400 ? 15.460 -11.152 -14.538 1.00 83.75 400 PHE A O 1
ATOM 3109 N N . ASP A 1 401 ? 14.061 -10.158 -13.097 1.00 69.19 401 ASP A N 1
ATOM 3110 C CA . ASP A 1 401 ? 14.528 -10.958 -11.961 1.00 69.19 401 ASP A CA 1
ATOM 3111 C C . ASP A 1 401 ? 14.019 -12.407 -12.080 1.00 69.19 401 ASP A C 1
ATOM 3113 O O . ASP A 1 401 ? 12.807 -12.621 -12.097 1.00 69.19 401 ASP A O 1
ATOM 3117 N N . PRO A 1 402 ? 14.898 -13.428 -12.091 1.00 52.12 402 PRO A N 1
ATOM 3118 C CA . PRO A 1 402 ? 14.468 -14.829 -12.112 1.00 52.12 402 PRO A CA 1
ATOM 3119 C C . PRO A 1 402 ? 13.825 -15.288 -10.784 1.00 52.12 402 PRO A C 1
ATOM 3121 O O . PRO A 1 402 ? 13.111 -16.291 -10.755 1.00 52.12 402 PRO A O 1
ATOM 3124 N N . ASP A 1 403 ? 14.040 -14.555 -9.683 1.00 44.09 403 ASP A N 1
ATOM 3125 C CA . ASP A 1 403 ? 13.651 -14.947 -8.317 1.00 44.09 403 ASP A CA 1
ATOM 3126 C C . ASP A 1 403 ? 12.300 -14.392 -7.820 1.00 44.09 403 ASP A C 1
ATOM 3128 O O . ASP A 1 403 ? 11.847 -14.755 -6.728 1.00 44.09 403 ASP A O 1
ATOM 3132 N N . THR A 1 404 ? 11.565 -13.605 -8.615 1.00 39.62 404 THR A N 1
ATOM 3133 C CA . THR A 1 404 ? 10.160 -13.264 -8.294 1.00 39.62 404 THR A CA 1
ATOM 3134 C C . THR A 1 404 ? 9.221 -14.484 -8.338 1.00 39.62 404 THR A C 1
ATOM 3136 O O . THR A 1 404 ? 8.071 -14.391 -7.913 1.00 39.62 404 THR A O 1
ATOM 3139 N N . LEU A 1 405 ? 9.725 -15.658 -8.744 1.00 35.81 405 LEU A N 1
ATOM 3140 C CA . LEU A 1 405 ? 9.055 -16.961 -8.656 1.00 35.81 405 LEU A CA 1
ATOM 3141 C C . LEU A 1 405 ? 9.162 -17.651 -7.277 1.00 35.81 405 LEU A C 1
ATOM 3143 O O . LEU A 1 405 ? 8.499 -18.666 -7.070 1.00 35.81 405 LEU A O 1
ATOM 3147 N N . ARG A 1 406 ? 9.965 -17.144 -6.324 1.00 30.30 406 ARG A N 1
ATOM 3148 C CA . ARG A 1 406 ? 10.218 -17.824 -5.030 1.00 30.30 406 ARG A CA 1
ATOM 3149 C C . ARG A 1 406 ? 9.670 -17.136 -3.778 1.00 30.30 406 ARG A C 1
ATOM 3151 O O . ARG A 1 406 ? 9.699 -17.740 -2.710 1.00 30.30 406 ARG A O 1
ATOM 3158 N N . VAL A 1 407 ? 9.103 -15.933 -3.877 1.00 28.16 407 VAL A N 1
ATOM 3159 C CA . VAL A 1 407 ? 8.545 -15.203 -2.715 1.00 28.16 407 VAL A CA 1
ATOM 3160 C C . VAL A 1 407 ? 7.021 -15.367 -2.622 1.00 28.16 407 VAL A C 1
ATOM 3162 O O . VAL A 1 407 ? 6.274 -14.413 -2.439 1.00 28.16 407 VAL A O 1
ATOM 3165 N N . VAL A 1 408 ? 6.546 -16.610 -2.729 1.00 28.30 408 VAL A N 1
ATOM 3166 C CA . VAL A 1 408 ? 5.271 -17.032 -2.130 1.00 28.30 408 VAL A CA 1
ATOM 3167 C C . VAL A 1 408 ? 5.638 -18.049 -1.061 1.00 28.30 408 VAL A C 1
ATOM 3169 O O . VAL A 1 408 ? 5.680 -19.252 -1.298 1.00 28.30 408 VAL A O 1
ATOM 3172 N N . GLY A 1 409 ? 5.995 -17.537 0.116 1.00 27.16 409 GLY A N 1
ATOM 3173 C CA . GLY A 1 409 ? 6.281 -18.335 1.303 1.00 27.16 409 GLY A CA 1
ATOM 3174 C C . GLY A 1 409 ? 5.006 -18.953 1.868 1.00 27.16 409 GLY A C 1
ATOM 3175 O O . GLY A 1 409 ? 4.524 -18.534 2.914 1.00 27.16 409 GLY A O 1
ATOM 3176 N N . LEU A 1 410 ? 4.463 -19.951 1.175 1.00 27.52 410 LEU A N 1
ATOM 3177 C CA . LEU A 1 410 ? 3.696 -21.014 1.805 1.00 27.52 410 LEU A CA 1
ATOM 3178 C C . LEU A 1 410 ? 4.691 -22.122 2.132 1.00 27.52 410 LEU A C 1
ATOM 3180 O O . LEU A 1 410 ? 5.229 -22.776 1.241 1.00 27.52 410 LEU A O 1
ATOM 3184 N N . SER A 1 411 ? 4.940 -22.316 3.425 1.00 32.78 411 SER A N 1
ATOM 3185 C CA . SER A 1 411 ? 5.576 -23.521 3.940 1.00 32.78 411 SER A CA 1
ATOM 3186 C C . SER A 1 411 ? 4.725 -24.726 3.550 1.00 32.78 411 SER A C 1
ATOM 3188 O O . SER A 1 411 ? 3.786 -25.084 4.257 1.00 32.78 411 SER A O 1
ATOM 3190 N N . VAL A 1 412 ? 5.053 -25.361 2.429 1.00 25.58 412 VAL A N 1
ATOM 3191 C CA . VAL A 1 412 ? 4.635 -26.731 2.149 1.00 25.58 412 VAL A CA 1
ATOM 3192 C C . VAL A 1 412 ? 5.871 -27.596 2.278 1.00 25.58 412 VAL A C 1
ATOM 3194 O O . VAL A 1 412 ? 6.781 -27.600 1.452 1.00 25.58 412 VAL A O 1
ATOM 3197 N N . ASN A 1 413 ? 5.900 -28.300 3.399 1.00 31.33 413 ASN A N 1
ATOM 3198 C CA . ASN A 1 413 ? 6.838 -29.358 3.682 1.00 31.33 413 ASN A CA 1
ATOM 3199 C C . ASN A 1 413 ? 6.488 -30.544 2.767 1.00 31.33 413 ASN A C 1
ATOM 3201 O O . ASN A 1 413 ? 5.737 -31.431 3.157 1.00 31.33 413 ASN A O 1
ATOM 3205 N N . THR A 1 414 ? 6.995 -30.554 1.537 1.00 26.28 414 THR A N 1
ATOM 3206 C CA . THR A 1 414 ? 6.975 -31.742 0.674 1.00 26.28 414 THR A CA 1
ATOM 3207 C C . THR A 1 414 ? 8.362 -31.955 0.101 1.00 26.28 414 THR A C 1
ATOM 3209 O O . THR A 1 414 ? 8.805 -31.292 -0.835 1.00 26.28 414 THR A O 1
ATOM 3212 N N . ARG A 1 415 ? 9.061 -32.906 0.721 1.00 34.91 415 ARG A N 1
ATOM 3213 C CA . ARG A 1 415 ? 10.218 -33.588 0.148 1.00 34.91 415 ARG A CA 1
ATOM 3214 C C . ARG A 1 415 ? 9.775 -34.196 -1.190 1.00 34.91 415 ARG A C 1
ATOM 3216 O O . ARG A 1 415 ? 8.730 -34.833 -1.224 1.00 34.91 415 ARG A O 1
ATOM 3223 N N . HIS A 1 416 ? 10.622 -34.067 -2.211 1.00 35.22 416 HIS A N 1
ATOM 3224 C CA . HIS A 1 416 ? 10.462 -34.544 -3.595 1.00 35.22 416 HIS A CA 1
ATOM 3225 C C . HIS A 1 416 ? 9.577 -33.670 -4.499 1.00 35.22 416 HIS A C 1
ATOM 3227 O O . HIS A 1 416 ? 8.354 -33.736 -4.429 1.00 35.22 416 HIS A O 1
ATOM 3233 N N . SER A 1 417 ? 10.214 -32.916 -5.408 1.00 27.86 417 SER A N 1
ATOM 3234 C CA . SER A 1 417 ? 9.914 -32.940 -6.856 1.00 27.86 417 SER A CA 1
ATOM 3235 C C . SER A 1 417 ? 10.812 -31.984 -7.667 1.00 27.86 417 SER A C 1
ATOM 3237 O O . SER A 1 417 ? 10.752 -30.772 -7.507 1.00 27.86 417 SER A O 1
ATOM 3239 N N . VAL A 1 418 ? 11.627 -32.610 -8.527 1.00 30.28 418 VAL A N 1
ATOM 3240 C CA . VAL A 1 418 ? 12.126 -32.240 -9.873 1.00 30.28 418 VAL A CA 1
ATOM 3241 C C . VAL A 1 418 ? 12.695 -30.819 -10.119 1.00 30.28 418 VAL A C 1
ATOM 3243 O O . VAL A 1 418 ? 11.954 -29.839 -10.075 1.00 30.28 418 VAL A O 1
ATOM 3246 N N . PRO A 1 419 ? 13.990 -30.678 -10.488 1.00 30.97 419 PRO A N 1
ATOM 3247 C CA . PRO A 1 419 ? 14.545 -29.407 -10.959 1.00 30.97 419 PRO A CA 1
ATOM 3248 C C . PRO A 1 419 ? 14.004 -29.043 -12.359 1.00 30.97 419 PRO A C 1
ATOM 3250 O O . PRO A 1 419 ? 13.761 -29.944 -13.164 1.00 30.97 419 PRO A O 1
ATOM 3253 N N . PRO A 1 420 ? 13.845 -27.746 -12.695 1.00 35.62 420 PRO A N 1
ATOM 3254 C CA . PRO A 1 420 ? 13.445 -27.330 -14.038 1.00 35.62 420 PRO A CA 1
ATOM 3255 C C . PRO A 1 420 ? 14.471 -27.835 -15.059 1.00 35.62 420 PRO A C 1
ATOM 3257 O O . PRO A 1 420 ? 15.682 -27.722 -14.844 1.00 35.62 420 PRO A O 1
ATOM 3260 N N . ALA A 1 421 ? 13.980 -28.436 -16.144 1.00 38.00 421 ALA A N 1
ATOM 3261 C CA . ALA A 1 421 ? 14.813 -29.073 -17.152 1.00 38.00 421 ALA A CA 1
ATOM 3262 C C . ALA A 1 421 ? 15.800 -28.059 -17.745 1.00 38.00 421 ALA A C 1
ATOM 3264 O O . ALA A 1 421 ? 15.410 -27.097 -18.407 1.00 38.00 421 ALA A O 1
ATOM 3265 N N . ARG A 1 422 ? 17.095 -28.287 -17.504 1.00 45.66 422 ARG A N 1
ATOM 3266 C CA . ARG A 1 422 ? 18.162 -27.675 -18.297 1.00 45.66 422 ARG A CA 1
ATOM 3267 C C . ARG A 1 422 ? 17.943 -28.097 -19.758 1.00 45.66 422 ARG A C 1
ATOM 3269 O O . ARG A 1 422 ? 17.575 -29.256 -19.967 1.00 45.66 422 ARG A O 1
ATOM 3276 N N . PRO A 1 423 ? 18.148 -27.213 -20.751 1.00 51.06 423 PRO A N 1
ATOM 3277 C CA . PRO A 1 423 ? 18.083 -27.616 -22.151 1.00 51.06 423 PRO A CA 1
ATOM 3278 C C . PRO A 1 423 ? 19.007 -28.820 -22.340 1.00 51.06 423 PRO A C 1
ATOM 3280 O O . PRO A 1 423 ? 20.173 -28.791 -21.943 1.00 51.06 423 PRO A O 1
ATOM 3283 N N . THR A 1 424 ? 18.451 -29.916 -22.850 1.00 60.56 424 THR A N 1
ATOM 3284 C CA . THR A 1 424 ? 19.221 -31.139 -23.073 1.00 60.56 424 THR A CA 1
ATOM 3285 C C . THR A 1 424 ? 20.238 -30.896 -24.181 1.00 60.56 424 THR A C 1
ATOM 3287 O O . THR A 1 424 ? 20.026 -30.069 -25.075 1.00 60.56 424 THR A O 1
ATOM 3290 N N . ASP A 1 425 ? 21.334 -31.649 -24.161 1.00 60.88 425 ASP A N 1
ATOM 3291 C CA . ASP A 1 425 ? 22.346 -31.591 -25.218 1.00 60.88 425 ASP A CA 1
ATOM 3292 C C . ASP A 1 425 ? 21.752 -31.890 -26.604 1.00 60.88 425 ASP A C 1
ATOM 3294 O O . ASP A 1 425 ? 22.229 -31.358 -27.601 1.00 60.88 425 ASP A O 1
ATOM 3298 N N . ALA A 1 426 ? 20.637 -32.628 -26.667 1.00 61.34 426 ALA A N 1
ATOM 3299 C CA . ALA A 1 426 ? 19.855 -32.840 -27.883 1.00 61.34 426 ALA A CA 1
ATOM 3300 C C . ALA A 1 426 ? 19.190 -31.555 -28.415 1.00 61.34 426 ALA A C 1
ATOM 3302 O O . ALA A 1 426 ? 19.293 -31.268 -29.607 1.00 61.34 426 ALA A O 1
ATOM 3303 N N . THR A 1 427 ? 18.556 -30.752 -27.551 1.00 69.69 427 THR A N 1
ATOM 3304 C CA . THR A 1 427 ? 17.945 -29.470 -27.955 1.00 69.69 427 THR A CA 1
ATOM 3305 C C . THR A 1 427 ? 18.989 -28.435 -28.367 1.00 69.69 427 THR A C 1
ATOM 3307 O O . THR A 1 427 ? 18.826 -27.779 -29.392 1.00 69.69 427 THR A O 1
ATOM 3310 N N . LEU A 1 428 ? 20.106 -28.362 -27.636 1.00 69.31 428 LEU A N 1
ATOM 3311 C CA . LEU A 1 428 ? 21.228 -27.486 -27.986 1.00 69.31 428 LEU A CA 1
ATOM 3312 C C . LEU A 1 428 ? 21.893 -27.912 -29.300 1.00 69.31 428 LEU A C 1
ATOM 3314 O O . LEU A 1 428 ? 22.288 -27.061 -30.090 1.00 69.31 428 LEU A O 1
ATOM 3318 N N . ARG A 1 429 ? 21.998 -29.222 -29.561 1.00 75.31 429 ARG A N 1
ATOM 3319 C CA . ARG A 1 429 ? 22.542 -29.751 -30.817 1.00 75.31 429 ARG A CA 1
ATOM 3320 C C . ARG A 1 429 ? 21.642 -29.427 -32.008 1.00 75.31 429 ARG A C 1
ATOM 3322 O O . ARG A 1 429 ? 22.168 -29.038 -33.044 1.00 75.31 429 ARG A O 1
ATOM 3329 N N . ALA A 1 430 ? 20.322 -29.552 -31.872 1.00 74.75 430 ALA A N 1
ATOM 3330 C CA . ALA A 1 430 ? 19.383 -29.229 -32.947 1.00 74.75 430 ALA A CA 1
ATOM 3331 C C . ALA A 1 430 ? 19.442 -27.742 -33.340 1.00 74.75 430 ALA A C 1
ATOM 3333 O O . ALA A 1 430 ? 19.541 -27.423 -34.522 1.00 74.75 430 ALA A O 1
ATOM 3334 N N . GLU A 1 431 ? 19.472 -26.846 -32.353 1.00 78.38 431 GLU A N 1
ATOM 3335 C CA . GLU A 1 431 ? 19.572 -25.397 -32.566 1.00 78.38 431 GLU A CA 1
ATOM 3336 C C . GLU A 1 431 ? 20.905 -24.999 -33.225 1.00 78.38 431 GLU A C 1
ATOM 3338 O O . GLU A 1 431 ? 20.937 -24.211 -34.172 1.00 78.38 431 GLU A O 1
ATOM 3343 N N . LEU A 1 432 ? 22.011 -25.608 -32.785 1.00 76.38 432 LEU A N 1
ATOM 3344 C CA . LEU A 1 432 ? 23.334 -25.354 -33.353 1.00 76.38 432 LEU A CA 1
ATOM 3345 C C . LEU A 1 432 ? 23.448 -25.850 -34.803 1.00 76.38 432 LEU A C 1
ATOM 3347 O O . LEU A 1 432 ? 24.031 -25.167 -35.643 1.00 76.38 432 LEU A O 1
ATOM 3351 N N . VAL A 1 433 ? 22.896 -27.031 -35.103 1.00 79.06 433 VAL A N 1
ATOM 3352 C CA . VAL A 1 433 ? 22.896 -27.613 -36.456 1.00 79.06 433 VAL A CA 1
ATOM 3353 C C . VAL A 1 433 ? 22.032 -26.784 -37.404 1.00 79.06 433 VAL A C 1
ATOM 3355 O O . VAL A 1 433 ? 22.455 -26.524 -38.531 1.00 79.06 433 VAL A O 1
ATOM 3358 N N . GLU A 1 434 ? 20.869 -26.317 -36.950 1.00 76.62 434 GLU A N 1
ATOM 3359 C CA . GLU A 1 434 ? 19.980 -25.494 -37.772 1.00 76.62 434 GLU A CA 1
ATOM 3360 C C . GLU A 1 434 ? 20.596 -24.120 -38.071 1.00 76.62 434 GLU A C 1
ATOM 3362 O O . GLU A 1 434 ? 20.638 -23.707 -39.230 1.00 76.62 434 GLU A O 1
ATOM 3367 N N . SER A 1 435 ? 21.193 -23.451 -37.078 1.00 75.81 435 SER A N 1
ATOM 3368 C CA . SER A 1 435 ? 21.874 -22.168 -37.315 1.00 75.81 435 SER A CA 1
ATOM 3369 C C . SER A 1 435 ? 23.115 -22.324 -38.210 1.00 75.81 435 SER A C 1
ATOM 3371 O O . SER A 1 435 ? 23.356 -21.500 -39.099 1.00 75.81 435 SER A O 1
ATOM 3373 N N . LEU A 1 436 ? 23.870 -23.425 -38.083 1.00 77.88 436 LEU A N 1
ATOM 3374 C CA . LEU A 1 436 ? 24.975 -23.738 -39.002 1.00 77.88 436 LEU A CA 1
ATOM 3375 C C . LEU A 1 436 ? 24.483 -24.006 -40.433 1.00 77.88 436 LEU A C 1
ATOM 3377 O O . LEU A 1 436 ? 25.148 -23.585 -41.384 1.00 77.88 436 LEU A O 1
ATOM 3381 N N . ARG A 1 437 ? 23.318 -24.641 -40.607 1.00 75.69 437 ARG A N 1
ATOM 3382 C CA . ARG A 1 437 ? 22.697 -24.880 -41.919 1.00 75.69 437 ARG A CA 1
ATOM 3383 C C . ARG A 1 437 ? 22.221 -23.577 -42.566 1.00 75.69 437 ARG A C 1
ATOM 3385 O O . ARG A 1 437 ? 22.562 -23.316 -43.720 1.00 75.69 437 ARG A O 1
ATOM 3392 N N . LEU A 1 438 ? 21.508 -22.731 -41.821 1.00 72.19 438 LEU A N 1
ATOM 3393 C CA . LEU A 1 438 ? 21.038 -21.413 -42.275 1.00 72.19 438 LEU A CA 1
ATOM 3394 C C . LEU A 1 438 ? 22.198 -20.462 -42.604 1.00 72.19 438 LEU A C 1
ATOM 3396 O O . LEU A 1 438 ? 22.093 -19.600 -43.481 1.00 72.19 438 LEU A O 1
ATOM 3400 N N . CYS A 1 439 ? 23.339 -20.642 -41.938 1.00 78.25 439 CYS A N 1
ATOM 3401 C CA . CYS A 1 439 ? 24.564 -19.896 -42.197 1.00 78.25 439 CYS A CA 1
ATOM 3402 C C . CYS A 1 439 ? 25.514 -20.556 -43.208 1.00 78.25 439 CYS A C 1
ATOM 3404 O O . CYS A 1 439 ? 26.633 -20.067 -43.357 1.00 78.25 439 CYS A O 1
ATOM 3406 N N . GLN A 1 440 ? 25.090 -21.620 -43.909 1.00 74.75 440 GLN A N 1
ATOM 3407 C CA . GLN A 1 440 ? 25.894 -22.352 -44.904 1.00 74.75 440 GLN A CA 1
ATOM 3408 C C . GLN A 1 440 ? 27.289 -22.746 -44.378 1.00 74.75 440 GLN A C 1
ATOM 3410 O O . GLN A 1 440 ? 28.296 -22.616 -45.067 1.00 74.75 440 GLN A O 1
ATOM 3415 N N . GLY A 1 441 ? 27.373 -23.163 -43.113 1.00 66.50 441 GLY A N 1
ATOM 3416 C CA . GLY A 1 441 ? 28.631 -23.547 -42.468 1.00 66.50 441 GLY A CA 1
ATOM 3417 C C . GLY A 1 441 ? 29.520 -22.377 -42.028 1.00 66.50 441 GLY A C 1
ATOM 3418 O O . GLY A 1 441 ? 30.573 -22.606 -41.431 1.00 66.50 441 GLY A O 1
ATOM 3419 N N . ASN A 1 442 ? 29.114 -21.117 -42.238 1.00 75.88 442 ASN A N 1
ATOM 3420 C CA . ASN A 1 442 ? 29.876 -19.959 -41.771 1.00 75.88 442 ASN A CA 1
ATOM 3421 C C . ASN A 1 442 ? 29.736 -19.781 -40.250 1.00 75.88 442 ASN A C 1
ATOM 3423 O O . ASN A 1 442 ? 28.837 -19.099 -39.755 1.00 75.88 442 ASN A O 1
ATOM 3427 N N . ARG A 1 443 ? 30.682 -20.361 -39.508 1.00 77.62 443 ARG A N 1
ATOM 3428 C CA . ARG A 1 443 ? 30.728 -20.381 -38.033 1.00 77.62 443 ARG A CA 1
ATOM 3429 C C . ARG A 1 443 ? 30.743 -18.983 -37.409 1.00 77.62 443 ARG A C 1
ATOM 3431 O O . ARG A 1 443 ? 30.134 -18.757 -36.370 1.00 77.62 443 ARG A O 1
ATOM 3438 N N . SER A 1 444 ? 31.384 -18.010 -38.059 1.00 70.88 444 SER A N 1
ATOM 3439 C CA . SER A 1 444 ? 31.411 -16.623 -37.569 1.00 70.88 444 SER A CA 1
ATOM 3440 C C . SER A 1 444 ? 30.075 -15.902 -37.751 1.00 70.88 444 SER A C 1
ATOM 3442 O O . SER A 1 444 ? 29.795 -14.957 -37.011 1.00 70.88 444 SER A O 1
ATOM 3444 N N . ARG A 1 445 ? 29.275 -16.312 -38.742 1.00 70.69 445 ARG A N 1
ATOM 3445 C CA . ARG A 1 445 ? 27.907 -15.826 -38.947 1.00 70.69 445 ARG A CA 1
ATOM 3446 C C . ARG A 1 445 ? 26.933 -16.545 -38.013 1.00 70.69 445 ARG A C 1
ATOM 3448 O O . ARG A 1 445 ? 26.159 -15.861 -37.364 1.00 70.69 445 ARG A O 1
ATOM 3455 N N . ALA A 1 446 ? 27.074 -17.861 -37.846 1.00 70.12 446 ALA A N 1
ATOM 3456 C CA . ALA A 1 446 ? 26.279 -18.658 -36.908 1.00 70.12 446 ALA A CA 1
ATOM 3457 C C . ALA A 1 446 ? 26.473 -18.220 -35.444 1.00 70.12 446 ALA A C 1
ATOM 3459 O O . ALA A 1 446 ? 25.512 -18.115 -34.699 1.00 70.12 446 ALA A O 1
ATOM 3460 N N . ALA A 1 447 ? 27.697 -17.872 -35.025 1.00 70.94 447 ALA A N 1
ATOM 3461 C CA . ALA A 1 447 ? 27.937 -17.319 -33.687 1.00 70.94 447 ALA A CA 1
ATOM 3462 C C . ALA A 1 447 ? 27.233 -15.967 -33.464 1.00 70.94 447 ALA A C 1
ATOM 3464 O O . ALA A 1 447 ? 26.703 -15.720 -32.385 1.00 70.94 447 ALA A O 1
ATOM 3465 N N . ARG A 1 448 ? 27.198 -15.111 -34.496 1.00 71.69 448 ARG A N 1
ATOM 3466 C CA . ARG A 1 448 ? 26.483 -13.824 -34.463 1.00 71.69 448 ARG A CA 1
ATOM 3467 C C . ARG A 1 448 ? 24.966 -14.004 -34.461 1.00 71.69 448 ARG A C 1
ATOM 3469 O O . ARG A 1 448 ? 24.290 -13.285 -33.742 1.00 71.69 448 ARG A O 1
ATOM 3476 N N . ASP A 1 449 ? 24.470 -14.967 -35.228 1.00 70.88 449 ASP A N 1
ATOM 3477 C CA . ASP A 1 449 ? 23.056 -15.348 -35.302 1.00 70.88 449 ASP A CA 1
ATOM 3478 C C . ASP A 1 449 ? 22.553 -15.930 -33.968 1.00 70.88 449 ASP A C 1
ATOM 3480 O O . ASP A 1 449 ? 21.496 -15.555 -33.475 1.00 70.88 449 ASP A O 1
ATOM 3484 N N . LEU A 1 450 ? 23.380 -16.753 -33.315 1.00 72.06 450 LEU A N 1
ATOM 3485 C CA . LEU A 1 450 ? 23.107 -17.342 -31.999 1.00 72.06 450 LEU A CA 1
ATOM 3486 C C . LEU A 1 450 ? 23.426 -16.412 -30.814 1.00 72.06 450 LEU A C 1
ATOM 3488 O O . LEU A 1 450 ? 23.274 -16.824 -29.665 1.00 72.06 450 LEU A O 1
ATOM 3492 N N . GLY A 1 451 ? 23.915 -15.191 -31.059 1.00 57.56 451 GLY A N 1
ATOM 3493 C CA . GLY A 1 451 ? 24.233 -14.220 -30.005 1.00 57.56 451 GLY A CA 1
ATOM 3494 C C . GLY A 1 451 ? 25.326 -14.670 -29.025 1.00 57.56 451 GLY A C 1
ATOM 3495 O O . GLY A 1 451 ? 25.353 -14.218 -27.882 1.00 57.56 451 GLY A O 1
ATOM 3496 N N . ILE A 1 452 ? 26.224 -15.569 -29.439 1.00 75.38 452 ILE A N 1
ATOM 3497 C CA . ILE A 1 452 ? 27.314 -16.091 -28.601 1.00 75.38 452 ILE A CA 1
ATOM 3498 C C . ILE A 1 452 ? 28.688 -15.735 -29.173 1.00 75.38 452 ILE A C 1
ATOM 3500 O O . ILE A 1 452 ? 28.868 -15.559 -30.378 1.00 75.38 452 ILE A O 1
ATOM 3504 N N . SER A 1 453 ? 29.709 -15.656 -28.313 1.00 68.25 453 SER A N 1
ATOM 3505 C CA . SER A 1 453 ? 31.083 -15.459 -28.785 1.00 68.25 453 SER A CA 1
ATOM 3506 C C . SER A 1 453 ? 31.538 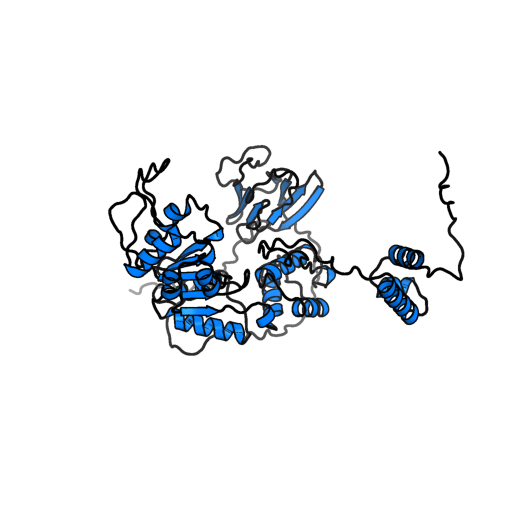-16.645 -29.647 1.00 68.25 453 SER A C 1
ATOM 3508 O O . SER A 1 453 ? 31.111 -17.784 -29.441 1.00 68.25 453 SER A O 1
ATOM 3510 N N . ARG A 1 454 ? 32.468 -16.409 -30.584 1.00 70.56 454 ARG A N 1
ATOM 3511 C CA . ARG A 1 454 ? 33.033 -17.490 -31.416 1.00 70.56 454 ARG A CA 1
ATOM 3512 C C . ARG A 1 454 ? 33.647 -18.598 -30.557 1.00 70.56 454 ARG A C 1
ATOM 3514 O O . ARG A 1 454 ? 33.423 -19.766 -30.844 1.00 70.56 454 ARG A O 1
ATOM 3521 N N . SER A 1 455 ? 34.352 -18.243 -29.480 1.00 63.59 455 SER A N 1
ATOM 3522 C CA . SER A 1 455 ? 34.924 -19.205 -28.526 1.00 63.59 455 SER A CA 1
ATOM 3523 C C . SER A 1 455 ? 33.856 -20.073 -27.851 1.00 63.59 455 SER A C 1
ATOM 3525 O O . SER A 1 455 ? 34.050 -21.275 -27.702 1.00 63.59 455 SER A O 1
ATOM 3527 N N . THR A 1 456 ? 32.697 -19.495 -27.520 1.00 70.44 456 THR A N 1
ATOM 3528 C CA . THR A 1 456 ? 31.563 -20.226 -26.932 1.00 70.44 456 THR A CA 1
ATOM 3529 C C . THR A 1 456 ? 30.897 -21.149 -27.951 1.00 70.44 456 THR A C 1
ATOM 3531 O O . THR A 1 456 ? 30.517 -22.265 -27.602 1.00 70.44 456 THR A O 1
ATOM 3534 N N . LEU A 1 457 ? 30.781 -20.722 -29.214 1.00 77.00 457 LEU A N 1
ATOM 3535 C CA . LEU A 1 457 ? 30.300 -21.579 -30.301 1.00 77.00 457 LEU A CA 1
ATOM 3536 C C . LEU A 1 457 ? 31.235 -22.783 -30.494 1.00 77.00 457 LEU A C 1
ATOM 3538 O O . LEU A 1 457 ? 30.754 -23.911 -30.513 1.00 77.00 457 LEU A O 1
ATOM 3542 N N . TYR A 1 458 ? 32.552 -22.563 -30.563 1.00 74.38 458 TYR A N 1
ATOM 3543 C CA . TYR A 1 458 ? 33.537 -23.641 -30.710 1.00 74.38 458 TYR A CA 1
ATOM 3544 C C . TYR A 1 458 ? 33.489 -24.638 -29.548 1.00 74.38 458 TYR A C 1
ATOM 3546 O O . TYR A 1 458 ? 33.359 -25.835 -29.791 1.00 74.38 458 TYR A O 1
ATOM 3554 N N . ALA A 1 459 ? 33.467 -24.157 -28.301 1.00 70.31 459 ALA A N 1
ATOM 3555 C CA . ALA A 1 459 ? 33.348 -25.021 -27.126 1.00 70.31 459 ALA A CA 1
ATOM 3556 C C . ALA A 1 459 ? 32.036 -25.831 -27.118 1.00 70.31 459 ALA A C 1
ATOM 3558 O O . ALA A 1 459 ? 32.016 -26.992 -26.710 1.00 70.31 459 ALA A O 1
ATOM 3559 N N . ARG A 1 460 ? 30.922 -25.251 -27.597 1.00 76.81 460 ARG A N 1
ATOM 3560 C CA . ARG A 1 460 ? 29.638 -25.963 -27.737 1.00 76.81 460 ARG A CA 1
ATOM 3561 C C . ARG A 1 460 ? 29.663 -26.994 -28.865 1.00 76.81 460 ARG A C 1
ATOM 3563 O O . ARG A 1 460 ? 29.106 -28.071 -28.683 1.00 76.81 460 ARG A O 1
ATOM 3570 N N . MET A 1 461 ? 30.300 -26.688 -29.995 1.00 76.00 461 MET A N 1
ATOM 3571 C CA . MET A 1 461 ? 30.479 -27.629 -31.106 1.00 76.00 461 MET A CA 1
ATOM 3572 C C . MET A 1 461 ? 31.339 -28.825 -30.689 1.00 76.00 461 MET A C 1
ATOM 3574 O O . MET A 1 461 ? 30.978 -29.960 -30.980 1.00 76.00 461 MET A O 1
ATOM 3578 N N . GLU A 1 462 ? 32.436 -28.585 -29.973 1.00 74.31 462 GLU A N 1
ATOM 3579 C CA . GLU A 1 462 ? 33.348 -29.624 -29.489 1.00 74.31 462 GLU A CA 1
ATOM 3580 C C . GLU A 1 462 ? 32.674 -30.522 -28.447 1.00 74.31 462 GLU A C 1
ATOM 3582 O O . GLU A 1 462 ? 32.626 -31.740 -28.612 1.00 74.31 462 GLU A O 1
ATOM 3587 N N . ARG A 1 463 ? 32.026 -29.918 -27.441 1.00 70.50 463 ARG A N 1
ATOM 3588 C CA . ARG A 1 463 ? 31.272 -30.638 -26.402 1.00 70.50 463 ARG A CA 1
ATOM 3589 C C . ARG A 1 463 ? 30.159 -31.519 -26.970 1.00 70.50 463 ARG A C 1
ATOM 3591 O O . ARG A 1 463 ? 29.831 -32.545 -26.385 1.00 70.50 463 ARG A O 1
ATOM 3598 N N . LEU A 1 464 ? 29.557 -31.106 -28.084 1.00 73.00 464 LEU A N 1
ATOM 3599 C CA . LEU A 1 464 ? 28.473 -31.832 -28.742 1.00 73.00 464 LEU A CA 1
ATOM 3600 C C . LEU A 1 464 ? 28.965 -32.746 -29.872 1.00 73.00 464 LEU A C 1
ATOM 3602 O O . LEU A 1 464 ? 28.121 -33.363 -30.513 1.00 73.00 464 LEU A O 1
ATOM 3606 N N . GLY A 1 465 ? 30.274 -32.856 -30.130 1.00 70.31 465 GLY A N 1
ATOM 3607 C CA . GLY A 1 465 ? 30.838 -33.734 -31.163 1.00 70.31 465 GLY A CA 1
ATOM 3608 C C . GLY A 1 465 ? 30.512 -33.299 -32.598 1.00 70.31 465 GLY A C 1
ATOM 3609 O O . GLY A 1 465 ? 30.065 -34.115 -33.402 1.00 70.31 465 GLY A O 1
ATOM 3610 N N . LEU A 1 466 ? 30.657 -32.004 -32.903 1.00 69.94 466 LEU A N 1
ATOM 3611 C CA . LEU A 1 466 ? 30.356 -31.380 -34.204 1.00 69.94 466 LEU A CA 1
ATOM 3612 C C . LEU A 1 466 ? 31.606 -30.830 -34.943 1.00 69.94 466 LEU A C 1
ATOM 3614 O O . LEU A 1 466 ? 31.471 -29.966 -35.808 1.00 69.94 466 LEU A O 1
ATOM 3618 N N . ALA A 1 467 ? 32.818 -31.307 -34.635 1.00 58.66 467 ALA A N 1
ATOM 3619 C CA . ALA A 1 467 ? 34.082 -30.915 -35.294 1.00 58.66 467 ALA A CA 1
ATOM 3620 C C . ALA A 1 467 ? 34.702 -32.112 -36.057 1.00 58.66 467 ALA A C 1
ATOM 3622 O O . ALA A 1 467 ? 34.598 -33.224 -35.556 1.00 58.66 467 ALA A O 1
ATOM 3623 N N . CYS A 1 468 ? 35.382 -32.024 -37.212 1.00 45.38 468 CYS A N 1
ATOM 3624 C CA . CYS A 1 468 ? 35.702 -30.969 -38.189 1.00 45.38 468 CYS A CA 1
ATOM 3625 C C . CYS A 1 468 ? 36.190 -31.661 -39.490 1.00 45.38 468 CYS A C 1
ATOM 3627 O O . CYS A 1 468 ? 36.965 -32.606 -39.396 1.00 45.38 468 CYS A O 1
ATOM 3629 N N . GLU A 1 469 ? 35.876 -31.125 -40.675 1.00 33.28 469 GLU A N 1
ATOM 3630 C CA . GLU A 1 469 ? 36.750 -31.232 -41.860 1.00 33.28 469 GLU A CA 1
ATOM 3631 C C . GLU A 1 469 ? 37.097 -29.806 -42.333 1.00 33.28 469 GLU A C 1
ATOM 3633 O O . GLU A 1 469 ? 36.198 -28.992 -42.545 1.00 33.28 469 GLU A O 1
ATOM 3638 N N . GLY A 1 470 ? 38.400 -29.506 -42.438 1.00 35.34 470 GLY A N 1
ATOM 3639 C CA . GLY A 1 470 ? 38.973 -28.346 -43.145 1.00 35.34 470 GLY A CA 1
ATOM 3640 C C . GLY A 1 470 ? 39.190 -27.051 -42.345 1.00 35.34 470 GLY A C 1
ATOM 3641 O O . GLY A 1 470 ? 38.277 -26.237 -42.231 1.00 35.34 470 GLY A O 1
ATOM 3642 N N . ASP A 1 471 ? 40.390 -26.853 -41.779 1.00 34.81 471 ASP A N 1
ATOM 3643 C CA . ASP A 1 471 ? 41.448 -25.914 -42.253 1.00 34.81 471 ASP A CA 1
ATOM 3644 C C . ASP A 1 471 ? 42.502 -25.670 -41.128 1.00 34.81 471 ASP A C 1
ATOM 3646 O O . ASP A 1 471 ? 42.145 -25.723 -39.945 1.00 34.81 471 ASP A O 1
ATOM 3650 N N . PRO A 1 472 ? 43.803 -25.485 -41.448 1.00 42.88 472 PRO A N 1
ATOM 3651 C CA . PRO A 1 472 ? 44.926 -25.725 -40.554 1.00 42.88 472 PRO A CA 1
ATOM 3652 C C . PRO A 1 472 ? 45.333 -24.480 -39.765 1.00 42.88 472 PRO A C 1
ATOM 3654 O O . PRO A 1 472 ? 45.269 -23.349 -40.239 1.00 42.88 472 PRO A O 1
ATOM 3657 N N . GLY A 1 473 ? 45.875 -24.719 -38.575 1.00 41.22 473 GLY A N 1
ATOM 3658 C CA . GLY A 1 473 ? 46.611 -23.714 -37.819 1.00 41.22 473 GLY A CA 1
ATOM 3659 C C . GLY A 1 473 ? 45.969 -23.412 -36.479 1.00 41.22 473 GLY A C 1
ATOM 3660 O O . GLY A 1 473 ? 45.152 -22.509 -36.374 1.00 41.22 473 GLY A O 1
ATOM 3661 N N . ILE A 1 474 ? 46.375 -24.177 -35.465 1.00 33.91 474 ILE A N 1
ATOM 3662 C CA . ILE A 1 474 ? 46.882 -23.725 -34.157 1.00 33.91 474 ILE A CA 1
ATOM 3663 C C . ILE A 1 474 ? 47.442 -24.991 -33.459 1.00 33.91 474 ILE A C 1
ATOM 3665 O O . ILE A 1 474 ? 46.834 -26.055 -33.585 1.00 33.91 474 ILE A O 1
ATOM 3669 N N . PRO A 1 475 ? 48.607 -24.942 -32.782 1.00 35.69 475 PRO A N 1
ATOM 3670 C CA . PRO A 1 475 ? 49.269 -26.135 -32.254 1.00 35.69 475 PRO A CA 1
ATOM 3671 C C . PRO A 1 475 ? 48.499 -26.715 -31.062 1.00 35.69 475 PRO A C 1
ATOM 3673 O O . PRO A 1 475 ? 48.176 -25.993 -30.119 1.00 35.69 475 PRO A O 1
ATOM 3676 N N . HIS A 1 476 ? 48.246 -28.023 -31.079 1.00 36.97 476 HIS A N 1
ATOM 3677 C CA . HIS A 1 476 ? 47.727 -28.756 -29.927 1.00 36.97 476 HIS A CA 1
ATOM 3678 C C . HIS A 1 476 ? 48.809 -28.875 -28.840 1.00 36.97 476 HIS A C 1
ATOM 3680 O O . HIS A 1 476 ? 49.878 -29.433 -29.083 1.00 36.97 476 HIS A O 1
ATOM 3686 N N . SER A 1 477 ? 48.525 -28.395 -27.627 1.00 36.41 477 SER A N 1
ATOM 3687 C CA . SER A 1 477 ? 49.186 -28.895 -26.414 1.00 36.41 477 SER A CA 1
ATOM 3688 C C . SER A 1 477 ? 48.564 -30.249 -26.044 1.00 36.41 477 SER A C 1
ATOM 3690 O O . SER A 1 477 ? 47.338 -30.370 -26.114 1.00 36.41 477 SER A O 1
ATOM 3692 N N . PRO A 1 478 ? 49.354 -31.275 -25.682 1.00 39.25 478 PRO A N 1
ATOM 3693 C CA . PRO A 1 478 ? 48.810 -32.595 -25.384 1.00 39.25 478 PRO A CA 1
ATOM 3694 C C . PRO A 1 478 ? 48.077 -32.599 -24.028 1.00 39.25 478 PRO A C 1
ATOM 3696 O O . PRO A 1 478 ? 48.460 -31.847 -23.127 1.00 39.25 478 PRO A O 1
ATOM 3699 N N . PRO A 1 479 ? 47.028 -33.426 -23.863 1.00 39.56 479 PRO A N 1
ATOM 3700 C CA . PRO A 1 479 ? 46.343 -33.584 -22.586 1.00 39.56 479 PRO A CA 1
ATOM 3701 C C . PRO A 1 479 ? 47.215 -34.355 -21.585 1.00 39.56 479 PRO A C 1
ATOM 3703 O O . PRO A 1 479 ? 47.977 -35.243 -21.962 1.00 39.56 479 PRO A O 1
ATOM 3706 N N . ALA A 1 480 ? 47.092 -33.992 -20.307 1.00 43.09 480 ALA A N 1
ATOM 3707 C CA . ALA A 1 480 ? 47.760 -34.651 -19.192 1.00 43.09 480 ALA A CA 1
ATOM 3708 C C . ALA A 1 480 ? 47.245 -36.089 -19.000 1.00 43.09 480 ALA A C 1
ATOM 3710 O O . ALA A 1 480 ? 46.034 -36.323 -19.012 1.00 43.09 480 ALA A O 1
ATOM 3711 N N . ASP A 1 481 ? 48.185 -37.017 -18.812 1.00 39.22 481 ASP A N 1
ATOM 3712 C CA . ASP A 1 481 ? 47.953 -38.434 -18.523 1.00 39.22 481 ASP A CA 1
ATOM 3713 C C . ASP A 1 481 ? 47.111 -38.626 -17.246 1.00 39.22 481 ASP A C 1
ATOM 3715 O O . ASP A 1 481 ? 47.430 -38.022 -16.216 1.00 39.22 481 ASP A O 1
ATOM 3719 N N . PRO A 1 482 ? 46.076 -39.486 -17.255 1.00 49.03 482 PRO A N 1
ATOM 3720 C CA . PRO A 1 482 ? 45.284 -39.805 -16.077 1.00 49.03 482 PRO A CA 1
ATOM 3721 C C . PRO A 1 482 ? 45.752 -41.109 -15.408 1.00 49.03 482 PRO A C 1
ATOM 3723 O O . PRO A 1 482 ? 44.916 -41.903 -14.993 1.00 49.03 482 PRO A O 1
ATOM 3726 N N . ASP A 1 483 ? 47.063 -41.344 -15.308 1.00 45.31 483 ASP A N 1
ATOM 3727 C CA . ASP A 1 483 ? 47.611 -42.452 -14.515 1.00 45.31 483 ASP A CA 1
ATOM 3728 C C . ASP A 1 483 ? 49.024 -42.132 -14.000 1.00 45.31 483 ASP A C 1
ATOM 3730 O O . ASP A 1 483 ? 50.050 -42.473 -14.588 1.00 45.31 483 ASP A O 1
ATOM 3734 N N . SER A 1 484 ? 49.084 -41.501 -12.830 1.00 41.09 484 SER A N 1
ATOM 3735 C CA . SER A 1 484 ? 50.247 -41.585 -11.949 1.00 41.09 484 SER A CA 1
ATOM 3736 C C . SER A 1 484 ? 49.765 -41.582 -10.501 1.00 41.09 484 SER A C 1
ATOM 3738 O O . SER A 1 484 ? 49.064 -40.662 -10.082 1.00 41.09 484 SER A O 1
ATOM 3740 N N . ARG A 1 485 ? 50.106 -42.674 -9.813 1.00 44.12 485 ARG A N 1
ATOM 3741 C CA . ARG A 1 485 ? 49.790 -43.032 -8.424 1.00 44.12 485 ARG A CA 1
ATOM 3742 C C . ARG A 1 485 ? 50.102 -41.958 -7.391 1.00 44.12 485 ARG A C 1
ATOM 3744 O O . ARG A 1 485 ? 51.098 -41.229 -7.593 1.00 44.12 485 ARG A O 1
#

Mean predicted aligned error: 20.08 Å

Solvent-accessible surface area (backbone atoms only — not comparable to full-atom values): 29080 Å² total; per-residue (Å²): 143,83,86,88,82,95,85,86,87,86,90,76,86,83,82,74,84,81,56,85,56,38,31,43,37,35,26,49,89,89,40,81,72,54,74,42,66,62,63,94,53,69,42,35,31,15,58,26,91,87,22,81,43,65,50,91,55,96,82,64,58,52,25,52,49,23,35,35,38,39,63,48,95,81,38,43,27,39,29,47,57,36,88,77,62,30,26,49,73,84,42,72,52,81,71,49,77,41,77,54,53,71,74,41,39,34,38,49,57,78,32,39,37,35,30,39,68,66,75,81,81,86,76,80,91,80,92,78,89,80,80,91,77,85,81,84,89,81,83,77,87,75,80,86,85,77,90,82,90,78,81,93,74,83,77,65,98,67,76,90,82,71,78,28,71,55,55,52,53,40,51,55,50,39,55,59,55,15,73,47,80,64,39,35,32,38,36,34,58,64,41,54,51,62,67,61,53,54,48,47,30,42,62,59,20,97,41,46,90,41,45,77,37,77,44,54,46,73,77,51,55,79,88,51,40,59,44,49,44,48,4,27,34,56,68,47,48,97,84,30,82,54,65,43,84,9,48,48,59,69,9,31,73,12,29,36,34,33,34,37,53,84,56,46,51,68,70,55,47,54,53,51,38,47,27,73,72,70,37,36,40,59,28,42,71,49,92,59,71,46,75,35,63,36,34,46,36,35,26,28,65,68,61,60,71,59,34,23,76,69,68,66,34,61,57,71,46,48,63,71,38,62,76,36,75,43,66,53,65,49,48,64,70,28,58,71,31,53,58,55,48,48,53,49,49,36,58,72,66,40,96,60,86,51,50,44,72,34,71,68,29,51,52,52,63,67,72,48,72,48,81,39,15,53,50,41,51,49,52,28,52,53,50,19,61,74,64,39,89,57,68,52,41,46,58,91,35,56,64,76,73,83,62,74,80,64,81,71,86,68,92,70,95,64,88,84,82,83,81,84,81,69,84,46,72,67,58,56,47,52,54,52,53,50,42,32,58,80,38,73,66,38,58,76,53,26,16,60,75,69,75,44,53,61,69,57,44,50,54,51,33,55,77,68,71,70,74,85,85,91,85,90,88,77,86,82,79,82,82,81,83,96,79,79,133

Nearest PDB structures (foldseek):
  1ny5-assembly1_A  TM=9.647E-01  e=1.590E-27  Aquifex aeolicus
  6luf-assembly5_E  TM=9.385E-01  e=5.698E-27  Vibrio cholerae O395
  6lua-assembly1_G  TM=9.323E-01  e=7.616E-27  Vibrio cholerae O395
  6jdi-assembly1_A  TM=9.549E-01  e=4.602E-26  Pseudomonas aeruginosa
  5ep2-assembly1_A  TM=9.172E-01  e=1.819E-26  Photobacterium angustum

Sequence (485 aa):
MKSTNPLANLRKDSRRPRGPSQNLLFVLGGRESFRIPTPAHSLRIGRGHDCEIRLPDPSCELSRIHLVVERRPGSMAIRDCSTNGSRVNGQALSGTLRRLVPGDRVTAGPWEIRVESSTEATTSDEAMESPTVPMDRSTLVEVDGVSDSRQSRGLCEQPIVGRSSAIRRCLARAARLAQFDMPVVVHGETGTGKELIARSLHDLSHRATQPYVALNCGAIHRETAASTLFGHEAGAFTGARRRRTGLFEEAGAGTIFLDEIGELSPDLQASLLRVLETGELRPMGSTKTIPARCRLVAATHKDLAHEAKQGRFRSDLYYRIHVANLRVPSLRDRGDDILLLANYFLRRHSPGPPPSLSSLSQDLLRQHRWPGNVRELRNVVLRALIQCEEETVRPEHLEFDPDTLRVVGLSVNTRHSVPPARPTDATLRAELVESLRLCQGNRSRAARDLGISRSTLYARMERLGLACEGDPGIPHSPPADPDSR

pLDDT: mean 75.08, std 22.79, range [24.0, 97.69]

Secondary structure (DSSP, 8-state):
-------S---S------PPPEEEEEEETTEEEEEEESPSS-EEEESSTT-SEE---TT--S-SS-EEEEEETTEEEEEE--SS--EETTEE--SSPEEE-TT-EEEETTEEEEEEE----------------------------S---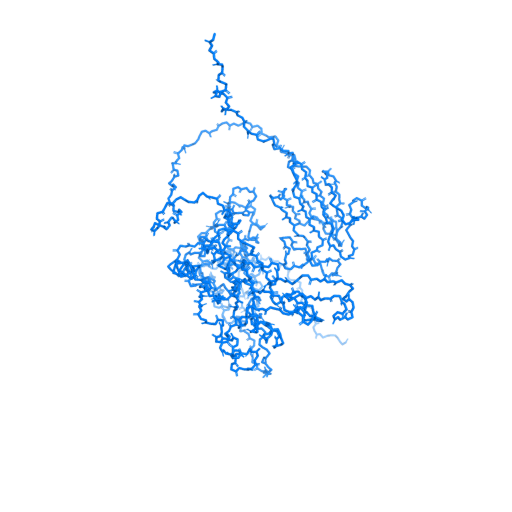-------SS-----SHHHHHHHHHHHHHHTS-S-EEEE--TTS-HHHHHHHHHHTSTTTTS-EEEEETTTS-HHHHHHHHH-B-TTSSTT--S-B--HHHHHTTSEEEEETGGG--HHHHHHHHHHHHHSEE--BT-S--EE--PEEEEEESS-HHHHHHTTSS-HHHHHHHTTEEEEPPPGGGGTTHHHHHHHHHHHHH-SSSPPEEPHHHHHHHHH---TTHHHHHHHHHHHHHHH--SSEE-GGG----GGGGS---------------PPPHHHHHHHHHHHHHHTTT-HHHHHHHTT--HHHHHHHHHHTT---SS----PPPPPPPS---